Protein AF-A0A1S3IZ34-F1 (afdb_monomer_lite)

InterPro domains:
  IPR003378 Fringe-like, glycosyltransferase domain [PF02434] (139-385)
  IPR003378 Fringe-like, glycosyltransferase domain [PF02434] (389-557)

Radius of gyration: 29.95 Å; chains: 1; bounding box: 67×83×92 Å

Foldseek 3Di:
DDFPPPPCVVQVQQQPQQQPPPVPPVVCPVPPVVPDDDDDDDDDDDDDDDDDDDDDDDDDDDDDDDVVVQQVLLQVLVVVVFVVLLDDDPDDDDDDDDDDDDDDPDPVVVVVVCVLVVVVVVVVDDDDDDDDPVVQDDFDDLLLEAEEEEDEPVCVPPQVVLQCSFDCVNNLVRYAYEYQDDDPVVCVVSVNRDDNLVADGDDHQLRQLSSLLVLLQVVLVSPHFKYKAAYSQKDFPVVLVSVVCSVDRLLDWAKEAAFSHPAFDWDAQPVDGPDIDTWTFHDRNLMIMTGPNNSVVCCVQRHPCNSSVQCVNRSGHSRVSVRCSQCPVVVHHYDYDPLGEGLSHQQCPDDPVCLSNHGMFGWDDDPPDIREHPDPFEDCVVVVRCSVVSRVLNDFKRKAADPQKDFPSVLVVVVCVVDRLLDWAKEAAFLDPFFDWDDDPVDPPDIDTWTFHDRNLMIMTRPNNVVVCRVCCGPCNLVVQCVNRVDHSRVSVRCCVCPVVVHHYDYDPLREGLSDQQCPDDLVCLLNHGMFGWDDDPPDIREHPADADDCVVPVRCSVRSVCSNVVPDPVNVVRVVVVVPPD

pLDDT: mean 77.35, std 25.15, range [22.22, 98.88]

Organism: Lingula anatina (NCBI:txid7574)

Structure (mmCIF, N/CA/C/O backbone):
data_AF-A0A1S3IZ34-F1
#
_entry.id   AF-A0A1S3IZ34-F1
#
loop_
_atom_site.group_PDB
_atom_site.id
_atom_site.type_symbol
_atom_site.label_atom_id
_atom_site.label_alt_id
_atom_site.label_comp_id
_atom_site.label_asym_id
_atom_site.label_entity_id
_atom_site.label_seq_id
_atom_site.pdbx_PDB_ins_code
_atom_site.Cartn_x
_atom_site.Cartn_y
_atom_site.Cartn_z
_atom_site.occupancy
_atom_site.B_iso_or_equiv
_atom_site.auth_seq_id
_atom_site.auth_comp_id
_atom_site.auth_asym_id
_atom_site.auth_atom_id
_atom_site.pdbx_PDB_model_num
ATOM 1 N N . MET A 1 1 ? 32.529 -7.608 -17.065 1.00 35.50 1 MET A N 1
ATOM 2 C CA . MET A 1 1 ? 31.291 -6.832 -16.834 1.00 35.50 1 MET A CA 1
ATOM 3 C C . MET A 1 1 ? 30.884 -7.061 -15.388 1.00 35.50 1 MET A C 1
ATOM 5 O O . MET A 1 1 ? 30.839 -8.213 -14.976 1.00 35.50 1 MET A O 1
ATOM 9 N N . ARG A 1 2 ? 30.764 -6.007 -14.572 1.00 30.67 2 ARG A N 1
ATOM 10 C CA . ARG A 1 2 ? 30.410 -6.145 -13.147 1.00 30.67 2 ARG A CA 1
ATOM 11 C C . ARG A 1 2 ? 28.892 -6.275 -13.029 1.00 30.67 2 ARG A C 1
ATOM 13 O O . ARG A 1 2 ? 28.186 -5.503 -13.667 1.00 30.67 2 ARG A O 1
ATOM 20 N N . CYS A 1 3 ? 28.420 -7.212 -12.208 1.00 36.50 3 CYS A N 1
ATOM 21 C CA . CYS A 1 3 ? 27.015 -7.299 -11.816 1.00 36.50 3 CYS A CA 1
ATOM 22 C C . CYS A 1 3 ? 26.647 -5.976 -11.124 1.00 36.50 3 CYS A C 1
ATOM 24 O O . CYS A 1 3 ? 27.160 -5.682 -10.044 1.00 36.50 3 CYS A O 1
ATOM 26 N N . SER A 1 4 ? 25.848 -5.133 -11.778 1.00 38.84 4 SER A N 1
ATOM 27 C CA . SER A 1 4 ? 25.453 -3.819 -11.262 1.00 38.84 4 SER A CA 1
ATOM 28 C C . SER A 1 4 ? 23.990 -3.820 -10.825 1.00 38.84 4 SER A C 1
ATOM 30 O O . SER A 1 4 ? 23.254 -2.883 -11.118 1.00 38.84 4 SER A O 1
ATOM 32 N N . LEU A 1 5 ? 23.575 -4.800 -10.017 1.00 40.50 5 LEU A N 1
ATOM 33 C CA . LEU A 1 5 ? 22.505 -4.501 -9.069 1.00 40.50 5 LEU A CA 1
ATOM 34 C C . LEU A 1 5 ? 23.123 -3.630 -7.973 1.00 40.50 5 LEU A C 1
ATOM 36 O O . LEU A 1 5 ? 23.657 -4.124 -6.977 1.00 40.50 5 LEU A O 1
ATOM 40 N N . LYS A 1 6 ? 23.082 -2.302 -8.160 1.00 32.06 6 LYS A N 1
ATOM 41 C CA . LYS A 1 6 ? 23.292 -1.376 -7.041 1.00 32.06 6 LYS A CA 1
ATOM 42 C C . LYS A 1 6 ? 22.373 -1.849 -5.908 1.00 32.06 6 LYS A C 1
ATOM 44 O O . LYS A 1 6 ? 21.200 -2.131 -6.149 1.00 32.06 6 LYS A O 1
ATOM 49 N N . ARG A 1 7 ? 22.892 -1.911 -4.673 1.00 32.47 7 ARG A N 1
ATOM 50 C CA . ARG A 1 7 ? 22.152 -2.270 -3.437 1.00 32.47 7 ARG A CA 1
ATOM 51 C C . ARG A 1 7 ? 20.794 -1.551 -3.286 1.00 32.47 7 ARG A C 1
ATOM 53 O O . ARG A 1 7 ? 19.944 -1.995 -2.526 1.00 32.47 7 ARG A O 1
ATOM 60 N N . SER A 1 8 ? 20.566 -0.485 -4.050 1.00 31.17 8 SER A N 1
ATOM 61 C CA . SER A 1 8 ? 19.293 0.200 -4.273 1.00 31.17 8 SER A CA 1
ATOM 62 C C . SER A 1 8 ? 18.141 -0.709 -4.742 1.00 31.17 8 SER A C 1
ATOM 64 O O . SER A 1 8 ? 16.992 -0.435 -4.414 1.00 31.17 8 SER A O 1
ATOM 66 N N . ALA A 1 9 ? 18.407 -1.799 -5.467 1.00 32.88 9 ALA A N 1
ATOM 67 C CA . ALA A 1 9 ? 17.371 -2.642 -6.077 1.00 32.88 9 ALA A CA 1
ATOM 68 C C . ALA A 1 9 ? 16.562 -3.501 -5.081 1.00 32.88 9 ALA A C 1
ATOM 70 O O . ALA A 1 9 ? 15.481 -3.970 -5.424 1.00 32.88 9 ALA A O 1
ATOM 71 N N . GLN A 1 10 ? 17.033 -3.684 -3.841 1.00 34.00 10 GLN A N 1
ATOM 72 C CA . GLN A 1 10 ? 16.298 -4.467 -2.835 1.00 34.00 10 GLN A CA 1
ATOM 73 C C . GLN A 1 10 ? 15.185 -3.671 -2.133 1.00 34.00 10 GLN A C 1
ATOM 75 O O . GLN A 1 10 ? 14.278 -4.282 -1.574 1.00 34.00 10 GLN A O 1
ATOM 80 N N . LEU A 1 11 ? 15.215 -2.331 -2.182 1.00 32.53 11 LEU A N 1
ATOM 81 C CA . LEU A 1 11 ? 14.203 -1.477 -1.538 1.00 32.53 11 LEU A CA 1
ATOM 82 C C . LEU A 1 11 ? 13.630 -0.363 -2.436 1.00 32.53 11 LEU A C 1
ATOM 84 O O . LEU A 1 11 ? 12.580 0.174 -2.102 1.00 32.53 11 LEU A O 1
ATOM 88 N N . ALA A 1 12 ? 14.268 -0.011 -3.560 1.00 30.31 12 ALA A N 1
ATOM 89 C CA . ALA A 1 12 ? 13.849 1.115 -4.409 1.00 30.31 12 ALA A CA 1
ATOM 90 C C . ALA A 1 12 ? 13.020 0.719 -5.651 1.00 30.31 12 ALA A C 1
ATOM 92 O O . ALA A 1 12 ? 12.580 1.596 -6.389 1.00 30.31 12 ALA A O 1
ATOM 93 N N . MET A 1 13 ? 12.755 -0.573 -5.881 1.00 32.03 13 MET A N 1
ATOM 94 C CA . MET A 1 13 ? 12.005 -1.075 -7.052 1.00 32.03 13 MET A CA 1
ATOM 95 C C . MET A 1 13 ? 10.473 -0.917 -6.964 1.00 32.03 13 MET A C 1
ATOM 97 O O . MET A 1 13 ? 9.729 -1.646 -7.612 1.00 32.03 13 MET A O 1
ATOM 101 N N . LEU A 1 14 ? 9.973 0.040 -6.178 1.00 35.09 14 LEU A N 1
ATOM 102 C CA . LEU A 1 14 ? 8.529 0.221 -5.983 1.00 35.09 14 LEU A CA 1
ATOM 103 C C . LEU A 1 14 ? 8.032 1.665 -6.073 1.00 35.09 14 LEU A C 1
ATOM 105 O O . LEU A 1 14 ? 6.827 1.896 -6.110 1.00 35.09 14 LEU A O 1
ATOM 109 N N . THR A 1 15 ? 8.922 2.650 -6.166 1.00 30.58 15 THR A N 1
ATOM 110 C CA . THR A 1 15 ? 8.543 4.038 -5.881 1.00 30.58 15 THR A CA 1
ATOM 111 C C . THR A 1 15 ? 8.091 4.875 -7.082 1.00 30.58 15 THR A C 1
ATOM 113 O O . THR A 1 15 ? 7.677 6.007 -6.858 1.00 30.58 15 THR A O 1
ATOM 116 N N . LEU A 1 16 ? 8.114 4.387 -8.334 1.00 29.94 16 LEU A N 1
ATOM 117 C CA . LEU A 1 16 ? 7.929 5.286 -9.497 1.00 29.94 16 LEU A CA 1
ATOM 118 C C . LEU A 1 16 ? 6.865 4.932 -10.550 1.00 29.94 16 LEU A C 1
ATOM 120 O O . LEU A 1 16 ? 6.620 5.760 -11.419 1.00 29.94 16 LEU A O 1
ATOM 124 N N . VAL A 1 17 ? 6.145 3.806 -10.463 1.00 31.34 17 VAL A N 1
ATOM 125 C CA . VAL A 1 17 ? 5.086 3.481 -11.462 1.00 31.34 17 VAL A CA 1
ATOM 126 C C . VAL A 1 17 ? 3.666 3.455 -10.872 1.00 31.34 17 VAL A C 1
ATOM 128 O O . VAL A 1 17 ? 2.677 3.456 -11.597 1.00 31.34 17 VAL A O 1
ATOM 131 N N . VAL A 1 18 ? 3.523 3.525 -9.549 1.00 33.66 18 VAL A N 1
ATOM 132 C CA . VAL A 1 18 ? 2.218 3.386 -8.877 1.00 33.66 18 VAL A CA 1
ATOM 133 C C . VAL A 1 18 ? 1.437 4.709 -8.768 1.00 33.66 18 VAL A C 1
ATOM 135 O O . VAL A 1 18 ? 0.206 4.701 -8.755 1.00 33.66 18 VAL A O 1
ATOM 138 N N . PHE A 1 19 ? 2.118 5.858 -8.723 1.00 28.11 19 PHE A N 1
ATOM 139 C CA . PHE A 1 19 ? 1.515 7.117 -8.255 1.00 28.11 19 PHE A CA 1
ATOM 140 C C . PHE A 1 19 ? 0.486 7.762 -9.205 1.00 28.11 19 PHE A C 1
ATOM 142 O O . PHE A 1 19 ? -0.340 8.549 -8.753 1.00 28.11 19 PHE A O 1
ATOM 149 N N . SER A 1 20 ? 0.480 7.439 -10.502 1.00 28.11 20 SER A N 1
ATOM 150 C CA . SER A 1 20 ? -0.383 8.131 -11.483 1.00 28.11 20 SER A CA 1
ATOM 151 C C . SER A 1 20 ? -1.656 7.367 -11.872 1.00 28.11 20 SER A C 1
ATOM 153 O O . SER A 1 20 ? -2.487 7.889 -12.611 1.00 28.11 20 SER A O 1
ATOM 155 N N . LEU A 1 21 ? -1.831 6.132 -11.395 1.00 38.62 21 LEU A N 1
ATOM 156 C CA . LEU A 1 21 ? -2.784 5.181 -11.979 1.00 38.62 21 LEU A CA 1
ATOM 157 C C . LEU A 1 21 ? -4.131 5.044 -11.259 1.00 38.62 21 LEU A C 1
ATOM 159 O O . LEU A 1 21 ? -5.094 4.579 -11.867 1.00 38.62 21 LEU A O 1
ATOM 163 N N . HIS A 1 22 ? -4.246 5.436 -9.990 1.00 36.59 22 HIS A N 1
ATOM 164 C CA . HIS A 1 22 ? -5.488 5.201 -9.239 1.00 36.59 22 HIS A CA 1
ATOM 165 C C . HIS A 1 22 ? -6.530 6.320 -9.338 1.00 36.59 22 HIS A C 1
ATOM 167 O O . HIS A 1 22 ? -7.718 6.043 -9.192 1.00 36.59 22 HIS A O 1
ATOM 173 N N . LEU A 1 23 ? -6.135 7.545 -9.699 1.00 29.14 23 LEU A N 1
ATOM 174 C CA . LEU A 1 23 ? -7.075 8.661 -9.881 1.00 29.14 23 LEU A CA 1
ATOM 175 C C . LEU A 1 23 ? -7.884 8.586 -11.190 1.00 29.14 23 LEU A C 1
ATOM 177 O O . LEU A 1 23 ? -8.953 9.187 -11.274 1.00 29.14 23 LEU A O 1
ATOM 181 N N . ILE A 1 24 ? -7.406 7.852 -12.204 1.00 32.09 24 ILE A N 1
ATOM 182 C CA . ILE A 1 24 ? -8.060 7.790 -13.524 1.00 32.09 24 ILE A CA 1
ATOM 183 C C . ILE A 1 24 ? -8.959 6.553 -13.659 1.00 32.09 24 ILE A C 1
ATOM 185 O O . ILE A 1 24 ? -10.046 6.656 -14.222 1.00 32.09 24 ILE A O 1
ATOM 189 N N . TYR A 1 25 ? -8.556 5.394 -13.125 1.00 33.78 25 TYR A N 1
ATOM 190 C CA . TYR A 1 25 ? -9.254 4.138 -13.432 1.00 33.78 25 TYR A CA 1
ATOM 191 C C . TYR A 1 25 ? -10.512 3.890 -12.583 1.00 33.78 25 TYR A C 1
ATOM 193 O O . TYR A 1 25 ? -11.507 3.393 -13.101 1.00 33.78 25 TYR A O 1
ATOM 201 N N . TRP A 1 26 ? -10.554 4.353 -11.328 1.00 36.28 26 TRP A N 1
ATOM 202 C CA . TRP A 1 26 ? -11.753 4.199 -10.483 1.00 36.28 26 TRP A CA 1
ATOM 203 C C . TRP A 1 26 ? -12.944 5.064 -10.914 1.00 36.28 26 TRP A C 1
ATOM 205 O O . TRP A 1 26 ? -14.066 4.833 -10.472 1.00 36.28 26 TRP A O 1
ATOM 215 N N . ARG A 1 27 ? -12.734 6.044 -11.804 1.00 30.48 27 ARG A N 1
ATOM 216 C CA . ARG A 1 27 ? -13.823 6.853 -12.367 1.00 30.48 27 ARG A CA 1
ATOM 217 C C . ARG A 1 27 ? -14.563 6.153 -13.515 1.00 30.48 27 ARG A C 1
ATOM 219 O O . ARG A 1 27 ? -15.667 6.579 -13.834 1.00 30.48 27 ARG A O 1
ATOM 226 N N . ASN A 1 28 ? -13.985 5.102 -14.111 1.00 30.02 28 ASN A N 1
ATOM 227 C CA . ASN A 1 28 ? -14.479 4.495 -15.354 1.00 30.02 28 ASN A CA 1
ATOM 228 C C . ASN A 1 28 ? -15.057 3.074 -15.209 1.00 30.02 28 ASN A C 1
ATOM 230 O O . ASN A 1 28 ? -15.718 2.622 -16.142 1.00 30.02 28 ASN A O 1
ATOM 234 N N . ASP A 1 29 ? -14.893 2.392 -14.069 1.00 30.05 29 ASP A N 1
ATOM 235 C CA . ASP A 1 29 ? -15.463 1.041 -13.869 1.00 30.05 29 ASP A CA 1
ATOM 236 C C . ASP A 1 29 ? -17.002 1.021 -13.929 1.00 30.05 29 ASP A C 1
ATOM 238 O O . ASP A 1 29 ? -17.594 0.037 -14.363 1.00 30.05 29 ASP A O 1
ATOM 242 N N . ALA A 1 30 ? -17.669 2.140 -13.622 1.00 31.78 30 ALA A N 1
ATOM 243 C CA . ALA A 1 30 ? -19.121 2.258 -13.776 1.00 31.78 30 ALA A CA 1
ATOM 244 C C . ALA A 1 30 ? -19.598 2.220 -15.245 1.00 31.78 30 ALA A C 1
ATOM 246 O O . ALA A 1 30 ? -20.785 2.031 -15.487 1.00 31.78 30 ALA A O 1
ATOM 247 N N . PHE A 1 31 ? -18.706 2.400 -16.228 1.00 27.70 31 PHE A N 1
ATOM 248 C CA . PHE A 1 31 ? -19.066 2.473 -17.650 1.00 27.70 31 PHE A CA 1
ATOM 249 C C . PHE A 1 31 ? -18.827 1.156 -18.413 1.00 27.70 31 PHE A C 1
ATOM 251 O O . PHE A 1 31 ? -19.289 1.006 -19.543 1.00 27.70 31 PHE A O 1
ATOM 258 N N . LEU A 1 32 ? -18.092 0.199 -17.830 1.00 31.19 32 LEU A N 1
ATOM 259 C CA . LEU A 1 32 ? -17.691 -1.037 -18.520 1.00 31.19 32 LEU A CA 1
ATOM 260 C C . LEU A 1 32 ? -18.560 -2.255 -18.168 1.00 31.19 32 LEU A C 1
ATOM 262 O O . LEU A 1 32 ? -18.732 -3.119 -19.029 1.00 31.19 32 LEU A O 1
ATOM 266 N N . GLU A 1 33 ? -19.188 -2.299 -16.985 1.00 31.78 33 GLU A N 1
ATOM 267 C CA . GLU A 1 33 ? -20.140 -3.373 -16.634 1.00 31.78 33 GLU A CA 1
ATOM 268 C C . GLU A 1 33 ? -21.431 -3.336 -17.476 1.00 31.78 33 GLU A C 1
ATOM 270 O O . GLU A 1 33 ? -22.070 -4.368 -17.674 1.00 31.78 33 GLU A O 1
ATOM 275 N N . GLU A 1 34 ? -21.793 -2.191 -18.064 1.00 31.16 34 GLU A N 1
ATOM 276 C CA . GLU A 1 34 ? -22.995 -2.084 -18.905 1.00 31.16 34 GLU A CA 1
ATOM 277 C C . GLU A 1 34 ? -22.807 -2.677 -20.318 1.00 31.16 34 GLU A C 1
ATOM 279 O O . GLU A 1 34 ? -23.786 -2.982 -21.000 1.00 31.16 34 GLU A O 1
ATOM 284 N N . LYS A 1 35 ? -21.557 -2.901 -20.760 1.00 28.58 35 LYS A N 1
ATOM 285 C CA . LYS A 1 35 ? -21.241 -3.408 -22.110 1.00 28.58 35 LYS A CA 1
ATOM 286 C C . LYS A 1 35 ? -21.012 -4.916 -22.210 1.00 28.58 35 LYS A C 1
ATOM 288 O O . LYS A 1 35 ? -20.945 -5.426 -23.325 1.00 28.58 35 LYS A O 1
ATOM 293 N N . TYR A 1 36 ? -20.931 -5.631 -21.090 1.00 28.19 36 TYR A N 1
ATOM 294 C CA . TYR A 1 36 ? -20.713 -7.080 -21.072 1.00 28.19 36 TYR A CA 1
ATOM 295 C C . TYR A 1 36 ? -21.751 -7.792 -20.197 1.00 28.19 36 TYR A C 1
ATOM 297 O O . TYR A 1 36 ? -21.442 -8.353 -19.151 1.00 28.19 36 TYR A O 1
ATOM 305 N N . LYS A 1 37 ? -23.002 -7.821 -20.671 1.00 24.94 37 LYS A N 1
ATOM 306 C CA . LYS A 1 37 ? -23.940 -8.897 -20.320 1.00 24.94 37 LYS A CA 1
ATOM 307 C C . LYS A 1 37 ? -23.771 -10.037 -21.332 1.00 24.94 37 LYS A C 1
ATOM 309 O O . LYS A 1 37 ? -24.018 -9.807 -22.516 1.00 24.94 37 LYS A O 1
ATOM 314 N N . PRO A 1 38 ? -23.383 -11.254 -20.915 1.00 27.73 38 PRO A N 1
ATOM 315 C CA . PRO A 1 38 ? -23.451 -12.421 -21.784 1.00 27.73 38 PRO A CA 1
ATOM 316 C C . PRO A 1 38 ? -24.916 -12.713 -22.129 1.00 27.73 38 PRO A C 1
ATOM 318 O O . PRO A 1 38 ? -25.762 -12.811 -21.239 1.00 27.73 38 PRO A O 1
ATOM 321 N N . GLN A 1 39 ? -25.214 -12.838 -23.421 1.00 27.09 39 GLN A N 1
ATOM 322 C CA . GLN A 1 39 ? -26.500 -13.337 -23.902 1.00 27.09 39 GLN A CA 1
ATOM 323 C C . GLN A 1 39 ? -26.689 -14.791 -23.448 1.00 27.09 39 GLN A C 1
ATOM 325 O O . GLN A 1 39 ? -25.827 -15.643 -23.658 1.00 27.09 39 GLN A O 1
ATOM 330 N N . SER A 1 40 ? -27.830 -15.053 -22.818 1.00 26.95 40 SER A N 1
ATOM 331 C CA . SER A 1 40 ? -28.308 -16.373 -22.412 1.00 26.95 40 SER A CA 1
ATOM 332 C C . SER A 1 40 ? -28.505 -17.281 -23.632 1.00 26.95 40 SER A C 1
ATOM 334 O O . SER A 1 40 ? -29.379 -17.020 -24.460 1.00 26.95 40 SER A O 1
ATOM 336 N N . LEU A 1 41 ? -27.714 -18.351 -23.734 1.00 28.44 41 LEU A N 1
ATOM 337 C CA . LEU A 1 41 ? -27.973 -19.475 -24.636 1.00 28.44 41 LEU A CA 1
ATOM 338 C C . LEU A 1 41 ? -28.940 -20.456 -23.961 1.00 28.44 41 LEU A C 1
ATOM 340 O O . LEU A 1 41 ? -28.779 -20.786 -22.788 1.00 28.44 41 LEU A O 1
ATOM 344 N N . GLY A 1 42 ? -29.970 -20.840 -24.716 1.00 25.56 42 GLY A N 1
ATOM 345 C CA . GLY A 1 42 ? -31.175 -21.516 -24.249 1.00 25.56 42 GLY A CA 1
ATOM 346 C C . GLY A 1 42 ? -30.987 -22.923 -23.686 1.00 25.56 42 GLY A C 1
ATOM 347 O O . GLY A 1 42 ? -30.109 -23.686 -24.086 1.00 25.56 42 GLY A O 1
ATOM 348 N N . GLU A 1 43 ? -31.892 -23.248 -22.769 1.00 24.30 43 GLU A N 1
ATOM 349 C CA . GLU A 1 43 ? -32.111 -24.571 -22.201 1.00 24.30 43 GLU A CA 1
ATOM 350 C C . GLU A 1 43 ? -32.637 -25.538 -23.274 1.00 24.30 43 GLU A C 1
ATOM 352 O O . GLU A 1 43 ? -33.650 -25.274 -23.925 1.00 24.30 43 GLU A O 1
ATOM 357 N N . GLN A 1 44 ? -31.986 -26.693 -23.423 1.00 25.17 44 GLN A N 1
ATOM 358 C CA . GLN A 1 44 ? -32.602 -27.879 -24.014 1.00 25.17 44 GLN A CA 1
ATOM 359 C C . GLN A 1 44 ? -32.697 -28.983 -22.962 1.00 25.17 44 GLN A C 1
ATOM 361 O O . GLN A 1 44 ? -31.709 -29.391 -22.355 1.00 25.17 44 GLN A O 1
ATOM 366 N N . HIS A 1 45 ? -33.935 -29.433 -22.763 1.00 26.38 45 HIS A N 1
ATOM 367 C CA . HIS A 1 45 ? -34.336 -30.602 -21.992 1.00 26.38 45 HIS A CA 1
ATOM 368 C C . HIS A 1 45 ? -33.669 -31.887 -22.499 1.00 26.38 45 HIS A C 1
ATOM 370 O O . HIS A 1 45 ? -33.653 -32.160 -23.699 1.00 26.38 45 HIS A O 1
ATOM 376 N N . GLY A 1 46 ? -33.230 -32.726 -21.562 1.00 24.77 46 GLY A N 1
ATOM 377 C CA . GLY A 1 46 ? -32.791 -34.090 -21.828 1.00 24.77 46 GLY A CA 1
ATOM 378 C C . GLY A 1 46 ? -32.774 -34.928 -20.553 1.00 24.77 46 GLY A C 1
ATOM 379 O O . GLY A 1 46 ? -31.785 -34.944 -19.828 1.00 24.77 46 GLY A O 1
ATOM 380 N N . ASP A 1 47 ? -33.880 -35.624 -20.292 1.00 24.17 47 ASP A N 1
ATOM 381 C CA . ASP A 1 47 ? -34.012 -36.670 -19.276 1.00 24.17 47 ASP A CA 1
ATOM 382 C C . ASP A 1 47 ? -32.933 -37.759 -19.405 1.00 24.17 47 ASP A C 1
ATOM 384 O O . ASP A 1 47 ? -32.736 -38.300 -20.498 1.00 24.17 47 ASP A O 1
ATOM 388 N N . LYS A 1 48 ? -32.357 -38.197 -18.271 1.00 28.23 48 LYS A N 1
ATOM 389 C CA . LYS A 1 48 ? -32.459 -39.595 -17.786 1.00 28.23 48 LYS A CA 1
ATOM 390 C C . LYS A 1 48 ? -31.614 -39.895 -16.532 1.00 28.23 48 LYS A C 1
ATOM 392 O O . LYS A 1 48 ? -30.393 -39.843 -16.550 1.00 28.23 48 LYS A O 1
ATOM 397 N N . LYS A 1 49 ? -32.347 -40.436 -15.549 1.00 25.25 49 LYS A N 1
ATOM 398 C CA . LYS A 1 49 ? -32.039 -41.560 -14.637 1.00 25.25 49 LYS A CA 1
ATOM 399 C C . LYS A 1 49 ? -31.085 -41.356 -13.450 1.00 25.25 49 LYS A C 1
ATOM 401 O O . LYS A 1 49 ? -29.867 -41.408 -13.560 1.00 25.25 49 LYS A O 1
ATOM 406 N N . LEU A 1 50 ? -31.732 -41.332 -12.279 1.00 25.25 50 LEU A N 1
ATOM 407 C CA . LEU A 1 50 ? -31.212 -41.719 -10.968 1.00 25.25 50 LEU A CA 1
ATOM 408 C C . LEU A 1 50 ? -30.572 -43.118 -10.984 1.00 25.25 50 LEU A C 1
ATOM 410 O O . LEU A 1 50 ? -31.182 -44.080 -11.457 1.00 25.25 50 LEU A O 1
ATOM 414 N N . ALA A 1 51 ? -29.435 -43.241 -10.301 1.00 26.05 51 ALA A N 1
ATOM 415 C CA . ALA A 1 51 ? -29.017 -44.468 -9.635 1.00 26.05 51 ALA A CA 1
ATOM 416 C C . ALA A 1 51 ? -28.569 -44.128 -8.204 1.00 26.05 51 ALA A C 1
ATOM 418 O O . ALA A 1 51 ? -27.639 -43.354 -7.989 1.00 26.05 51 ALA A O 1
ATOM 419 N N . ASN A 1 52 ? -29.289 -44.696 -7.236 1.00 23.05 52 ASN A N 1
ATOM 420 C CA . ASN A 1 52 ? -29.023 -44.628 -5.804 1.00 23.05 52 ASN A CA 1
ATOM 421 C C . ASN A 1 52 ? -27.730 -45.374 -5.450 1.00 23.05 52 ASN A C 1
ATOM 423 O O . ASN A 1 52 ? -27.626 -46.567 -5.725 1.00 23.05 52 ASN A O 1
ATOM 427 N N . PHE A 1 53 ? -26.834 -44.726 -4.705 1.00 25.03 53 PHE A N 1
ATOM 428 C CA . PHE A 1 53 ? -25.909 -45.412 -3.804 1.00 25.03 53 PHE A CA 1
ATOM 429 C C . PHE A 1 53 ? -26.047 -44.819 -2.399 1.00 25.03 53 PHE A C 1
ATOM 431 O O . PHE A 1 53 ? -25.754 -43.650 -2.163 1.00 25.03 53 PHE A O 1
ATOM 438 N N . ARG A 1 54 ? -26.540 -45.651 -1.474 1.00 22.80 54 ARG A N 1
ATOM 439 C CA . ARG A 1 54 ? -26.509 -45.419 -0.025 1.00 22.80 54 ARG A CA 1
ATOM 440 C C . ARG A 1 54 ? -25.051 -45.393 0.441 1.00 22.80 54 ARG A C 1
ATOM 442 O O . ARG A 1 54 ? -24.315 -46.333 0.153 1.00 22.80 54 ARG A O 1
ATOM 449 N N . GLN A 1 55 ? -24.676 -44.382 1.218 1.00 26.48 55 GLN A N 1
ATOM 450 C CA . GLN A 1 55 ? -23.529 -44.443 2.125 1.00 26.48 55 GLN A CA 1
ATOM 451 C C . GLN A 1 55 ? -24.041 -44.302 3.561 1.00 26.48 55 GLN A C 1
ATOM 453 O O . GLN A 1 55 ? -24.764 -43.361 3.885 1.00 26.48 55 GLN A O 1
ATOM 458 N N . GLU A 1 56 ? -23.703 -45.286 4.392 1.00 24.02 56 GLU A N 1
ATOM 459 C CA . GLU A 1 56 ? -23.874 -45.259 5.845 1.00 24.02 56 GLU A CA 1
ATOM 460 C C . GLU A 1 56 ? -22.915 -44.246 6.507 1.00 24.02 56 GLU A C 1
ATOM 462 O O . GLU A 1 56 ? -21.881 -43.904 5.925 1.00 24.02 56 GLU A O 1
ATOM 467 N N . PRO A 1 57 ? -23.239 -43.735 7.712 1.00 23.52 57 PRO A N 1
ATOM 468 C CA . PRO A 1 57 ? -22.536 -42.606 8.309 1.00 23.52 57 PRO A CA 1
ATOM 469 C C . PRO A 1 57 ? -21.179 -43.014 8.896 1.00 23.52 57 PRO A C 1
ATOM 471 O O . PRO A 1 57 ? -21.094 -43.780 9.856 1.00 23.52 57 PRO A O 1
ATOM 474 N N . VAL A 1 58 ? -20.104 -42.429 8.366 1.00 25.34 58 VAL A N 1
ATOM 475 C CA . VAL A 1 58 ? -18.772 -42.488 8.977 1.00 25.34 58 VAL A CA 1
ATOM 476 C C . VAL A 1 58 ? -18.748 -41.559 10.193 1.00 25.34 58 VAL A C 1
ATOM 478 O O . VAL A 1 58 ? -18.968 -40.353 10.082 1.00 25.34 58 VAL A O 1
ATOM 481 N N . GLN A 1 59 ? -18.486 -42.135 11.366 1.00 25.36 59 GLN A N 1
ATOM 482 C CA . GLN A 1 59 ? -18.278 -41.415 12.619 1.00 25.36 59 GLN A CA 1
ATOM 483 C C . GLN A 1 59 ? -17.123 -40.410 12.490 1.00 25.36 59 GLN A C 1
ATOM 485 O O . GLN A 1 59 ? -15.994 -40.769 12.157 1.00 25.36 59 GLN A O 1
ATOM 490 N N . SER A 1 60 ? -17.401 -39.146 12.804 1.00 24.39 60 SER A N 1
ATOM 491 C CA . SER A 1 60 ? -16.404 -38.082 12.932 1.00 24.39 60 SER A CA 1
ATOM 492 C C . SER A 1 60 ? -15.414 -38.385 14.069 1.00 24.39 60 SER A C 1
ATOM 494 O O . SER A 1 60 ? -15.865 -38.648 15.192 1.00 24.39 60 SER A O 1
ATOM 496 N N . PRO A 1 61 ? -14.088 -38.273 13.865 1.00 24.91 61 PRO A N 1
ATOM 497 C CA . PRO A 1 61 ? -13.148 -38.270 14.975 1.00 24.91 61 PRO A CA 1
ATOM 498 C C . PRO A 1 61 ? -13.335 -36.987 15.791 1.00 24.91 61 PRO A C 1
ATOM 500 O O . PRO A 1 61 ? -13.384 -35.885 15.248 1.00 24.91 61 PRO A O 1
ATOM 503 N N . LYS A 1 62 ? -13.433 -37.140 17.113 1.00 27.47 62 LYS A N 1
ATOM 504 C CA . LYS A 1 62 ? -13.500 -36.049 18.091 1.00 27.47 62 LYS A CA 1
ATOM 505 C C . LYS A 1 62 ? -12.261 -35.146 17.977 1.00 27.47 62 LYS A C 1
ATOM 507 O O . LYS A 1 62 ? -11.191 -35.517 18.449 1.00 27.47 62 LYS A O 1
ATOM 512 N N . THR A 1 63 ? -12.409 -33.946 17.425 1.00 27.05 63 THR A N 1
ATOM 513 C CA . THR A 1 63 ? -11.446 -32.845 17.579 1.00 27.05 63 THR A CA 1
ATOM 514 C C . THR A 1 63 ? -11.760 -32.090 18.866 1.00 27.05 63 THR A C 1
ATOM 516 O O . THR A 1 63 ? -12.774 -31.407 18.972 1.00 27.05 63 THR A O 1
ATOM 519 N N . VAL A 1 64 ? -10.896 -32.224 19.873 1.00 31.64 64 VAL A N 1
ATOM 520 C CA . VAL A 1 64 ? -10.986 -31.494 21.143 1.00 31.64 64 VAL A CA 1
ATOM 521 C C . VAL A 1 64 ? -9.598 -30.930 21.495 1.00 31.64 64 VAL A C 1
ATOM 523 O O . VAL A 1 64 ? -8.637 -31.692 21.560 1.00 31.64 64 VAL A O 1
ATOM 526 N N . ARG A 1 65 ? -9.554 -29.615 21.796 1.00 32.97 65 ARG A N 1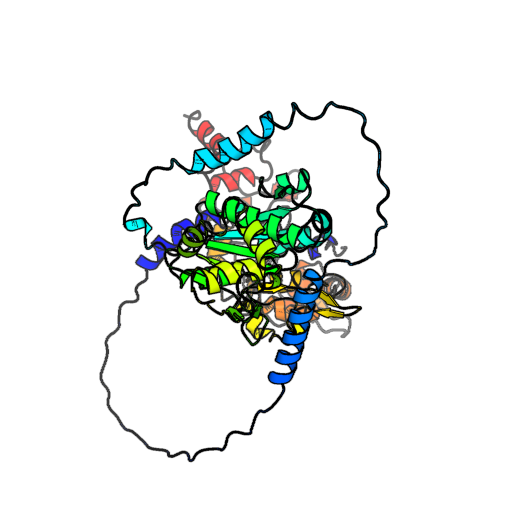
ATOM 527 C CA . ARG A 1 65 ? -8.537 -28.847 22.569 1.00 32.97 65 ARG A CA 1
ATOM 528 C C . ARG A 1 65 ? -7.208 -28.421 21.915 1.00 32.97 65 ARG A C 1
ATOM 530 O O . ARG A 1 65 ? -6.142 -28.684 22.462 1.00 32.97 65 ARG A O 1
ATOM 537 N N . THR A 1 66 ? -7.255 -27.609 20.863 1.00 36.03 66 THR A N 1
ATOM 538 C CA . THR A 1 66 ? -6.179 -26.615 20.605 1.00 36.03 66 THR A CA 1
ATOM 539 C C . THR A 1 66 ? -6.721 -25.185 20.622 1.00 36.03 66 THR A C 1
ATOM 541 O O . THR A 1 66 ? -6.177 -24.343 21.331 1.00 36.03 66 THR A O 1
ATOM 544 N N . SER A 1 67 ? -7.886 -24.947 20.008 1.00 48.12 67 SER A N 1
ATOM 545 C CA . SER A 1 67 ? -8.562 -23.637 19.987 1.00 48.12 67 SER A CA 1
ATOM 546 C C . SER A 1 67 ? -8.846 -23.045 21.372 1.00 48.12 67 SER A C 1
ATOM 548 O O . SER A 1 67 ? -8.674 -21.848 21.578 1.00 48.12 67 SER A O 1
ATOM 550 N N . ASP A 1 68 ? -9.248 -23.868 22.343 1.00 47.09 68 ASP A N 1
ATOM 551 C CA . ASP A 1 68 ? -9.675 -23.374 23.661 1.00 47.09 68 ASP A CA 1
ATOM 552 C C . ASP A 1 68 ? -8.503 -22.888 24.525 1.00 47.09 68 ASP A C 1
ATOM 554 O O . ASP A 1 68 ? -8.669 -22.010 25.372 1.00 47.09 68 ASP A O 1
ATOM 558 N N . ILE A 1 69 ? -7.312 -23.467 24.335 1.00 58.16 69 ILE A N 1
ATOM 559 C CA . ILE A 1 69 ? -6.101 -23.059 25.060 1.00 58.16 69 ILE A CA 1
ATOM 560 C C . ILE A 1 69 ? -5.601 -21.737 24.485 1.00 58.16 69 ILE A C 1
ATOM 562 O O . ILE A 1 69 ? -5.345 -20.805 25.247 1.00 58.16 69 ILE A O 1
ATOM 566 N N . ASP A 1 70 ? -5.539 -21.635 23.157 1.00 59.94 70 ASP A N 1
ATOM 567 C CA . ASP A 1 70 ? -5.115 -20.418 22.467 1.00 59.94 70 ASP A CA 1
ATOM 568 C C . ASP A 1 70 ? -6.058 -19.250 22.774 1.00 59.94 70 ASP A C 1
ATOM 570 O O . ASP A 1 70 ? -5.599 -18.148 23.081 1.00 59.94 70 ASP A O 1
ATOM 574 N N . GLN A 1 71 ? -7.369 -19.510 22.815 1.00 65.44 71 GLN A N 1
ATOM 575 C CA . GLN A 1 71 ? -8.359 -18.506 23.187 1.00 65.44 71 GLN A CA 1
ATOM 576 C C . GLN A 1 71 ? -8.183 -18.037 24.636 1.00 65.44 71 GLN A C 1
ATOM 578 O O . GLN A 1 71 ? -8.159 -16.837 24.887 1.00 65.44 71 GLN A O 1
ATOM 583 N N . ARG A 1 72 ? -7.973 -18.951 25.593 1.00 64.38 72 ARG A N 1
ATOM 584 C CA . ARG A 1 72 ? -7.730 -18.585 27.002 1.00 64.38 72 ARG A CA 1
ATOM 585 C C . ARG A 1 72 ? -6.439 -17.793 27.191 1.00 64.38 72 ARG A C 1
ATOM 587 O O . ARG A 1 72 ? -6.398 -16.874 28.007 1.00 64.38 72 ARG A O 1
ATOM 594 N N . VAL A 1 73 ? -5.378 -18.143 26.467 1.00 65.69 73 VAL A N 1
ATOM 595 C CA . VAL A 1 73 ? -4.104 -17.410 26.509 1.00 65.69 73 VAL A CA 1
ATOM 596 C C . VAL A 1 73 ? -4.277 -16.009 25.925 1.00 65.69 73 VAL A C 1
ATOM 598 O O . VAL A 1 73 ? -3.772 -15.046 26.508 1.00 65.69 73 VAL A O 1
ATOM 601 N N . ASN A 1 74 ? -5.023 -15.881 24.826 1.00 67.94 74 ASN A N 1
ATOM 602 C CA . ASN A 1 74 ? -5.343 -14.589 24.231 1.00 67.94 74 ASN A CA 1
ATOM 603 C C . ASN A 1 74 ? -6.206 -13.737 25.174 1.00 67.94 74 ASN A C 1
ATOM 605 O O . ASN A 1 74 ? -5.855 -12.593 25.453 1.00 67.94 74 ASN A O 1
ATOM 609 N N . ASP A 1 75 ? -7.250 -14.317 25.771 1.00 70.06 75 ASP A N 1
ATOM 610 C CA . ASP A 1 75 ? -8.114 -13.643 26.745 1.00 70.06 75 ASP A CA 1
ATOM 611 C C . ASP A 1 75 ? -7.305 -13.123 27.946 1.00 70.06 75 ASP A C 1
ATOM 613 O O . ASP A 1 75 ? -7.438 -11.963 28.338 1.00 70.06 75 ASP A O 1
ATOM 617 N N . LEU A 1 76 ? -6.399 -13.939 28.502 1.00 70.31 76 LEU A N 1
ATOM 618 C CA . LEU A 1 76 ? -5.503 -13.528 29.590 1.00 70.31 76 LEU A CA 1
ATOM 619 C C . LEU A 1 76 ? -4.542 -12.410 29.168 1.00 70.31 76 LEU A C 1
ATOM 621 O O . LEU A 1 76 ? -4.210 -11.539 29.975 1.00 70.31 76 LEU A O 1
ATOM 625 N N . ARG A 1 77 ? -4.070 -12.431 27.920 1.00 69.69 77 ARG A N 1
ATOM 626 C CA . ARG A 1 77 ? -3.155 -11.424 27.378 1.00 69.69 77 ARG A CA 1
ATOM 627 C C . ARG A 1 77 ? -3.856 -10.089 27.169 1.00 69.69 77 ARG A C 1
ATOM 629 O O . ARG A 1 77 ? -3.351 -9.077 27.645 1.00 69.69 77 ARG A O 1
ATOM 636 N N . VAL A 1 78 ? -5.020 -10.093 26.525 1.00 67.31 78 VAL A N 1
ATOM 637 C CA . VAL A 1 78 ? -5.848 -8.896 26.333 1.00 67.31 78 VAL A CA 1
ATOM 638 C C . VAL A 1 78 ? -6.234 -8.318 27.689 1.00 67.31 78 VAL A C 1
ATOM 640 O O . VAL A 1 78 ? -6.048 -7.127 27.918 1.00 67.31 78 VAL A O 1
ATOM 643 N N . LYS A 1 79 ? -6.669 -9.168 28.629 1.00 68.31 79 LYS A N 1
ATOM 644 C CA . LYS A 1 79 ? -6.997 -8.748 29.994 1.00 68.31 79 LYS A CA 1
ATOM 645 C C . LYS A 1 79 ? -5.815 -8.062 30.682 1.00 68.31 79 LYS A C 1
ATOM 647 O O . LYS A 1 79 ? -5.991 -6.985 31.238 1.00 68.31 79 LYS A O 1
ATOM 652 N N . ARG A 1 80 ? -4.599 -8.613 30.573 1.00 70.69 80 ARG A N 1
ATOM 653 C CA . ARG A 1 80 ? -3.382 -7.966 31.098 1.00 70.69 80 ARG A CA 1
ATOM 654 C C . ARG A 1 80 ? -3.092 -6.619 30.439 1.00 70.69 80 ARG A C 1
ATOM 656 O O . ARG A 1 80 ? -2.661 -5.712 31.138 1.00 70.69 80 ARG A O 1
ATOM 663 N N . GLU A 1 81 ? -3.278 -6.475 29.129 1.00 68.69 81 GLU A N 1
ATOM 664 C CA . GLU A 1 81 ? -3.052 -5.194 28.440 1.00 68.69 81 GLU A CA 1
ATOM 665 C C . GLU A 1 81 ? -4.088 -4.136 28.850 1.00 68.69 81 GLU A C 1
ATOM 667 O O . GLU A 1 81 ? -3.717 -3.010 29.188 1.00 68.69 81 GLU A O 1
ATOM 672 N N . VAL A 1 82 ? -5.365 -4.517 28.951 1.00 65.75 82 VAL A N 1
ATOM 673 C CA . VAL A 1 82 ? -6.429 -3.647 29.478 1.00 65.75 82 VAL A CA 1
ATOM 674 C C . VAL A 1 82 ? -6.129 -3.236 30.929 1.00 65.75 82 VAL A C 1
ATOM 676 O O . VAL A 1 82 ? -6.232 -2.058 31.269 1.00 65.75 82 VAL A O 1
ATOM 679 N N . GLU A 1 83 ? -5.686 -4.169 31.779 1.00 63.72 83 GLU A N 1
ATOM 680 C CA . GLU A 1 83 ? -5.337 -3.910 33.185 1.00 63.72 83 GLU A CA 1
ATOM 681 C C . GLU A 1 83 ? -4.074 -3.044 33.349 1.00 63.72 83 GLU A C 1
ATOM 683 O O . GLU A 1 83 ? -4.053 -2.145 34.193 1.00 63.72 83 GLU A O 1
ATOM 688 N N . LYS A 1 84 ? -3.033 -3.253 32.528 1.00 60.50 84 LYS A N 1
ATOM 689 C CA . LYS A 1 84 ? -1.801 -2.438 32.539 1.00 60.50 84 LYS A CA 1
ATOM 690 C C . LYS A 1 84 ? -2.086 -0.966 32.258 1.00 60.50 84 LYS A C 1
ATOM 692 O O . LYS A 1 84 ? -1.490 -0.100 32.893 1.00 60.50 84 LYS A O 1
ATOM 697 N N . ILE A 1 85 ? -2.991 -0.686 31.322 1.00 54.00 85 ILE A N 1
ATOM 698 C CA . ILE A 1 85 ? -3.381 0.677 30.938 1.00 54.00 85 ILE A CA 1
ATOM 699 C C . ILE A 1 85 ? -4.343 1.296 31.978 1.00 54.00 85 ILE A C 1
ATOM 701 O O . ILE A 1 85 ? -4.436 2.521 32.092 1.00 54.00 85 ILE A O 1
ATOM 705 N N . ALA A 1 86 ? -5.027 0.470 32.779 1.00 44.00 86 ALA A N 1
ATOM 706 C CA . ALA A 1 86 ? -6.005 0.902 33.779 1.00 44.00 86 ALA A CA 1
ATOM 707 C C . ALA A 1 86 ? -5.423 1.236 35.175 1.00 44.00 86 ALA A C 1
ATOM 709 O O . ALA A 1 86 ? -6.107 1.897 35.963 1.00 44.00 86 ALA A O 1
ATOM 710 N N . LEU A 1 87 ? -4.190 0.825 35.505 1.00 37.06 87 LEU A N 1
ATOM 711 C CA . LEU A 1 87 ? -3.587 1.027 36.835 1.00 37.06 87 LEU A CA 1
ATOM 712 C C . LEU A 1 87 ? -3.069 2.468 37.061 1.00 37.06 87 LEU A C 1
ATOM 714 O O . LEU A 1 87 ? -2.156 2.911 36.362 1.00 37.06 87 LEU A O 1
ATOM 718 N N . PRO A 1 88 ? -3.539 3.196 38.096 1.00 40.19 88 PRO A N 1
ATOM 719 C CA . PRO A 1 88 ? -2.867 4.400 38.567 1.00 40.19 88 PRO A CA 1
ATOM 720 C C . PRO A 1 88 ? -1.653 4.021 39.427 1.00 40.19 88 PRO A C 1
ATOM 722 O O . PRO A 1 88 ? -1.762 3.219 40.356 1.00 40.19 88 PRO A O 1
ATOM 725 N N . HIS A 1 89 ? -0.495 4.630 39.162 1.00 35.41 89 HIS A N 1
ATOM 726 C CA . HIS A 1 89 ? 0.651 4.593 40.071 1.00 35.41 89 HIS A CA 1
ATOM 727 C C . HIS A 1 89 ? 0.257 5.185 41.438 1.00 35.41 89 HIS A C 1
ATOM 729 O O . HIS A 1 89 ? 0.286 6.396 41.637 1.00 35.41 89 HIS A O 1
ATOM 735 N N . ARG A 1 90 ? -0.080 4.332 42.413 1.00 32.88 90 ARG A N 1
ATOM 736 C CA . ARG A 1 90 ? 0.012 4.680 43.836 1.00 32.88 90 ARG A CA 1
ATOM 737 C C . ARG A 1 90 ? 1.485 4.607 44.237 1.00 32.88 90 ARG A C 1
ATOM 739 O O . ARG A 1 90 ? 1.981 3.544 44.598 1.00 32.88 90 ARG A O 1
ATOM 746 N N . LYS A 1 91 ? 2.185 5.738 44.193 1.00 30.91 91 LYS A N 1
ATOM 747 C CA . LYS A 1 91 ? 3.350 5.963 45.056 1.00 30.91 91 LYS A CA 1
ATOM 748 C C . LYS A 1 91 ? 3.118 7.245 45.840 1.00 30.91 91 LYS A C 1
ATOM 750 O O . LYS A 1 91 ? 2.831 8.288 45.263 1.00 30.91 91 LYS A O 1
ATOM 755 N N . ASN A 1 92 ? 3.180 7.098 47.160 1.00 30.42 92 ASN A N 1
ATOM 756 C CA . ASN A 1 92 ? 3.075 8.158 48.150 1.00 30.42 92 ASN A CA 1
ATOM 757 C C . ASN A 1 92 ? 4.026 9.307 47.795 1.00 30.42 92 ASN A C 1
ATOM 759 O O . ASN A 1 92 ? 5.239 9.112 47.776 1.00 30.42 92 ASN A O 1
ATOM 763 N N . LEU A 1 93 ? 3.475 10.491 47.549 1.00 29.52 93 LEU A N 1
ATOM 764 C CA . LEU A 1 93 ? 4.216 11.745 47.576 1.00 29.52 93 LEU A CA 1
ATOM 765 C C . LEU A 1 93 ? 3.677 12.555 48.749 1.00 29.52 93 LEU A C 1
ATOM 767 O O . LEU A 1 93 ? 2.509 12.941 48.780 1.00 29.52 93 LEU A O 1
ATOM 771 N N . GLN A 1 94 ? 4.545 12.720 49.744 1.00 25.06 94 GLN A N 1
ATOM 772 C CA . GLN A 1 94 ? 4.384 13.642 50.857 1.00 25.06 94 GLN A CA 1
ATOM 773 C C . GLN A 1 94 ? 4.123 15.052 50.320 1.00 25.06 94 GLN A C 1
ATOM 775 O O . GLN A 1 94 ? 4.811 15.532 49.421 1.00 25.06 94 GLN A O 1
ATOM 780 N N . TYR A 1 95 ? 3.109 15.693 50.887 1.00 22.22 95 TYR A N 1
ATOM 781 C CA . TYR A 1 95 ? 2.723 17.065 50.603 1.00 22.22 95 TYR A CA 1
ATOM 782 C C . TYR A 1 95 ? 3.791 18.018 51.164 1.00 22.22 95 TYR A C 1
ATOM 784 O O . TYR A 1 95 ? 3.995 18.064 52.375 1.00 22.22 95 TYR A O 1
ATOM 792 N N . ILE A 1 96 ? 4.466 18.770 50.293 1.00 24.31 96 ILE A N 1
ATOM 793 C CA . ILE A 1 96 ? 5.281 19.937 50.664 1.00 24.31 96 ILE A CA 1
ATOM 794 C C . ILE A 1 96 ? 4.547 21.159 50.094 1.00 24.31 96 ILE A C 1
ATOM 796 O O . ILE A 1 96 ? 4.335 21.203 48.880 1.00 24.31 96 ILE A O 1
ATOM 800 N N . PRO A 1 97 ? 4.114 22.131 50.915 1.00 23.95 97 PRO A N 1
ATOM 801 C CA . PRO A 1 97 ? 3.446 23.321 50.409 1.00 23.95 97 PRO A CA 1
ATOM 802 C C . PRO A 1 97 ? 4.492 24.266 49.804 1.00 23.95 97 PRO A C 1
ATOM 804 O O . PRO A 1 97 ? 5.476 24.601 50.461 1.00 23.95 97 PRO A O 1
ATOM 807 N N . VAL A 1 98 ? 4.281 24.696 48.558 1.00 27.84 98 VAL A N 1
ATOM 808 C CA . VAL A 1 98 ? 5.075 25.762 47.937 1.00 27.84 98 VAL A CA 1
ATOM 809 C C . VAL A 1 98 ? 4.233 27.029 47.857 1.00 27.84 98 VAL A C 1
ATOM 811 O O . VAL A 1 98 ? 3.065 27.012 47.475 1.00 27.84 98 VAL A O 1
ATOM 814 N N . ASP A 1 99 ? 4.891 28.088 48.299 1.00 25.05 99 ASP A N 1
ATOM 815 C CA . ASP A 1 99 ? 4.442 29.431 48.612 1.00 25.05 99 ASP A CA 1
ATOM 816 C C . ASP A 1 99 ? 3.895 30.214 47.402 1.00 25.05 99 ASP A C 1
ATOM 818 O O . ASP A 1 99 ? 4.315 30.045 46.255 1.00 25.05 99 ASP A O 1
ATOM 822 N N . ASN A 1 100 ? 2.952 31.106 47.694 1.00 28.22 100 ASN A N 1
ATOM 823 C CA . ASN A 1 100 ? 2.275 31.990 46.753 1.00 28.22 100 ASN A CA 1
ATOM 824 C C . ASN A 1 100 ? 3.141 33.229 46.491 1.00 28.22 100 ASN A C 1
ATOM 826 O O . ASN A 1 100 ? 3.250 34.087 47.368 1.00 28.22 100 ASN A O 1
ATOM 830 N N . ARG A 1 101 ? 3.672 33.396 45.270 1.00 25.30 101 ARG A N 1
ATOM 831 C CA . ARG A 1 101 ? 3.984 34.729 44.712 1.00 25.30 101 ARG A CA 1
ATOM 832 C C . ARG A 1 101 ? 4.349 34.688 43.224 1.00 25.30 101 ARG A C 1
ATOM 834 O O . ARG A 1 101 ? 5.462 34.309 42.882 1.00 25.30 101 ARG A O 1
ATOM 841 N N . SER A 1 102 ? 3.430 35.127 42.355 1.00 24.88 102 SER A N 1
ATOM 842 C CA . SER A 1 102 ? 3.597 36.199 41.337 1.00 24.88 102 SER A CA 1
ATOM 843 C C . SER A 1 102 ? 2.495 36.135 40.245 1.00 24.88 102 SER A C 1
ATOM 845 O O . SER A 1 102 ? 2.209 35.053 39.733 1.00 24.88 102 SER A O 1
ATOM 847 N N . PRO A 1 103 ? 1.829 37.259 39.892 1.00 28.88 103 PRO A N 1
ATOM 848 C CA . PRO A 1 103 ? 0.717 37.278 38.939 1.00 28.88 103 PRO A CA 1
ATOM 849 C C . PRO A 1 103 ? 1.161 37.780 37.556 1.00 28.88 103 PRO A C 1
ATOM 851 O O . PRO A 1 103 ? 1.498 38.951 37.425 1.00 28.88 103 PRO A O 1
ATOM 854 N N . GLN A 1 104 ? 1.135 36.934 36.517 1.00 28.84 104 GLN A N 1
ATOM 855 C CA . GLN A 1 104 ? 1.279 37.395 35.118 1.00 28.84 104 GLN A CA 1
ATOM 856 C C . GLN A 1 104 ? 0.801 36.389 34.046 1.00 28.84 104 GLN A C 1
ATOM 858 O O . GLN A 1 104 ? 1.304 36.362 32.930 1.00 28.84 104 GLN A O 1
ATOM 863 N N . LEU A 1 105 ? -0.207 35.562 34.351 1.00 30.42 105 LEU A N 1
ATOM 864 C CA . LEU A 1 105 ? -0.713 34.530 33.426 1.00 30.42 105 LEU A CA 1
ATOM 865 C C . LEU A 1 105 ? -2.250 34.474 33.375 1.00 30.42 105 LEU A C 1
ATOM 867 O O . LEU A 1 105 ? -2.849 33.404 33.434 1.00 30.42 105 LEU A O 1
ATOM 871 N N . GLN A 1 106 ? -2.910 35.635 33.289 1.00 27.17 106 GLN A N 1
ATOM 87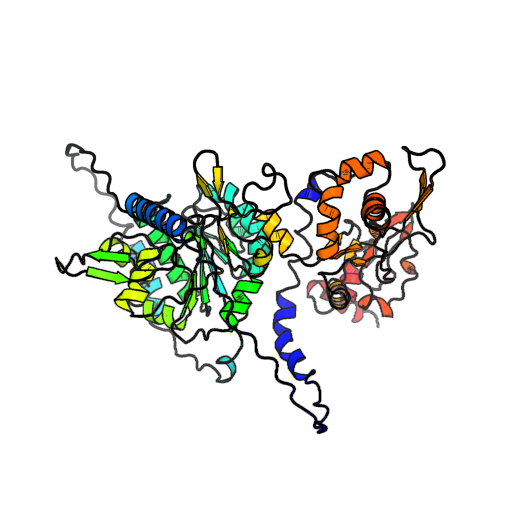2 C CA . GLN A 1 106 ? -4.378 35.704 33.163 1.00 27.17 106 GLN A CA 1
ATOM 873 C C . GLN A 1 106 ? -4.899 36.339 31.862 1.00 27.17 106 GLN A C 1
ATOM 875 O O . GLN A 1 106 ? -6.071 36.139 31.541 1.00 27.17 106 GLN A O 1
ATOM 880 N N . GLU A 1 107 ? -4.066 36.983 31.037 1.00 25.36 107 GLU A N 1
ATOM 881 C CA . GLU A 1 107 ? -4.548 37.593 29.781 1.00 25.36 107 GLU A CA 1
ATOM 882 C C . GLU A 1 107 ? -4.484 36.671 28.547 1.00 25.36 107 GLU A C 1
ATOM 884 O O . GLU A 1 107 ? -5.347 36.760 27.673 1.00 25.36 107 GLU A O 1
ATOM 889 N N . GLU A 1 108 ? -3.592 35.675 28.491 1.00 28.75 108 GLU A N 1
ATOM 890 C CA . GLU A 1 108 ? -3.502 34.774 27.321 1.00 28.75 108 GLU A CA 1
ATOM 891 C C . GLU A 1 108 ? -4.572 33.662 27.292 1.00 28.75 108 GLU A C 1
ATOM 893 O O . GLU A 1 108 ? -4.876 33.081 26.245 1.00 28.75 108 GLU A O 1
ATOM 898 N N . THR A 1 109 ? -5.233 33.389 28.420 1.00 31.39 109 THR A N 1
ATOM 899 C CA . THR A 1 109 ? -6.302 32.380 28.504 1.00 31.39 109 THR A CA 1
ATOM 900 C C . THR A 1 109 ? -7.635 32.835 27.902 1.00 31.39 109 THR A C 1
ATOM 902 O O . THR A 1 109 ? -8.467 31.991 27.545 1.00 31.39 109 THR A O 1
ATOM 905 N N . HIS A 1 110 ? -7.852 34.143 27.725 1.00 28.38 110 HIS A N 1
ATOM 906 C CA . HIS A 1 110 ? -9.128 34.664 27.225 1.00 28.38 110 HIS A CA 1
ATOM 907 C C . HIS A 1 110 ? -9.228 34.684 25.689 1.00 28.38 110 HIS A C 1
ATOM 909 O O . HIS A 1 110 ? -10.320 34.493 25.146 1.00 28.38 110 HIS A O 1
ATOM 915 N N . HIS A 1 111 ? -8.101 34.798 24.977 1.00 28.23 111 HIS A N 1
ATOM 916 C CA . HIS A 1 111 ? -8.042 34.713 23.509 1.00 28.23 111 HIS A CA 1
ATOM 917 C C . HIS A 1 111 ? -8.018 33.276 22.956 1.00 28.23 111 HIS A C 1
ATOM 919 O O . HIS A 1 111 ? -8.295 33.063 21.777 1.00 28.23 111 HIS A O 1
ATOM 925 N N . ARG A 1 112 ? -7.756 32.257 23.788 1.00 42.91 112 ARG A N 1
ATOM 926 C CA . ARG A 1 112 ? -7.680 30.851 23.338 1.00 42.91 112 ARG A CA 1
ATOM 927 C C . ARG A 1 112 ? -9.012 30.093 23.443 1.00 42.91 112 ARG A C 1
ATOM 929 O O . ARG A 1 112 ? -9.295 29.231 22.611 1.00 42.91 112 ARG A O 1
ATOM 936 N N . LYS A 1 113 ? -9.893 30.476 24.381 1.00 32.38 113 LYS A N 1
ATOM 937 C CA . LYS A 1 113 ? -11.284 29.970 24.461 1.00 32.38 113 LYS A CA 1
ATOM 938 C C . LYS A 1 113 ? -12.150 30.423 23.280 1.00 32.38 113 LYS A C 1
ATOM 940 O O . LYS A 1 113 ? -13.112 29.741 22.926 1.00 32.38 113 LYS A O 1
ATOM 945 N N . THR A 1 114 ? -11.821 31.542 22.636 1.00 30.50 114 THR A N 1
ATOM 946 C CA . THR A 1 114 ? -12.585 32.074 21.499 1.00 30.50 114 THR A CA 1
ATOM 947 C C . THR A 1 114 ? -12.314 31.326 20.193 1.00 30.50 114 THR A C 1
ATOM 949 O O . THR A 1 114 ? -13.226 31.250 19.378 1.00 30.50 114 THR A O 1
ATOM 952 N N . ASN A 1 115 ? -11.148 30.691 20.004 1.00 34.41 115 ASN A N 1
ATOM 953 C CA . ASN A 1 115 ? -10.847 29.948 18.771 1.00 34.41 115 ASN A CA 1
ATOM 954 C C . ASN A 1 115 ? -11.439 28.530 18.753 1.00 34.41 115 ASN A C 1
ATOM 956 O O . ASN A 1 115 ? -12.076 28.177 17.766 1.00 34.41 115 ASN A O 1
ATOM 960 N N . LEU A 1 116 ? -11.375 27.764 19.852 1.00 38.50 116 LEU A N 1
ATOM 961 C CA . LEU A 1 116 ? -12.086 26.473 19.956 1.00 38.50 116 LEU A CA 1
ATOM 962 C C . LEU A 1 116 ? -13.616 26.643 20.004 1.00 38.50 116 LEU A C 1
ATOM 964 O O . LEU A 1 116 ? -14.346 25.835 19.433 1.00 38.50 116 LEU A O 1
ATOM 968 N N . SER A 1 117 ? -14.125 27.721 20.615 1.00 35.75 117 SER A N 1
ATOM 969 C CA . SER A 1 117 ? -15.567 28.015 20.583 1.00 35.75 117 SER A CA 1
ATOM 970 C C . SER A 1 117 ? -16.043 28.589 19.242 1.00 35.75 117 SER A C 1
ATOM 972 O O . SER A 1 117 ? -17.175 28.308 18.850 1.00 35.75 117 SER A O 1
ATOM 974 N N . LYS A 1 118 ? -15.203 29.322 18.489 1.00 36.41 118 LYS A N 1
ATOM 975 C CA . LYS A 1 118 ? -15.483 29.698 17.087 1.00 36.41 118 LYS A CA 1
ATOM 976 C C . LYS A 1 118 ? -15.442 28.487 16.152 1.00 36.41 118 LYS A C 1
ATOM 978 O O . LYS A 1 118 ? -16.282 28.415 15.259 1.00 36.41 118 LYS A O 1
ATOM 983 N N . PHE A 1 119 ? -14.539 27.533 16.387 1.00 38.38 119 PHE A N 1
ATOM 984 C CA . PHE A 1 119 ? -14.465 26.270 15.645 1.00 38.38 119 PHE A CA 1
ATOM 985 C C . PHE A 1 119 ? -15.711 25.406 15.903 1.00 38.38 119 PHE A C 1
ATOM 987 O O . PHE A 1 119 ? -16.400 25.013 14.967 1.00 38.38 119 PHE A O 1
ATOM 994 N N . SER A 1 120 ? -16.115 25.263 17.172 1.00 36.56 120 SER A N 1
ATOM 995 C CA . SER A 1 120 ? -17.340 24.550 17.560 1.00 36.56 120 SER A CA 1
ATOM 996 C C . SER A 1 120 ? -18.628 25.229 17.062 1.00 36.56 120 SER A C 1
ATOM 998 O O . SER A 1 120 ? -19.552 24.543 16.637 1.00 36.56 120 SER A O 1
ATOM 1000 N N . LYS A 1 121 ? -18.705 26.571 17.038 1.00 32.59 121 LYS A N 1
ATOM 1001 C CA . LYS A 1 121 ? -19.902 27.304 16.570 1.00 32.59 121 LYS A CA 1
ATOM 1002 C C . LYS A 1 121 ? -20.107 27.270 15.052 1.00 32.59 121 LYS A C 1
ATOM 1004 O O . LYS A 1 121 ? -21.249 27.389 14.612 1.00 32.59 121 LYS A O 1
ATOM 1009 N N . ARG A 1 122 ? -19.052 27.087 14.249 1.00 34.31 122 ARG A N 1
ATOM 1010 C CA . ARG A 1 122 ? -19.169 26.997 12.779 1.00 34.31 122 ARG A CA 1
ATOM 1011 C C . ARG A 1 122 ? -19.848 25.698 12.321 1.00 34.31 122 ARG A C 1
ATOM 1013 O O . ARG A 1 122 ? -20.484 25.692 11.274 1.00 34.31 122 ARG A O 1
ATOM 1020 N N . VAL A 1 123 ? -19.792 24.649 13.146 1.00 42.06 123 VAL A N 1
ATOM 1021 C CA . VAL A 1 123 ? -20.422 23.338 12.905 1.00 42.06 123 VAL A CA 1
ATOM 1022 C C . VAL A 1 123 ? -21.947 23.371 13.108 1.00 42.06 123 VAL A C 1
ATOM 1024 O O . VAL A 1 123 ? -22.669 22.624 12.455 1.00 42.06 123 VAL A O 1
ATOM 1027 N N . TYR A 1 124 ? -22.480 24.291 13.923 1.00 34.94 124 TYR A N 1
ATOM 1028 C CA . TYR A 1 124 ? -23.928 24.377 14.202 1.00 34.94 124 TYR A CA 1
ATOM 1029 C C . TYR A 1 124 ? -24.757 25.089 13.116 1.00 34.94 124 TYR A C 1
ATOM 1031 O O . TYR A 1 124 ? -25.963 25.267 13.275 1.00 34.94 124 TYR A O 1
ATOM 1039 N N . LYS A 1 125 ? -24.145 25.488 11.995 1.00 34.00 125 LYS A N 1
ATOM 1040 C CA . LYS A 1 125 ? -24.845 26.056 10.831 1.00 34.00 125 LYS A CA 1
ATOM 1041 C C . LYS A 1 125 ? -24.316 25.438 9.537 1.00 34.00 125 LYS A C 1
ATOM 1043 O O . LYS A 1 125 ? -23.586 26.078 8.790 1.00 34.00 125 LYS A O 1
ATOM 1048 N N . SER A 1 126 ? -24.725 24.209 9.242 1.00 35.06 126 SER A N 1
ATOM 1049 C CA . SER A 1 126 ? -24.569 23.636 7.904 1.00 35.06 126 SER A CA 1
ATOM 1050 C C . SER A 1 126 ? -25.930 23.212 7.371 1.00 35.06 126 SER A C 1
ATOM 1052 O O . SER A 1 126 ? -26.575 22.319 7.913 1.00 35.06 126 SER A O 1
ATOM 1054 N N . ARG A 1 127 ? -26.360 23.921 6.324 1.00 37.59 127 ARG A N 1
ATOM 1055 C CA . ARG A 1 127 ? -27.577 23.696 5.542 1.00 37.59 127 ARG A CA 1
ATOM 1056 C C . ARG A 1 127 ? -27.663 22.239 5.082 1.00 37.59 127 ARG A C 1
ATOM 1058 O O . ARG A 1 127 ? -26.667 21.673 4.641 1.00 37.59 127 ARG A O 1
ATOM 1065 N N . ALA A 1 128 ? -28.869 21.681 5.143 1.00 34.75 128 ALA A N 1
ATOM 1066 C CA . ALA A 1 128 ? -29.224 20.457 4.443 1.00 34.75 128 ALA A CA 1
ATOM 1067 C C . ALA A 1 128 ? -29.051 20.693 2.936 1.00 34.75 128 ALA A C 1
ATOM 1069 O O . ALA A 1 128 ? -29.855 21.378 2.306 1.00 34.75 128 ALA A O 1
ATOM 1070 N N . THR A 1 129 ? -27.958 20.190 2.372 1.00 39.41 129 THR A N 1
ATOM 1071 C CA . THR A 1 129 ? -27.769 20.132 0.924 1.00 39.41 129 THR A CA 1
ATOM 1072 C C . THR A 1 129 ? -28.568 18.939 0.419 1.00 39.41 129 THR A C 1
ATOM 1074 O O . THR A 1 129 ? -28.327 17.810 0.844 1.00 39.41 129 THR A O 1
ATOM 1077 N N . THR A 1 130 ? -29.541 19.188 -0.453 1.00 37.16 130 THR A N 1
ATOM 1078 C CA . THR A 1 130 ? -30.376 18.168 -1.091 1.00 37.16 130 THR A CA 1
ATOM 1079 C C . THR A 1 130 ? -29.481 17.185 -1.852 1.00 37.16 130 THR A C 1
ATOM 1081 O O . THR A 1 130 ? -28.944 17.514 -2.910 1.00 37.16 130 THR A O 1
ATOM 1084 N N . LEU A 1 131 ? -29.264 15.993 -1.292 1.00 41.62 131 LEU A N 1
ATOM 1085 C CA . LEU A 1 131 ? -28.565 14.904 -1.973 1.00 41.62 131 LEU A CA 1
ATOM 1086 C C . LEU A 1 131 ? -29.443 14.425 -3.134 1.00 41.62 131 LEU A C 1
ATOM 1088 O O . LEU A 1 131 ? -30.594 14.043 -2.936 1.00 41.62 131 LEU A O 1
ATOM 1092 N N . SER A 1 132 ? -28.897 14.464 -4.349 1.00 39.94 132 SER A N 1
ATOM 1093 C CA . SER A 1 132 ? -29.498 13.827 -5.523 1.00 39.94 132 SER A CA 1
ATOM 1094 C C . SER A 1 132 ? -29.750 12.346 -5.223 1.00 39.94 132 SER A C 1
ATOM 1096 O O . SER A 1 132 ? -28.854 11.658 -4.735 1.00 39.94 132 SER A O 1
ATOM 1098 N N . MET A 1 133 ? -30.941 11.827 -5.534 1.00 43.28 133 MET A N 1
ATOM 1099 C CA . MET A 1 133 ? -31.298 10.417 -5.292 1.00 43.28 133 MET A CA 1
ATOM 1100 C C . MET A 1 133 ? -30.331 9.428 -5.978 1.00 43.28 133 MET A C 1
ATOM 1102 O O . MET A 1 133 ? -30.167 8.307 -5.501 1.00 43.28 133 MET A O 1
ATOM 1106 N N . ASN A 1 134 ? -29.589 9.862 -7.006 1.00 42.03 134 ASN A N 1
ATOM 1107 C CA . ASN A 1 134 ? -28.548 9.059 -7.659 1.00 42.03 134 ASN A CA 1
ATOM 1108 C C . ASN A 1 134 ? -27.274 8.872 -6.807 1.00 42.03 134 ASN A C 1
ATOM 1110 O O . ASN A 1 134 ? -26.470 7.990 -7.100 1.00 42.03 134 ASN A O 1
ATOM 1114 N N . SER A 1 135 ? -27.059 9.658 -5.741 1.00 50.84 135 SER A N 1
ATOM 1115 C CA . SER A 1 135 ? -25.886 9.514 -4.859 1.00 50.84 135 SER A CA 1
ATOM 1116 C C . SER A 1 135 ? -26.049 8.453 -3.767 1.00 50.84 135 SER A C 1
ATOM 1118 O O . SER A 1 135 ? -25.064 8.112 -3.105 1.00 50.84 135 SER A O 1
ATOM 1120 N N . VAL A 1 136 ? -27.274 7.951 -3.564 1.00 54.66 136 VAL A N 1
ATOM 1121 C CA . VAL A 1 136 ? -27.628 7.035 -2.465 1.00 54.66 136 VAL A CA 1
ATOM 1122 C C . VAL A 1 136 ? -27.119 5.608 -2.720 1.00 54.66 136 VAL A C 1
ATOM 1124 O O . VAL A 1 136 ? -26.800 4.907 -1.769 1.00 54.66 136 VAL A O 1
ATOM 1127 N N . PHE A 1 137 ? -26.926 5.210 -3.985 1.00 60.62 137 PHE A N 1
ATOM 1128 C CA . PHE A 1 137 ? -26.590 3.825 -4.359 1.00 60.62 137 PHE A CA 1
ATOM 1129 C C . PHE A 1 137 ? -25.244 3.646 -5.073 1.00 60.62 137 PHE A C 1
ATOM 1131 O O . PHE A 1 137 ? -24.977 2.582 -5.629 1.00 60.62 137 PHE A O 1
ATOM 1138 N N . ARG A 1 138 ? -24.357 4.653 -5.067 1.00 85.00 138 ARG A N 1
ATOM 1139 C CA . ARG A 1 138 ? -23.012 4.447 -5.629 1.00 85.00 138 ARG A CA 1
ATOM 1140 C C . ARG A 1 138 ? -22.197 3.547 -4.693 1.00 85.00 138 ARG A C 1
ATOM 1142 O O . ARG A 1 138 ? -22.071 3.857 -3.502 1.00 85.00 138 ARG A O 1
ATOM 1149 N N . LYS A 1 139 ? -21.639 2.470 -5.253 1.00 89.25 139 LYS A N 1
ATOM 1150 C CA . LYS A 1 139 ? -20.740 1.530 -4.569 1.00 89.25 139 LYS A CA 1
ATOM 1151 C C . LYS A 1 139 ? -19.608 2.299 -3.874 1.00 89.25 139 LYS A C 1
ATOM 1153 O O . LYS A 1 139 ? -19.126 3.293 -4.415 1.00 89.25 139 LYS A O 1
ATOM 1158 N N . THR A 1 140 ? -19.211 1.870 -2.673 1.00 94.00 140 THR A N 1
ATOM 1159 C CA . THR A 1 140 ? -18.088 2.490 -1.949 1.00 94.00 140 THR A CA 1
ATOM 1160 C C . THR A 1 140 ? -16.808 2.404 -2.783 1.00 94.0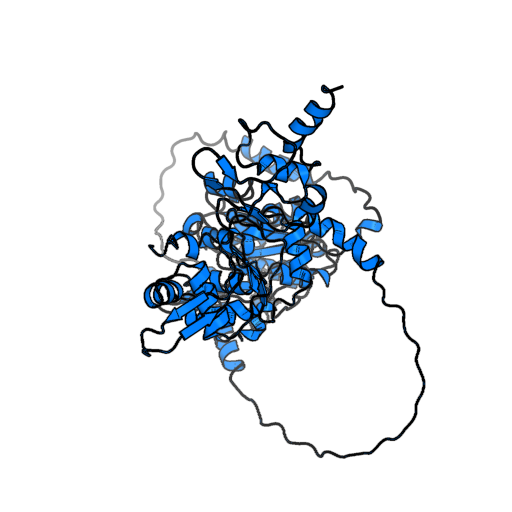0 140 THR A C 1
ATOM 1162 O O . THR A 1 140 ? -16.443 1.325 -3.251 1.00 94.00 140 THR A O 1
ATOM 1165 N N . ASP A 1 141 ? -16.124 3.533 -2.949 1.00 94.19 141 ASP A N 1
ATOM 1166 C CA . ASP A 1 141 ? -14.796 3.621 -3.565 1.00 94.19 141 ASP A CA 1
ATOM 1167 C C . ASP A 1 141 ? -13.744 4.107 -2.548 1.00 94.19 141 ASP A C 1
ATOM 1169 O O . ASP A 1 141 ? -14.060 4.382 -1.391 1.00 94.19 141 ASP A O 1
ATOM 1173 N N . LEU A 1 142 ? -12.474 4.217 -2.950 1.00 93.56 142 LEU A N 1
ATOM 1174 C CA . LEU A 1 142 ? -11.415 4.680 -2.041 1.00 93.56 142 LEU A CA 1
ATOM 1175 C C . LEU A 1 142 ? -11.650 6.102 -1.515 1.00 93.56 142 LEU A C 1
ATOM 1177 O O . LEU A 1 142 ? -11.311 6.393 -0.372 1.00 93.56 142 LEU A O 1
ATOM 1181 N N . THR A 1 143 ? -12.250 6.996 -2.304 1.00 95.69 143 THR A N 1
ATOM 1182 C CA . THR A 1 143 ? -12.474 8.391 -1.887 1.00 95.69 143 THR A CA 1
ATOM 1183 C C . THR A 1 143 ? -13.454 8.503 -0.719 1.00 95.69 143 THR A C 1
ATOM 1185 O O . THR A 1 143 ? -13.381 9.469 0.048 1.00 95.69 143 THR A O 1
ATOM 1188 N N . ASP A 1 144 ? -14.299 7.485 -0.546 1.00 96.88 144 ASP A N 1
ATOM 1189 C CA . ASP A 1 144 ? -15.266 7.349 0.538 1.00 96.88 144 ASP A CA 1
ATOM 1190 C C . ASP A 1 144 ? -14.648 6.902 1.879 1.00 96.88 144 ASP A C 1
ATOM 1192 O O . ASP A 1 144 ? -15.327 6.998 2.905 1.00 96.88 144 ASP A O 1
ATOM 1196 N N . VAL A 1 145 ? -13.395 6.429 1.900 1.00 98.44 145 VAL A N 1
ATOM 1197 C CA . VAL A 1 145 ? -12.743 5.856 3.093 1.00 98.44 145 VAL A CA 1
ATOM 1198 C C . VAL A 1 145 ? -11.760 6.846 3.721 1.00 98.44 145 VAL A C 1
ATOM 1200 O O . VAL A 1 145 ? -10.913 7.422 3.042 1.00 98.44 145 VAL A O 1
ATOM 1203 N N . PHE A 1 146 ? -11.884 7.055 5.031 1.00 98.69 146 PHE A N 1
ATOM 1204 C CA . PHE A 1 146 ? -10.952 7.800 5.871 1.00 98.69 146 PHE A CA 1
ATOM 1205 C C . PHE A 1 146 ? -10.080 6.807 6.635 1.00 98.69 146 PHE A C 1
ATOM 1207 O O . PHE A 1 146 ? -10.572 6.138 7.545 1.00 98.69 146 PHE A O 1
ATOM 1214 N N . PHE A 1 147 ? -8.801 6.709 6.285 1.00 98.69 147 PHE A N 1
ATOM 1215 C CA . PHE A 1 147 ? -7.846 5.927 7.061 1.00 98.69 147 PHE A CA 1
ATOM 1216 C C . PHE A 1 147 ? -7.242 6.803 8.150 1.00 98.69 147 PHE A C 1
ATOM 1218 O O . PHE A 1 147 ? -6.631 7.830 7.861 1.00 98.69 147 PHE A O 1
ATOM 1225 N N . SER A 1 148 ? -7.401 6.379 9.397 1.00 98.50 148 SER A N 1
ATOM 1226 C CA . SER A 1 148 ? -6.797 7.013 10.560 1.00 98.50 148 SER A CA 1
ATOM 1227 C C . SER A 1 148 ? -5.683 6.129 11.098 1.00 98.50 148 SER A C 1
ATOM 1229 O O . SER A 1 148 ? -5.945 4.988 11.474 1.00 98.50 148 SER A O 1
ATOM 1231 N N . VAL A 1 149 ? -4.452 6.644 11.121 1.00 98.31 149 VAL A N 1
ATOM 1232 C CA . VAL A 1 149 ? -3.283 5.947 11.668 1.00 98.31 149 VAL A CA 1
ATOM 1233 C C . VAL A 1 149 ? -2.809 6.670 12.920 1.00 98.31 149 VAL A C 1
ATOM 1235 O O . VAL A 1 149 ? -2.339 7.809 12.854 1.00 98.31 149 VAL A O 1
ATOM 1238 N N . LYS A 1 150 ? -2.899 6.007 14.070 1.00 97.12 150 LYS A N 1
ATOM 1239 C CA . LYS A 1 150 ? -2.443 6.573 15.343 1.00 97.12 150 LYS A CA 1
ATOM 1240 C C . LYS A 1 150 ? -0.962 6.295 15.564 1.00 97.12 150 LYS A C 1
ATOM 1242 O O . LYS A 1 150 ? -0.507 5.165 15.412 1.00 97.12 150 LYS A O 1
ATOM 1247 N N . THR A 1 151 ? -0.209 7.325 15.948 1.00 95.69 151 THR A N 1
ATOM 1248 C CA . THR A 1 151 ? 1.231 7.219 16.213 1.00 95.69 151 THR A CA 1
ATOM 1249 C C . THR A 1 151 ? 1.708 8.200 17.300 1.00 95.69 151 THR A C 1
ATOM 1251 O O . THR A 1 151 ? 0.928 8.832 18.024 1.00 95.69 151 THR A O 1
ATOM 1254 N N . THR A 1 152 ? 3.024 8.302 17.456 1.00 94.88 152 THR A N 1
ATOM 1255 C CA . THR A 1 152 ? 3.733 9.236 18.330 1.00 94.88 152 THR A CA 1
ATOM 1256 C C . THR A 1 152 ? 5.021 9.705 17.657 1.00 94.88 152 THR A C 1
ATOM 1258 O O . THR A 1 152 ? 5.587 8.999 16.817 1.00 94.88 152 THR A O 1
ATOM 1261 N N . GLY A 1 153 ? 5.541 10.863 18.076 1.00 93.19 153 GLY A N 1
ATOM 1262 C CA . GLY A 1 153 ? 6.802 11.412 17.574 1.00 93.19 153 GLY A CA 1
ATOM 1263 C C . GLY A 1 153 ? 7.983 10.436 17.631 1.00 93.19 153 GLY A C 1
ATOM 1264 O O . GLY A 1 153 ? 8.883 10.508 16.797 1.00 93.19 153 GLY A O 1
ATOM 1265 N N . ALA A 1 154 ? 7.977 9.492 18.579 1.00 92.38 154 ALA A N 1
ATOM 1266 C CA . ALA A 1 154 ? 9.019 8.473 18.713 1.00 92.38 154 ALA A CA 1
ATOM 1267 C C . ALA A 1 154 ? 9.046 7.445 17.560 1.00 92.38 154 ALA A C 1
ATOM 1269 O O . ALA A 1 154 ? 10.074 6.804 17.337 1.00 92.38 154 ALA A O 1
ATOM 1270 N N . PHE A 1 155 ? 7.945 7.288 16.818 1.00 93.56 155 PHE A N 1
ATOM 1271 C CA . PHE A 1 155 ? 7.794 6.270 15.773 1.00 93.56 155 PHE A CA 1
ATOM 1272 C C . PHE A 1 155 ? 7.723 6.820 14.344 1.00 93.56 155 PHE A C 1
ATOM 1274 O O . PHE A 1 155 ? 7.649 6.034 13.395 1.00 93.56 155 PHE A O 1
ATOM 1281 N N . HIS A 1 156 ? 7.857 8.139 14.165 1.00 93.94 156 HIS A N 1
ATOM 1282 C CA . HIS A 1 156 ? 7.908 8.775 12.843 1.00 93.94 156 HIS A CA 1
ATOM 1283 C C . HIS A 1 156 ? 8.974 8.143 11.932 1.00 93.94 156 HIS A C 1
ATOM 1285 O O . HIS A 1 156 ? 8.703 7.803 10.782 1.00 93.94 156 HIS A O 1
ATOM 1291 N N . SER A 1 157 ? 10.183 7.919 12.453 1.00 89.38 157 SER A N 1
ATOM 1292 C CA . SER A 1 157 ? 11.270 7.341 11.655 1.00 89.38 157 SER A CA 1
ATOM 1293 C C . SER A 1 157 ? 11.172 5.820 11.532 1.00 89.38 157 SER A C 1
ATOM 1295 O O . SER A 1 157 ? 11.414 5.281 10.452 1.00 89.38 157 SER A O 1
ATOM 1297 N N . SER A 1 158 ? 10.839 5.120 12.620 1.00 88.12 158 SER A N 1
ATOM 1298 C CA . SER A 1 158 ? 10.966 3.659 12.713 1.00 88.12 158 SER A CA 1
ATOM 1299 C C . SER A 1 158 ? 9.765 2.888 12.167 1.00 88.12 158 SER A C 1
ATOM 1301 O O . SER A 1 158 ? 9.970 1.868 11.511 1.00 88.12 158 SER A O 1
ATOM 1303 N N . ARG A 1 159 ? 8.532 3.357 12.407 1.00 92.69 159 ARG A N 1
ATOM 1304 C CA . ARG A 1 159 ? 7.301 2.665 11.985 1.00 92.69 159 ARG A CA 1
ATOM 1305 C C . ARG A 1 159 ? 6.674 3.305 10.753 1.00 92.69 159 ARG A C 1
ATOM 1307 O O . ARG A 1 159 ? 6.399 2.617 9.774 1.00 92.69 159 ARG A O 1
ATOM 1314 N N . LEU A 1 160 ? 6.528 4.630 10.735 1.00 92.88 160 LEU A N 1
ATOM 1315 C CA . LEU A 1 160 ? 5.822 5.309 9.640 1.00 92.88 160 LEU A CA 1
ATOM 1316 C C . LEU A 1 160 ? 6.539 5.154 8.299 1.00 92.88 160 LEU A C 1
ATOM 1318 O O . LEU A 1 160 ? 5.884 4.914 7.289 1.00 92.88 160 LEU A O 1
ATOM 1322 N N . SER A 1 161 ? 7.874 5.191 8.284 1.00 87.75 161 SER A N 1
ATOM 1323 C CA . SER A 1 161 ? 8.659 4.917 7.072 1.00 87.75 161 SER A CA 1
ATOM 1324 C C . SER A 1 161 ? 8.301 3.572 6.428 1.00 87.75 161 SER A C 1
ATOM 1326 O O . SER A 1 161 ? 8.286 3.461 5.205 1.00 87.75 161 SER A O 1
ATOM 1328 N N . LEU A 1 162 ? 7.997 2.543 7.227 1.00 89.50 162 LEU A N 1
ATOM 1329 C CA . LEU A 1 162 ? 7.582 1.236 6.718 1.00 89.50 162 LEU A CA 1
ATOM 1330 C C . LEU A 1 162 ? 6.183 1.298 6.092 1.00 89.50 162 LEU A C 1
ATOM 1332 O O . LEU A 1 162 ? 5.988 0.775 4.996 1.00 89.50 162 LEU A O 1
ATOM 1336 N N . LEU A 1 163 ? 5.229 1.968 6.741 1.00 93.12 163 LEU A N 1
ATOM 1337 C CA . LEU A 1 163 ? 3.864 2.108 6.222 1.00 93.12 163 LEU A CA 1
ATOM 1338 C C . LEU A 1 163 ? 3.832 2.916 4.916 1.00 93.12 163 LEU A C 1
ATOM 1340 O O . LEU A 1 163 ? 3.196 2.504 3.945 1.00 93.12 163 LEU A O 1
ATOM 1344 N N . LEU A 1 164 ? 4.585 4.021 4.866 1.00 90.94 164 LEU A N 1
ATOM 1345 C CA . LEU A 1 164 ? 4.721 4.892 3.691 1.00 90.94 164 LEU A CA 1
ATOM 1346 C C . LEU A 1 164 ? 5.338 4.189 2.482 1.00 90.94 164 LEU A C 1
ATOM 1348 O O . LEU A 1 164 ? 5.011 4.536 1.353 1.00 90.94 164 LEU A O 1
ATOM 1352 N N . ASN A 1 165 ? 6.205 3.204 2.718 1.00 85.38 165 ASN A N 1
ATOM 1353 C CA . ASN A 1 165 ? 6.831 2.399 1.669 1.00 85.38 165 ASN A CA 1
ATOM 1354 C C . ASN A 1 165 ? 6.045 1.115 1.346 1.00 85.38 165 ASN A C 1
ATOM 1356 O O . ASN A 1 165 ? 6.525 0.285 0.574 1.00 85.38 165 ASN A O 1
ATOM 1360 N N . THR A 1 166 ? 4.878 0.914 1.963 1.00 87.56 166 THR A N 1
ATOM 1361 C CA . THR A 1 166 ? 4.030 -0.266 1.757 1.00 87.56 166 THR A CA 1
ATOM 1362 C C . THR A 1 166 ? 2.590 0.151 1.464 1.00 87.56 166 THR A C 1
ATOM 1364 O O . THR A 1 166 ? 2.341 0.748 0.427 1.00 87.56 166 THR A O 1
ATOM 1367 N N . TRP A 1 167 ? 1.608 -0.145 2.317 1.00 91.06 167 TRP A N 1
ATOM 1368 C CA . TRP A 1 167 ? 0.196 0.038 1.958 1.00 91.06 167 TRP A CA 1
ATOM 1369 C C . TRP A 1 167 ? -0.225 1.508 1.819 1.00 91.06 167 TRP A C 1
ATOM 1371 O O . TRP A 1 167 ? -1.067 1.821 0.977 1.00 91.06 167 TRP A O 1
ATOM 1381 N N . VAL A 1 168 ? 0.382 2.428 2.579 1.00 93.31 168 VAL A N 1
ATOM 1382 C CA . VAL A 1 168 ? -0.009 3.851 2.564 1.00 93.31 168 VAL A CA 1
ATOM 1383 C C . VAL A 1 168 ? 0.359 4.516 1.242 1.00 93.31 168 VAL A C 1
ATOM 1385 O O . VAL A 1 168 ? -0.303 5.469 0.834 1.00 93.31 168 VAL A O 1
ATOM 1388 N N . MET A 1 169 ? 1.351 3.993 0.515 1.00 87.62 169 MET A N 1
ATOM 1389 C CA . MET A 1 169 ? 1.755 4.564 -0.771 1.00 87.62 169 MET A CA 1
ATOM 1390 C C . MET A 1 169 ? 0.608 4.599 -1.799 1.00 87.62 169 MET A C 1
ATOM 1392 O O . MET A 1 169 ? 0.632 5.443 -2.689 1.00 87.62 169 MET A O 1
ATOM 1396 N N . PHE A 1 170 ? -0.397 3.721 -1.670 1.00 82.75 170 PHE A N 1
ATOM 1397 C CA . PHE A 1 170 ? -1.550 3.640 -2.582 1.00 82.75 170 PHE A CA 1
ATOM 1398 C C . PHE A 1 170 ? -2.753 4.473 -2.138 1.00 82.75 170 PHE A C 1
ATOM 1400 O O . PHE A 1 170 ? -3.650 4.712 -2.941 1.00 82.75 170 PHE A O 1
ATOM 1407 N N . VAL A 1 171 ? -2.797 4.881 -0.867 1.00 93.06 171 VAL A N 1
ATOM 1408 C CA . VAL A 1 171 ? -3.962 5.539 -0.244 1.00 93.06 171 VAL A CA 1
ATOM 1409 C C . VAL A 1 171 ? -3.577 6.782 0.548 1.00 93.06 171 VAL A C 1
ATOM 1411 O O . VAL A 1 171 ? -4.242 7.177 1.506 1.00 93.06 171 VAL A O 1
ATOM 1414 N N . LYS A 1 172 ? -2.475 7.416 0.155 1.00 92.75 172 LYS A N 1
ATOM 1415 C CA . LYS A 1 172 ? -1.922 8.592 0.824 1.00 92.75 172 LYS A CA 1
ATOM 1416 C C . LYS A 1 172 ? -2.945 9.729 0.947 1.00 92.75 172 LYS A C 1
ATOM 1418 O O . LYS A 1 172 ? -3.055 10.343 2.005 1.00 92.75 172 LYS A O 1
ATOM 1423 N N . ASP A 1 173 ? -3.739 9.955 -0.098 1.00 93.50 173 ASP A N 1
ATOM 1424 C CA . ASP A 1 173 ? -4.768 11.004 -0.127 1.00 93.50 173 ASP A CA 1
ATOM 1425 C C . ASP A 1 173 ? -5.977 10.693 0.777 1.00 93.50 173 ASP A C 1
ATOM 1427 O O . ASP A 1 173 ? -6.793 11.568 1.059 1.00 93.50 173 ASP A O 1
ATOM 1431 N N . GLN A 1 174 ? -6.115 9.447 1.233 1.00 96.56 174 GLN A N 1
ATOM 1432 C CA . GLN A 1 174 ? -7.169 9.001 2.144 1.00 96.56 174 GLN A CA 1
ATOM 1433 C C . GLN A 1 174 ? -6.662 8.790 3.578 1.00 96.56 174 GLN A C 1
ATOM 1435 O O . GLN A 1 174 ? -7.479 8.559 4.470 1.00 96.56 174 GLN A O 1
ATOM 1440 N N . THR A 1 175 ? -5.344 8.839 3.799 1.00 98.25 175 THR A N 1
ATOM 1441 C CA . THR A 1 175 ? -4.704 8.454 5.063 1.00 98.25 175 THR A CA 1
ATOM 1442 C C . THR A 1 175 ? -4.232 9.663 5.847 1.00 98.25 175 THR A C 1
ATOM 1444 O O . THR A 1 175 ? -3.447 10.463 5.344 1.00 98.25 175 THR A O 1
ATOM 1447 N N . TYR A 1 176 ? -4.672 9.738 7.100 1.00 98.50 176 TYR A N 1
ATOM 1448 C CA . TYR A 1 176 ? -4.339 10.775 8.065 1.00 98.50 176 TYR A CA 1
ATOM 1449 C C . TYR A 1 176 ? -3.617 10.159 9.258 1.00 98.50 176 TYR A C 1
ATOM 1451 O O . TYR A 1 176 ? -4.061 9.160 9.822 1.00 98.50 176 TYR A O 1
ATOM 1459 N N . PHE A 1 177 ? -2.494 10.761 9.638 1.00 98.31 177 PHE A N 1
ATOM 1460 C CA . PHE A 1 177 ? -1.670 10.321 10.755 1.00 98.31 177 PHE A CA 1
ATOM 1461 C C . PHE A 1 177 ? -1.885 11.239 11.947 1.00 98.31 177 PHE A C 1
ATOM 1463 O O . PHE A 1 177 ? -1.699 12.448 11.837 1.00 98.31 177 PHE A O 1
ATOM 1470 N N . PHE A 1 178 ? -2.224 10.668 13.095 1.00 98.00 178 PHE A N 1
ATOM 1471 C CA . PHE A 1 178 ? -2.497 11.410 14.318 1.00 98.00 178 PHE A CA 1
ATOM 1472 C C . PHE A 1 178 ? -1.362 11.187 15.308 1.00 98.00 178 PHE A C 1
ATOM 1474 O O . PHE A 1 178 ? -1.137 10.073 15.784 1.00 98.00 178 PHE A O 1
ATOM 1481 N N . THR A 1 179 ? -0.623 12.255 15.593 1.00 97.19 179 THR A N 1
ATOM 1482 C CA . THR A 1 179 ? 0.606 12.220 16.393 1.00 97.19 179 THR A CA 1
ATOM 1483 C C . THR A 1 179 ? 0.572 13.245 17.527 1.00 97.19 179 THR A C 1
ATOM 1485 O O . THR A 1 179 ? -0.361 14.037 17.655 1.00 97.19 179 THR A O 1
ATOM 1488 N N . ASP A 1 180 ? 1.582 13.208 18.388 1.00 95.44 180 ASP A N 1
ATOM 1489 C CA . ASP A 1 180 ? 1.807 14.146 19.497 1.00 95.44 180 ASP A CA 1
ATOM 1490 C C . ASP A 1 180 ? 2.976 15.115 19.240 1.00 95.44 180 ASP A C 1
ATOM 1492 O O . ASP A 1 180 ? 3.333 15.905 20.115 1.00 95.44 180 ASP A O 1
ATOM 1496 N N . LYS A 1 181 ? 3.584 15.065 18.047 1.00 95.50 181 LYS A N 1
ATOM 1497 C CA . LYS A 1 181 ? 4.762 15.865 17.705 1.00 95.50 181 LYS A CA 1
ATOM 1498 C C . LYS A 1 181 ? 4.698 16.399 16.277 1.00 95.50 181 LYS A C 1
ATOM 1500 O O . LYS A 1 181 ? 4.402 15.656 15.348 1.00 95.50 181 LYS A O 1
ATOM 1505 N N . GLU A 1 182 ? 5.050 17.672 16.104 1.00 95.88 182 GLU A N 1
ATOM 1506 C CA . GLU A 1 182 ? 5.253 18.263 14.778 1.00 95.88 182 GLU A CA 1
ATOM 1507 C C . GLU A 1 182 ? 6.422 17.608 14.038 1.00 95.88 182 GLU A C 1
ATOM 1509 O O . GLU A 1 182 ? 7.485 17.357 14.613 1.00 95.88 182 GLU A O 1
ATOM 1514 N N . ASP A 1 183 ? 6.243 17.399 12.738 1.00 96.12 183 ASP A N 1
ATOM 1515 C CA . ASP A 1 183 ? 7.291 16.932 11.833 1.00 96.12 183 ASP A CA 1
ATOM 1516 C C . ASP A 1 183 ? 7.052 17.528 10.436 1.00 96.12 183 ASP A C 1
ATOM 1518 O O . ASP A 1 183 ? 6.282 16.977 9.642 1.00 96.12 183 ASP A O 1
ATOM 1522 N N . PRO A 1 184 ? 7.649 18.697 10.133 1.00 96.06 184 PRO A N 1
ATOM 1523 C CA . PRO A 1 184 ? 7.386 19.417 8.889 1.00 96.06 184 PRO A CA 1
ATOM 1524 C C . PRO A 1 184 ? 7.755 18.629 7.629 1.00 96.06 184 PRO A C 1
ATOM 1526 O O . PRO A 1 184 ? 7.084 18.756 6.602 1.00 96.06 184 PRO A O 1
ATOM 1529 N N . ASP A 1 185 ? 8.806 17.811 7.689 1.00 93.94 185 ASP A N 1
ATOM 1530 C CA . ASP A 1 185 ? 9.254 17.027 6.541 1.00 93.94 185 ASP A CA 1
ATOM 1531 C C . ASP A 1 185 ? 8.325 15.847 6.281 1.00 93.94 185 ASP A C 1
ATOM 1533 O O . ASP A 1 185 ? 7.939 15.607 5.133 1.00 93.94 185 ASP A O 1
ATOM 1537 N N . LEU A 1 186 ? 7.912 15.141 7.335 1.00 93.50 186 LEU A N 1
ATOM 1538 C CA . LEU A 1 186 ? 6.907 14.091 7.230 1.00 93.50 186 LEU A CA 1
ATOM 1539 C C . LEU A 1 186 ? 5.550 14.659 6.793 1.00 93.50 186 LEU A C 1
ATOM 1541 O O . LEU A 1 186 ? 4.902 14.076 5.927 1.00 93.50 186 LEU A O 1
ATOM 1545 N N . ASN A 1 187 ? 5.147 15.824 7.304 1.00 95.31 187 ASN A N 1
ATOM 1546 C CA . ASN A 1 187 ? 3.885 16.452 6.922 1.00 95.31 187 ASN A CA 1
ATOM 1547 C C . ASN A 1 187 ? 3.876 16.888 5.446 1.00 95.31 187 ASN A C 1
ATOM 1549 O O . ASN A 1 187 ? 2.905 16.647 4.726 1.00 95.31 187 ASN A O 1
ATOM 1553 N N . ARG A 1 188 ? 4.993 17.443 4.946 1.00 93.19 188 ARG A N 1
ATOM 1554 C CA . ARG A 1 188 ? 5.181 17.732 3.512 1.00 93.19 188 ARG A CA 1
ATOM 1555 C C . ARG A 1 188 ? 5.100 16.450 2.688 1.00 93.19 188 ARG A C 1
ATOM 1557 O O . ARG A 1 188 ? 4.389 16.403 1.686 1.00 93.19 188 ARG A O 1
ATOM 1564 N N . LYS A 1 189 ? 5.772 15.384 3.141 1.00 89.69 189 LYS A N 1
ATOM 1565 C CA . LYS A 1 189 ? 5.686 14.053 2.526 1.00 89.69 189 LYS A CA 1
ATOM 1566 C C . LYS A 1 189 ? 4.287 13.465 2.578 1.00 89.69 189 LYS A C 1
ATOM 1568 O O . LYS A 1 189 ? 4.044 12.589 1.767 1.00 89.69 189 LYS A O 1
ATOM 1573 N N . LEU A 1 190 ? 3.400 13.917 3.461 1.00 91.94 190 LEU A N 1
ATOM 1574 C CA . LEU A 1 190 ? 2.025 13.447 3.645 1.00 91.94 190 LEU A CA 1
ATOM 1575 C C . LEU A 1 190 ? 0.963 14.398 3.077 1.00 91.94 190 LEU A C 1
ATOM 1577 O O . LEU A 1 190 ? -0.215 14.195 3.330 1.00 91.94 190 LEU A O 1
ATOM 1581 N N . ASN A 1 191 ? 1.345 15.412 2.296 1.00 92.56 191 ASN A N 1
ATOM 1582 C CA . ASN A 1 191 ? 0.410 16.397 1.734 1.00 92.56 191 ASN A CA 1
ATOM 1583 C C . ASN A 1 191 ? -0.442 17.113 2.809 1.00 92.56 191 ASN A C 1
ATOM 1585 O O . ASN A 1 191 ? -1.599 17.441 2.566 1.00 92.56 191 ASN A O 1
ATOM 1589 N N . GLY A 1 192 ? 0.113 17.355 4.001 1.00 94.62 192 GLY A N 1
ATOM 1590 C CA . GLY A 1 192 ? -0.624 17.994 5.097 1.00 94.62 192 GLY A CA 1
ATOM 1591 C C . GLY A 1 192 ? -1.437 17.030 5.970 1.00 94.62 192 GLY A C 1
ATOM 1592 O O . GLY A 1 192 ? -2.159 17.485 6.852 1.00 94.62 192 GLY A O 1
ATOM 1593 N N . HIS A 1 193 ? -1.348 15.716 5.741 1.00 97.19 193 HIS A N 1
ATOM 1594 C CA . HIS A 1 193 ? -2.113 14.710 6.486 1.00 97.19 193 HIS A CA 1
ATOM 1595 C C . HIS A 1 193 ? -1.424 14.209 7.770 1.00 97.19 193 HIS A C 1
ATOM 1597 O O . HIS A 1 193 ? -1.854 13.206 8.337 1.00 97.19 193 HIS A O 1
ATOM 1603 N N . LEU A 1 194 ? -0.371 14.881 8.255 1.00 97.75 194 LEU A N 1
ATOM 1604 C CA . LEU A 1 194 ? 0.155 14.660 9.605 1.00 97.75 194 LEU A CA 1
ATOM 1605 C C . LEU A 1 194 ? -0.484 15.662 10.571 1.00 97.75 194 LEU A C 1
ATOM 1607 O O . LEU A 1 194 ? -0.195 16.857 10.530 1.00 97.75 194 LEU A O 1
ATOM 1611 N N . ILE A 1 195 ? -1.339 15.164 11.456 1.00 97.81 195 ILE A N 1
ATOM 1612 C CA . ILE A 1 195 ? -2.112 15.956 12.408 1.00 97.81 195 ILE A CA 1
ATOM 1613 C C . ILE A 1 195 ? -1.472 15.829 13.785 1.00 97.81 195 ILE A C 1
ATOM 1615 O O . ILE A 1 195 ? -1.551 14.788 14.443 1.00 97.81 195 ILE A O 1
ATOM 1619 N N . ASN A 1 196 ? -0.859 16.915 14.248 1.00 97.19 196 ASN A N 1
ATOM 1620 C CA . ASN A 1 196 ? -0.461 17.027 15.640 1.00 97.19 196 ASN A CA 1
ATOM 1621 C C . ASN A 1 196 ? -1.694 17.291 16.510 1.00 97.19 196 ASN A C 1
ATOM 1623 O O . ASN A 1 196 ? -2.301 18.361 16.479 1.00 97.19 196 ASN A O 1
ATOM 1627 N N . THR A 1 197 ? -2.047 16.292 17.308 1.00 96.12 197 THR A N 1
ATOM 1628 C CA . THR A 1 197 ? -3.223 16.302 18.181 1.00 96.12 197 THR A CA 1
ATOM 1629 C C . THR A 1 197 ? -3.067 17.205 19.403 1.00 96.12 197 THR A C 1
ATOM 1631 O O . THR A 1 197 ? -4.059 17.500 20.063 1.00 96.12 197 THR A O 1
ATOM 1634 N N . GLN A 1 198 ? -1.838 17.624 19.735 1.00 94.69 198 GLN A N 1
ATOM 1635 C CA . GLN A 1 198 ? -1.496 18.316 20.988 1.00 94.69 198 GLN A CA 1
ATOM 1636 C C . GLN A 1 198 ? -1.852 17.515 22.255 1.00 94.69 198 GLN A C 1
ATOM 1638 O O . GLN A 1 198 ? -1.852 18.052 23.365 1.00 94.69 198 GLN A O 1
ATOM 1643 N N . CYS A 1 199 ? -2.147 16.222 22.106 1.00 94.00 199 CYS A N 1
ATOM 1644 C CA . CYS A 1 199 ? -2.324 15.304 23.216 1.00 94.00 199 CYS A CA 1
ATOM 1645 C C . CYS A 1 199 ? -0.972 14.990 23.870 1.00 94.00 199 CYS A C 1
ATOM 1647 O O . CYS A 1 199 ? 0.093 15.186 23.282 1.00 94.00 199 CYS A O 1
ATOM 1649 N N . GLN A 1 200 ? -1.012 14.471 25.098 1.00 90.50 200 GLN A N 1
ATOM 1650 C CA . GLN A 1 200 ? 0.197 14.014 25.781 1.00 90.50 200 GLN A CA 1
ATOM 1651 C C . GLN A 1 200 ? 0.930 12.950 24.951 1.00 90.50 200 GLN A C 1
ATOM 1653 O O . GLN A 1 200 ? 0.302 12.110 24.302 1.00 90.50 200 GLN A O 1
ATOM 1658 N N . SER A 1 201 ? 2.262 12.980 25.000 1.00 84.62 201 SER A N 1
ATOM 1659 C CA . SER A 1 201 ? 3.090 11.952 24.373 1.00 84.62 201 SER A CA 1
ATOM 1660 C C . SER A 1 201 ? 3.043 10.645 25.172 1.00 84.62 201 SER A C 1
ATOM 1662 O O . SER A 1 201 ? 2.913 10.654 26.398 1.00 84.62 201 SER A O 1
ATOM 1664 N N . GLY A 1 202 ? 3.164 9.517 24.472 1.00 75.31 202 GLY A N 1
ATOM 1665 C CA . GLY A 1 202 ? 3.192 8.176 25.057 1.00 75.31 202 GLY A CA 1
ATOM 1666 C C . GLY A 1 202 ? 1.899 7.371 24.885 1.00 75.31 202 GLY A C 1
ATOM 1667 O O . GLY A 1 202 ? 0.990 7.747 24.145 1.00 75.31 202 GLY A O 1
ATOM 1668 N N . HIS A 1 203 ? 1.852 6.227 25.574 1.00 81.12 203 HIS A N 1
ATOM 1669 C CA . HIS A 1 203 ? 0.801 5.202 25.478 1.00 81.12 203 HIS A CA 1
ATOM 1670 C C . HIS A 1 203 ? -0.077 5.136 26.740 1.00 81.12 203 HIS A C 1
ATOM 1672 O O . HIS A 1 203 ? -0.540 4.069 27.139 1.00 81.12 203 HIS A O 1
ATOM 1678 N N . THR A 1 204 ? -0.277 6.262 27.429 1.00 87.12 204 THR A N 1
ATOM 1679 C CA . THR A 1 204 ? -1.211 6.296 28.563 1.00 87.12 204 THR A CA 1
ATOM 1680 C C . THR A 1 204 ? -2.650 6.257 28.055 1.00 87.12 204 THR A C 1
ATOM 1682 O O . THR A 1 204 ? -2.941 6.737 26.958 1.00 87.12 204 THR A O 1
ATOM 1685 N N . ARG A 1 205 ? -3.576 5.744 28.877 1.00 90.06 205 ARG A N 1
ATOM 1686 C CA . ARG A 1 205 ? -5.013 5.730 28.559 1.00 90.06 205 ARG A CA 1
ATOM 1687 C C . ARG A 1 205 ? -5.503 7.098 28.075 1.00 90.06 205 ARG A C 1
ATOM 1689 O O . ARG A 1 205 ? -6.089 7.206 27.005 1.00 90.06 205 ARG A O 1
ATOM 1696 N N . SER A 1 206 ? -5.229 8.144 28.853 1.00 89.25 206 SER A N 1
ATOM 1697 C CA . SER A 1 206 ? -5.696 9.502 28.563 1.00 89.25 206 SER A CA 1
ATOM 1698 C C . SER A 1 206 ? -5.078 10.064 27.277 1.00 89.25 206 SER A C 1
ATOM 1700 O O . SER A 1 206 ? -5.767 10.754 26.529 1.00 89.25 206 SER A O 1
ATOM 1702 N N . ALA A 1 207 ? -3.813 9.742 26.972 1.00 91.50 207 ALA A N 1
ATOM 1703 C CA . ALA A 1 207 ? -3.172 10.145 25.719 1.00 91.50 207 ALA A CA 1
ATOM 1704 C C . ALA A 1 207 ? -3.822 9.474 24.498 1.00 91.50 207 ALA A C 1
ATOM 1706 O O . ALA A 1 207 ? -4.153 10.158 23.529 1.00 91.50 207 ALA A O 1
ATOM 1707 N N . LEU A 1 208 ? -4.057 8.158 24.559 1.00 93.38 208 LEU A N 1
ATOM 1708 C CA . LEU A 1 208 ? -4.682 7.397 23.471 1.00 93.38 208 LEU A CA 1
ATOM 1709 C C . LEU A 1 208 ? -6.139 7.824 23.246 1.00 93.38 208 LEU A C 1
ATOM 1711 O O . LEU A 1 208 ? -6.530 8.100 22.115 1.00 93.38 208 LEU A O 1
ATOM 1715 N N . CYS A 1 209 ? -6.913 7.996 24.320 1.00 95.19 209 CYS A N 1
ATOM 1716 C CA . CYS A 1 209 ? -8.286 8.497 24.239 1.00 95.19 209 CYS A CA 1
ATOM 1717 C C . CYS A 1 209 ? -8.369 9.930 23.701 1.00 95.19 209 CYS A C 1
ATOM 1719 O O . CYS A 1 209 ? -9.290 10.256 22.952 1.00 95.19 209 CYS A O 1
ATOM 1721 N N . CYS A 1 210 ? -7.410 10.790 24.053 1.00 96.25 210 CYS A N 1
ATOM 1722 C CA . CYS A 1 210 ? -7.306 12.129 23.484 1.00 96.25 210 CYS A CA 1
ATOM 1723 C C . CYS A 1 210 ? -7.066 12.068 21.968 1.00 96.25 210 CYS A C 1
ATOM 1725 O O . CYS A 1 210 ? -7.800 12.710 21.220 1.00 96.25 210 CYS A O 1
ATOM 1727 N N . LYS A 1 211 ? -6.110 11.248 21.507 1.00 96.88 211 LYS A N 1
ATOM 1728 C CA . LYS A 1 211 ? -5.829 11.071 20.072 1.00 96.88 211 LYS A CA 1
ATOM 1729 C C . LYS A 1 211 ? -7.048 10.530 19.329 1.00 96.88 211 LYS A C 1
ATOM 1731 O O . LYS A 1 211 ? -7.483 11.167 18.379 1.00 96.88 211 LYS A O 1
ATOM 1736 N N . MET A 1 212 ? -7.674 9.465 19.832 1.00 97.81 212 MET A N 1
ATOM 1737 C CA . MET A 1 212 ? -8.888 8.881 19.245 1.00 97.81 212 MET A CA 1
ATOM 1738 C C . MET A 1 212 ? -10.050 9.887 19.157 1.00 97.81 212 MET A C 1
ATOM 1740 O O . MET A 1 212 ? -10.815 9.878 18.194 1.00 97.81 212 MET A O 1
ATOM 1744 N N . ALA A 1 213 ? -10.186 10.791 20.133 1.00 97.56 213 ALA A N 1
ATOM 1745 C CA . ALA A 1 213 ? -11.184 11.858 20.060 1.00 97.56 213 ALA A CA 1
ATOM 1746 C C . ALA A 1 213 ? -10.915 12.816 18.884 1.00 97.56 213 ALA A C 1
ATOM 1748 O O . ALA A 1 213 ? -11.850 13.187 18.177 1.00 97.56 213 ALA A O 1
ATOM 1749 N N . VAL A 1 214 ? -9.648 13.175 18.649 1.00 98.19 214 VAL A N 1
ATOM 1750 C CA . VAL A 1 214 ? -9.245 14.016 17.510 1.00 98.19 214 VAL A CA 1
ATOM 1751 C C . VAL A 1 214 ? -9.408 13.268 16.184 1.00 98.19 214 VAL A C 1
ATOM 1753 O O . VAL A 1 214 ? -9.908 13.852 15.227 1.00 98.19 214 VAL A O 1
ATOM 1756 N N . GLU A 1 215 ? -9.060 11.979 16.128 1.00 98.50 215 GLU A N 1
ATOM 1757 C CA . GLU A 1 215 ? -9.290 11.117 14.958 1.00 98.50 215 GLU A CA 1
ATOM 1758 C C . GLU A 1 215 ? -10.752 11.146 14.516 1.00 98.50 215 GLU A C 1
ATOM 1760 O O . GLU A 1 215 ? -11.066 11.387 13.348 1.00 98.50 215 GLU A O 1
ATOM 1765 N N . TYR A 1 216 ? -11.646 10.951 15.483 1.00 98.56 216 TYR A N 1
ATOM 1766 C CA . TYR A 1 216 ? -13.078 10.970 15.264 1.00 98.56 216 TYR A CA 1
ATOM 1767 C C . TYR A 1 216 ? -13.570 12.342 14.782 1.00 98.56 216 TYR A C 1
ATOM 1769 O O . TYR A 1 216 ? -14.304 12.417 13.796 1.00 98.56 216 TYR A O 1
ATOM 1777 N N . ASP A 1 217 ? -13.162 13.431 15.440 1.00 98.19 217 ASP A N 1
ATOM 1778 C CA . ASP A 1 217 ? -13.597 14.785 15.075 1.00 98.19 217 ASP A CA 1
ATOM 1779 C C . ASP A 1 217 ? -13.143 15.156 13.645 1.00 98.19 217 ASP A C 1
ATOM 1781 O O . ASP A 1 217 ? -13.954 15.625 12.842 1.00 98.19 217 ASP A O 1
ATOM 1785 N N . VAL A 1 218 ? -11.898 14.842 13.270 1.00 98.38 218 VAL A N 1
ATOM 1786 C CA . VAL A 1 218 ? -11.380 15.086 11.911 1.00 98.38 218 VAL A CA 1
ATOM 1787 C C . VAL A 1 218 ? -12.086 14.215 10.868 1.00 98.38 218 VAL A C 1
ATOM 1789 O O . VAL A 1 218 ? -12.409 14.687 9.774 1.00 98.38 218 VAL A O 1
ATOM 1792 N N . PHE A 1 219 ? -12.395 12.956 11.190 1.00 98.44 219 PHE A N 1
ATOM 1793 C CA . PHE A 1 219 ? -13.212 12.123 10.310 1.00 98.44 219 PHE A CA 1
ATOM 1794 C C . PHE A 1 219 ? -14.587 12.752 10.051 1.00 98.44 219 PHE A C 1
ATOM 1796 O O . PHE A 1 219 ? -15.028 12.818 8.898 1.00 98.44 219 PHE A O 1
ATOM 1803 N N . MET A 1 220 ? -15.261 13.247 11.094 1.00 98.19 220 MET A N 1
ATOM 1804 C CA . MET A 1 220 ? -16.573 13.879 10.947 1.00 98.19 220 MET A CA 1
ATOM 1805 C C . MET A 1 220 ? -16.515 15.091 10.007 1.00 98.19 220 MET A C 1
ATOM 1807 O O . MET A 1 220 ? -17.406 15.248 9.162 1.00 98.19 220 MET A O 1
ATOM 1811 N N . GLU A 1 221 ? -15.444 15.884 10.097 1.00 97.25 221 GLU A N 1
ATOM 1812 C CA . GLU A 1 221 ? -15.164 17.034 9.226 1.00 97.25 221 GLU A CA 1
ATOM 1813 C C . GLU A 1 221 ? -14.869 16.639 7.775 1.00 97.25 221 GLU A C 1
ATOM 1815 O O . GLU A 1 221 ? -15.293 17.338 6.854 1.00 97.25 221 GLU A O 1
ATOM 1820 N N . SER A 1 222 ? -14.214 15.496 7.551 1.00 96.62 222 SER A N 1
ATOM 1821 C CA . SER A 1 222 ? -13.844 15.012 6.211 1.00 96.62 222 SER A CA 1
ATOM 1822 C C . SER A 1 222 ? -15.037 14.670 5.305 1.00 96.62 222 SER A C 1
ATOM 1824 O O . SER A 1 222 ? -14.877 14.513 4.096 1.00 96.62 222 SER A O 1
ATOM 1826 N N . GLN A 1 223 ? -16.229 14.504 5.889 1.00 95.69 223 GLN A N 1
ATOM 1827 C CA . GLN A 1 223 ? -17.460 14.056 5.223 1.00 95.69 223 GLN A CA 1
ATOM 1828 C C . GLN A 1 223 ? -17.390 12.674 4.548 1.00 95.69 223 GLN A C 1
ATOM 1830 O O . GLN A 1 223 ? -18.334 12.275 3.862 1.00 95.69 223 GLN A O 1
ATOM 1835 N N . LYS A 1 224 ? -16.319 11.909 4.783 1.00 97.56 224 LYS A N 1
ATOM 1836 C CA . LYS A 1 224 ? -16.160 10.559 4.243 1.00 97.56 224 LYS A CA 1
ATOM 1837 C C . LYS A 1 224 ? -17.195 9.592 4.826 1.00 97.56 224 LYS A C 1
ATOM 1839 O O . LYS A 1 224 ? -17.782 9.830 5.889 1.00 97.56 224 LYS A O 1
ATOM 1844 N N . ARG A 1 225 ? -17.460 8.514 4.085 1.00 98.19 225 ARG A N 1
ATOM 1845 C CA . ARG A 1 225 ? -18.518 7.535 4.379 1.00 98.19 225 ARG A CA 1
ATOM 1846 C C . ARG A 1 225 ? -18.077 6.457 5.362 1.00 98.19 225 ARG A C 1
ATOM 1848 O O . ARG A 1 225 ? -18.929 5.890 6.039 1.00 98.19 225 ARG A O 1
ATOM 1855 N N . TRP A 1 226 ? -16.777 6.198 5.448 1.00 98.69 226 TRP A N 1
ATOM 1856 C CA . TRP A 1 226 ? -16.202 5.173 6.311 1.00 98.69 226 TRP A CA 1
ATOM 1857 C C . TRP A 1 226 ? -15.022 5.728 7.098 1.00 98.69 226 TRP A C 1
ATOM 1859 O O . TRP A 1 226 ? -14.114 6.307 6.510 1.00 98.69 226 TRP A O 1
ATOM 1869 N N . PHE A 1 227 ? -15.032 5.534 8.414 1.00 98.81 227 PHE A N 1
ATOM 1870 C CA . PHE A 1 227 ? -13.895 5.769 9.300 1.00 98.81 227 PHE A CA 1
ATOM 1871 C C . PHE A 1 227 ? -13.211 4.441 9.571 1.00 98.81 227 PHE A C 1
ATOM 1873 O O . PHE A 1 227 ? -13.833 3.591 10.194 1.00 98.81 227 PHE A O 1
ATOM 1880 N N . CYS A 1 228 ? -11.972 4.250 9.131 1.00 98.75 228 CYS A N 1
ATOM 1881 C CA . CYS A 1 228 ? -11.198 3.045 9.410 1.00 98.75 228 CYS A CA 1
ATOM 1882 C C . CYS A 1 228 ? -9.956 3.404 10.227 1.00 98.75 228 CYS A C 1
ATOM 1884 O O . CYS A 1 228 ? -9.049 4.072 9.733 1.00 98.75 228 CYS A O 1
ATOM 1886 N N . HIS A 1 229 ? -9.936 2.963 11.479 1.00 98.69 229 HIS A N 1
ATOM 1887 C CA . HIS A 1 229 ? -8.841 3.170 12.416 1.00 98.69 229 HIS A CA 1
ATOM 1888 C C . HIS A 1 229 ? -7.847 2.008 12.358 1.00 98.69 229 HIS A C 1
ATOM 1890 O O . HIS A 1 229 ? -8.270 0.850 12.322 1.00 98.69 229 HIS A O 1
ATOM 1896 N N . VAL A 1 230 ? -6.550 2.319 12.400 1.00 97.88 230 VAL A N 1
ATOM 1897 C CA . VAL A 1 230 ? -5.445 1.372 12.602 1.00 97.88 230 VAL A CA 1
ATOM 1898 C C . VAL A 1 230 ? -4.314 2.005 13.427 1.00 97.88 230 VAL A C 1
ATOM 1900 O O . VAL A 1 230 ? -4.151 3.227 13.453 1.00 97.88 230 VAL A O 1
ATOM 1903 N N . ASP A 1 231 ? -3.496 1.171 14.068 1.00 96.31 231 ASP A N 1
ATOM 1904 C CA . ASP A 1 231 ? -2.267 1.608 14.741 1.00 96.31 231 ASP A CA 1
ATOM 1905 C C . ASP A 1 231 ? -1.062 1.616 13.776 1.00 96.31 231 ASP A C 1
ATOM 1907 O O . ASP A 1 231 ? -1.079 1.004 12.704 1.00 96.31 231 ASP A O 1
ATOM 1911 N N . ASP A 1 232 ? 0.018 2.302 14.155 1.00 95.19 232 ASP A N 1
ATOM 1912 C CA . ASP A 1 232 ? 1.228 2.461 13.332 1.00 95.19 232 ASP A CA 1
ATOM 1913 C C . ASP A 1 232 ? 2.083 1.190 13.137 1.00 95.19 232 ASP A C 1
ATOM 1915 O O . ASP A 1 232 ? 3.060 1.213 12.385 1.00 95.19 232 ASP A O 1
ATOM 1919 N N . ASP A 1 233 ? 1.712 0.077 13.768 1.00 94.75 233 ASP A N 1
ATOM 1920 C CA . ASP A 1 233 ? 2.271 -1.259 13.530 1.00 94.75 233 ASP A CA 1
ATOM 1921 C C . ASP A 1 233 ? 1.348 -2.167 12.701 1.00 94.75 233 ASP A C 1
ATOM 1923 O O . ASP A 1 233 ? 1.591 -3.369 12.594 1.00 94.75 233 ASP A O 1
ATOM 1927 N N . THR A 1 234 ? 0.308 -1.605 12.078 1.00 95.38 234 THR A N 1
ATOM 1928 C CA . THR A 1 234 ? -0.678 -2.356 11.295 1.00 95.38 234 THR A CA 1
ATOM 1929 C C . THR A 1 234 ? -0.507 -2.144 9.787 1.00 95.38 234 THR A C 1
ATOM 1931 O O . THR A 1 234 ? -0.444 -1.025 9.271 1.00 95.38 234 THR A O 1
ATOM 1934 N N . TYR A 1 235 ? -0.474 -3.249 9.047 1.00 94.50 235 TYR A N 1
ATOM 1935 C CA . TYR A 1 235 ? -0.605 -3.290 7.597 1.00 94.50 235 TYR A CA 1
ATOM 1936 C C . TYR A 1 235 ? -2.070 -3.447 7.1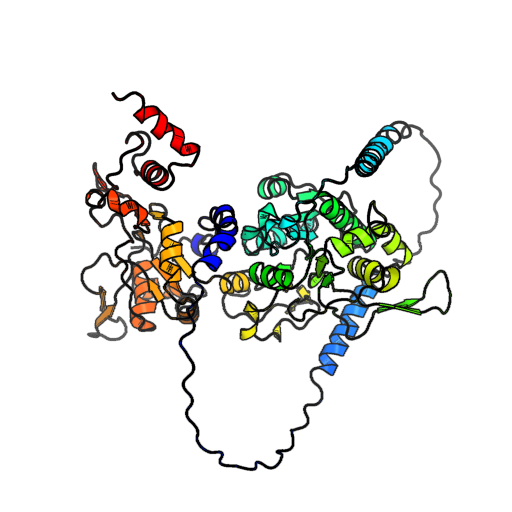91 1.00 94.50 235 TYR A C 1
ATOM 1938 O O . TYR A 1 235 ? -2.777 -4.278 7.762 1.00 94.50 235 TYR A O 1
ATOM 1946 N N . VAL A 1 236 ? -2.497 -2.720 6.155 1.00 95.19 236 VAL A N 1
ATOM 1947 C CA . VAL A 1 236 ? -3.849 -2.816 5.591 1.00 95.19 236 VAL A CA 1
ATOM 1948 C C . VAL A 1 236 ? -3.802 -3.316 4.151 1.00 95.19 236 VAL A C 1
ATOM 1950 O O . VAL A 1 236 ? -3.217 -2.687 3.270 1.00 95.19 236 VAL A O 1
ATOM 1953 N N . ASN A 1 237 ? -4.486 -4.425 3.880 1.00 93.56 237 ASN A N 1
ATOM 1954 C CA . ASN A 1 237 ? -4.784 -4.879 2.528 1.00 93.56 237 ASN A CA 1
ATOM 1955 C C . ASN A 1 237 ? -5.958 -4.060 1.974 1.00 93.56 237 ASN A C 1
ATOM 1957 O O . ASN A 1 237 ? -7.119 -4.469 2.036 1.00 93.56 237 ASN A O 1
ATOM 1961 N N . VAL A 1 238 ? -5.642 -2.867 1.464 1.00 93.25 238 VAL A N 1
ATOM 1962 C CA . VAL A 1 238 ? -6.622 -1.875 0.995 1.00 93.25 238 VAL A CA 1
ATOM 1963 C C . VAL A 1 238 ? -7.642 -2.457 0.003 1.00 93.25 238 VAL A C 1
ATOM 1965 O O . VAL A 1 238 ? -8.835 -2.233 0.218 1.00 93.25 238 VAL A O 1
ATOM 1968 N N . PRO A 1 239 ? -7.255 -3.225 -1.040 1.00 90.12 239 PRO A N 1
ATOM 1969 C CA . PRO A 1 239 ? -8.232 -3.834 -1.941 1.00 90.12 239 PRO A CA 1
ATOM 1970 C C . PRO A 1 239 ? -9.242 -4.720 -1.214 1.00 90.12 239 PRO A C 1
ATOM 1972 O O . PRO A 1 239 ? -10.438 -4.636 -1.486 1.00 90.12 239 PRO A O 1
ATOM 1975 N N . LYS A 1 240 ? -8.776 -5.538 -0.261 1.00 92.62 240 LYS A N 1
ATOM 1976 C CA . LYS A 1 240 ? -9.656 -6.461 0.457 1.00 92.62 240 LYS A CA 1
ATOM 1977 C C . LYS A 1 240 ? -10.549 -5.750 1.467 1.00 92.62 240 LYS A C 1
ATOM 1979 O O . LYS A 1 240 ? -11.710 -6.123 1.614 1.00 92.62 240 LYS A O 1
ATOM 1984 N N . LEU A 1 241 ? -10.040 -4.694 2.103 1.00 96.50 241 LEU A N 1
ATOM 1985 C CA . LEU A 1 241 ? -10.856 -3.809 2.927 1.00 96.50 241 LEU A CA 1
ATOM 1986 C C . LEU A 1 241 ? -11.969 -3.159 2.098 1.00 96.50 241 LEU A C 1
ATOM 1988 O O . LEU A 1 241 ? -13.123 -3.169 2.512 1.00 96.50 241 LEU A O 1
ATOM 1992 N N . LEU A 1 242 ? -11.634 -2.606 0.930 1.00 95.88 242 LEU A N 1
ATOM 1993 C CA . LEU A 1 242 ? -12.610 -1.931 0.083 1.00 95.88 242 LEU A CA 1
ATOM 1994 C C . LEU A 1 242 ? -13.678 -2.906 -0.422 1.00 95.88 242 LEU A C 1
ATOM 1996 O O . LEU A 1 242 ? -14.861 -2.616 -0.287 1.00 95.88 242 LEU A O 1
ATOM 2000 N N . GLU A 1 243 ? -13.277 -4.076 -0.926 1.00 94.38 243 GLU A N 1
ATOM 2001 C CA . GLU A 1 243 ? -14.197 -5.148 -1.332 1.00 94.38 243 GLU A CA 1
ATOM 2002 C C . GLU A 1 243 ? -15.158 -5.526 -0.195 1.00 94.38 243 GLU A C 1
ATOM 2004 O O . GLU A 1 243 ? -16.356 -5.678 -0.417 1.00 94.38 243 GLU A O 1
ATOM 2009 N N . MET A 1 244 ? -14.651 -5.626 1.037 1.00 97.06 244 MET A N 1
ATOM 2010 C CA . MET A 1 244 ? -15.475 -5.884 2.215 1.00 97.06 244 MET A CA 1
ATOM 2011 C C . MET A 1 244 ? -16.467 -4.739 2.469 1.00 97.06 244 MET A C 1
ATOM 2013 O O . MET A 1 244 ? -17.658 -5.010 2.602 1.00 97.06 244 MET A O 1
ATOM 2017 N N . LEU A 1 245 ? -16.011 -3.480 2.513 1.00 97.50 245 LEU A N 1
ATOM 2018 C CA . LEU A 1 245 ? -16.863 -2.310 2.784 1.00 97.50 245 LEU A CA 1
ATOM 2019 C C . LEU A 1 245 ? -17.971 -2.123 1.743 1.00 97.50 245 LEU A C 1
ATOM 2021 O O . LEU A 1 245 ? -19.052 -1.654 2.081 1.00 97.50 245 LEU A O 1
ATOM 2025 N N . GLN A 1 246 ? -17.735 -2.532 0.496 1.00 96.31 246 GLN A N 1
ATOM 2026 C CA . GLN A 1 246 ? -18.735 -2.479 -0.571 1.00 96.31 246 GLN A CA 1
ATOM 2027 C C . GLN A 1 246 ? -19.968 -3.360 -0.317 1.00 96.31 246 GLN A C 1
ATOM 2029 O O . GLN A 1 246 ? -20.999 -3.128 -0.944 1.00 96.31 246 GLN A O 1
ATOM 2034 N N . ASN A 1 247 ? -19.885 -4.331 0.598 1.00 96.44 247 ASN A N 1
ATOM 2035 C CA . ASN A 1 247 ? -21.017 -5.176 0.989 1.00 96.44 247 ASN A CA 1
ATOM 2036 C C . ASN A 1 247 ? -21.900 -4.544 2.076 1.00 96.44 247 ASN A C 1
ATOM 2038 O O . ASN A 1 247 ? -22.904 -5.135 2.466 1.00 96.44 247 ASN A O 1
ATOM 2042 N N . TYR A 1 248 ? -21.536 -3.361 2.578 1.00 96.31 248 TYR A N 1
ATOM 2043 C CA . TYR A 1 248 ? -22.234 -2.690 3.667 1.00 96.31 248 TYR A CA 1
ATOM 2044 C C . TYR A 1 248 ? -22.685 -1.297 3.237 1.00 96.31 248 TYR A C 1
ATOM 2046 O O . TYR A 1 248 ? -21.939 -0.532 2.624 1.00 96.31 248 TYR A O 1
ATOM 2054 N N . ASN A 1 249 ? -23.917 -0.930 3.583 1.00 95.81 249 ASN A N 1
ATOM 2055 C CA . ASN A 1 249 ? -24.409 0.411 3.308 1.00 95.81 249 ASN A CA 1
ATOM 2056 C C . ASN A 1 249 ? -23.961 1.390 4.406 1.00 95.81 249 ASN A C 1
ATOM 2058 O O . ASN A 1 249 ? -24.382 1.301 5.554 1.00 95.81 249 ASN A O 1
ATOM 2062 N N . HIS A 1 250 ? -23.133 2.363 4.033 1.00 96.44 250 HIS A N 1
ATOM 2063 C CA . HIS A 1 250 ? -22.580 3.389 4.922 1.00 96.44 250 HIS A CA 1
ATOM 2064 C C . HIS A 1 250 ? -23.603 4.288 5.648 1.00 96.44 250 HIS A C 1
ATOM 2066 O O . HIS A 1 250 ? -23.209 5.023 6.560 1.00 96.44 250 HIS A O 1
ATOM 2072 N N . THR A 1 251 ? -24.875 4.299 5.231 1.00 96.25 251 THR A N 1
ATOM 2073 C CA . THR A 1 251 ? -25.945 5.032 5.930 1.00 96.25 251 THR A CA 1
ATOM 2074 C C . THR A 1 251 ? -26.523 4.263 7.113 1.00 96.25 251 THR A C 1
ATOM 2076 O O . THR A 1 251 ? -27.154 4.879 7.969 1.00 96.25 251 THR A O 1
ATOM 2079 N N . ASP A 1 252 ? -26.307 2.949 7.159 1.00 97.00 252 ASP A N 1
ATOM 2080 C CA . ASP A 1 252 ? -26.742 2.092 8.258 1.00 97.00 252 ASP A CA 1
ATOM 2081 C C . ASP A 1 252 ? -25.715 2.110 9.402 1.00 97.00 252 ASP A C 1
ATOM 2083 O O . ASP A 1 252 ? -24.709 2.825 9.357 1.00 97.00 252 ASP A O 1
ATOM 2087 N N . ASP A 1 253 ? -25.975 1.322 10.447 1.00 98.25 253 ASP A N 1
ATOM 2088 C CA . ASP A 1 253 ? -25.179 1.312 11.670 1.00 98.25 253 ASP A CA 1
ATOM 2089 C C . ASP A 1 253 ? -24.151 0.174 11.680 1.00 98.25 253 ASP A C 1
ATOM 2091 O O . ASP A 1 253 ? -24.357 -0.862 12.315 1.00 98.25 253 ASP A O 1
ATOM 2095 N N . TRP A 1 254 ? -23.021 0.366 11.001 1.00 98.62 254 TRP A N 1
ATOM 2096 C CA . TRP A 1 254 ? -21.952 -0.630 10.942 1.00 98.62 254 TRP A CA 1
ATOM 2097 C C . TRP A 1 254 ? -20.765 -0.266 11.828 1.00 98.62 254 TRP A C 1
ATOM 2099 O O . TRP A 1 254 ? -20.089 0.743 11.613 1.00 98.62 254 TRP A O 1
ATOM 2109 N N . TYR A 1 255 ? -20.475 -1.151 12.781 1.00 98.75 255 TYR A N 1
ATOM 2110 C CA . TYR A 1 255 ? -19.203 -1.234 13.494 1.00 98.75 255 TYR A CA 1
ATOM 2111 C C . TYR A 1 255 ? -18.547 -2.560 13.128 1.00 98.75 255 TYR A C 1
ATOM 2113 O O . TYR A 1 255 ? -19.071 -3.613 13.480 1.00 98.75 255 TYR A O 1
ATOM 2121 N N . ILE A 1 256 ? -17.453 -2.517 12.374 1.00 98.81 256 ILE A N 1
ATOM 2122 C CA . ILE A 1 256 ? -16.829 -3.681 11.739 1.00 98.81 256 ILE A CA 1
ATOM 2123 C C . ILE A 1 256 ? -15.415 -3.849 12.283 1.00 98.81 256 ILE A C 1
ATOM 2125 O O . ILE A 1 256 ? -14.635 -2.902 12.288 1.00 98.81 256 ILE A O 1
ATOM 2129 N N . GLY A 1 257 ? -15.058 -5.056 12.704 1.00 98.00 257 GLY A N 1
ATOM 2130 C CA . GLY A 1 257 ? -13.708 -5.366 13.165 1.00 98.00 257 GLY A CA 1
ATOM 2131 C C . GLY A 1 257 ? -13.656 -6.737 13.818 1.00 98.00 257 GLY A C 1
ATOM 2132 O O . GLY A 1 257 ? -14.534 -7.569 13.587 1.00 98.00 257 GLY A O 1
ATOM 2133 N N . LYS A 1 258 ? -12.652 -6.976 14.659 1.00 96.75 258 LYS A N 1
ATOM 2134 C CA . LYS A 1 258 ? -12.513 -8.242 15.384 1.00 96.75 258 LYS A CA 1
ATOM 2135 C C . LYS A 1 258 ? -12.273 -8.001 16.875 1.00 96.75 258 LYS A C 1
ATOM 2137 O O . LYS A 1 258 ? -11.409 -7.191 17.220 1.00 96.75 258 LYS A O 1
ATOM 2142 N N . PRO A 1 259 ? -13.026 -8.667 17.766 1.00 93.56 259 PRO A N 1
ATOM 2143 C CA . PRO A 1 259 ? -12.711 -8.670 19.184 1.00 93.56 259 PRO A CA 1
ATOM 2144 C C . PRO A 1 259 ? -11.523 -9.606 19.440 1.00 93.56 259 PRO A C 1
ATOM 2146 O O . PRO A 1 259 ? -11.462 -10.696 18.877 1.00 93.56 259 PRO A O 1
ATOM 2149 N N . SER A 1 260 ? -10.598 -9.217 20.319 1.00 79.75 260 SER A N 1
ATOM 2150 C CA . SER A 1 260 ? -9.515 -10.121 20.753 1.00 79.75 260 SER A CA 1
ATOM 2151 C C . SER A 1 260 ? -9.907 -11.009 21.936 1.00 79.75 260 SER A C 1
ATOM 2153 O O . SER A 1 260 ? -9.137 -11.882 22.314 1.00 79.75 260 SER A O 1
ATOM 2155 N N . MET A 1 261 ? -11.086 -10.805 22.530 1.00 83.06 261 MET A N 1
ATOM 2156 C CA . MET A 1 261 ? -11.592 -11.645 23.617 1.00 83.06 261 MET A CA 1
ATOM 2157 C C . MET A 1 261 ? -12.660 -12.611 23.107 1.00 83.06 261 MET A C 1
ATOM 2159 O O . MET A 1 261 ? -13.409 -12.274 22.195 1.00 83.06 261 MET A O 1
ATOM 2163 N N . GLY A 1 262 ? -12.779 -13.781 23.734 1.00 84.88 262 GLY A N 1
ATOM 2164 C CA . GLY A 1 262 ? -13.819 -14.777 23.438 1.00 84.88 262 GLY A CA 1
ATOM 2165 C C . GLY A 1 262 ? -15.176 -14.481 24.088 1.00 84.88 262 GLY A C 1
ATOM 2166 O O . GLY A 1 262 ? -16.116 -15.259 23.957 1.00 84.88 262 GLY A O 1
ATOM 2167 N N . HIS A 1 263 ? -15.282 -13.362 24.802 1.00 88.25 263 HIS A N 1
ATOM 2168 C CA . HIS A 1 263 ? -16.427 -12.948 25.615 1.00 88.25 263 HIS A CA 1
ATOM 2169 C C . HIS A 1 263 ? -16.513 -11.410 25.643 1.00 88.25 263 HIS A C 1
ATOM 2171 O O . HIS A 1 263 ? -15.489 -10.750 25.425 1.00 88.25 263 HIS A O 1
ATOM 2177 N N . PRO A 1 264 ? -17.703 -10.818 25.875 1.00 90.50 264 PRO A N 1
ATOM 2178 C CA . PRO A 1 264 ? -17.835 -9.371 26.008 1.00 90.50 264 PRO A CA 1
ATOM 2179 C C . PRO A 1 264 ? -17.078 -8.862 27.241 1.00 90.50 264 PRO A C 1
ATOM 2181 O O . PRO A 1 264 ? -16.940 -9.566 28.240 1.00 90.50 264 PRO A O 1
ATOM 2184 N N . LEU A 1 265 ? -16.613 -7.615 27.182 1.00 90.94 265 LEU A N 1
ATOM 2185 C CA . LEU A 1 265 ? -16.011 -6.949 28.328 1.00 90.94 265 LEU A CA 1
ATOM 2186 C C . LEU A 1 265 ? -17.095 -6.642 29.360 1.00 90.94 265 LEU A C 1
ATOM 2188 O O . LEU A 1 265 ? -18.051 -5.935 29.043 1.00 90.94 265 LEU A O 1
ATOM 2192 N N . GLU A 1 266 ? -16.916 -7.133 30.583 1.00 90.12 266 GLU A N 1
ATOM 2193 C CA . GLU A 1 266 ? -17.774 -6.811 31.722 1.00 90.12 266 GLU A CA 1
ATOM 2194 C C . GLU A 1 266 ? -17.110 -5.765 32.620 1.00 90.12 266 GLU A C 1
ATOM 2196 O O . GLU A 1 266 ? -15.993 -5.966 33.101 1.00 90.12 266 GLU A O 1
ATOM 2201 N N . ILE A 1 267 ? -17.811 -4.661 32.879 1.00 88.19 267 ILE A N 1
ATOM 2202 C CA . ILE A 1 267 ? -17.409 -3.637 33.849 1.00 88.19 267 ILE A CA 1
ATOM 2203 C C . ILE A 1 267 ? -18.540 -3.340 34.825 1.00 88.19 267 ILE A C 1
ATOM 2205 O O . ILE A 1 267 ? -19.714 -3.505 34.504 1.00 88.19 267 ILE A O 1
ATOM 2209 N N . GLU A 1 268 ? -18.185 -2.865 36.012 1.00 83.50 268 GLU A N 1
ATOM 2210 C CA . GLU A 1 268 ? -19.153 -2.355 36.977 1.00 83.50 268 GLU A CA 1
ATOM 2211 C C . GLU A 1 268 ? -19.411 -0.867 36.729 1.00 83.50 268 GLU A C 1
ATOM 2213 O O . GLU A 1 268 ? -18.482 -0.071 36.537 1.00 83.50 268 GLU A O 1
ATOM 2218 N N . GLU A 1 269 ? -20.683 -0.484 36.701 1.00 73.69 269 GLU A N 1
ATOM 2219 C CA . GLU A 1 269 ? -21.067 0.906 36.528 1.00 73.69 269 GLU A CA 1
ATOM 2220 C C . GLU A 1 269 ? -20.783 1.694 37.811 1.00 73.69 269 GLU A C 1
ATOM 2222 O O . GLU A 1 269 ? -21.350 1.426 38.865 1.00 73.69 269 GLU A O 1
ATOM 2227 N N . LYS A 1 270 ? -19.917 2.711 37.733 1.00 69.38 270 LYS A N 1
ATOM 2228 C CA . LYS A 1 270 ? -19.543 3.512 38.914 1.00 69.38 270 LYS A CA 1
ATOM 2229 C C . LYS A 1 270 ? -20.724 4.187 39.605 1.00 69.38 270 LYS A C 1
ATOM 2231 O O . LYS A 1 270 ? -20.682 4.378 40.815 1.00 69.38 270 LYS A O 1
ATOM 2236 N N . ASP A 1 271 ? -21.724 4.580 38.824 1.00 69.12 271 ASP A N 1
ATOM 2237 C CA . ASP A 1 271 ? -22.879 5.326 39.319 1.00 69.12 271 ASP A CA 1
ATOM 2238 C C . ASP A 1 271 ? -23.943 4.381 39.924 1.00 69.12 271 ASP A C 1
ATOM 2240 O O . ASP A 1 271 ? -24.831 4.842 40.635 1.00 69.12 271 ASP A O 1
ATOM 2244 N N . HIS A 1 272 ? -23.828 3.063 39.694 1.00 71.38 272 HIS A N 1
ATOM 2245 C CA . HIS A 1 272 ? -24.773 2.042 40.152 1.00 71.38 272 HIS A CA 1
ATOM 2246 C C . HIS A 1 272 ? -24.024 0.783 40.622 1.00 71.38 272 HIS A C 1
ATOM 2248 O O . HIS A 1 272 ? -23.815 -0.160 39.857 1.00 71.38 272 HIS A O 1
ATOM 2254 N N . ILE A 1 273 ? -23.629 0.768 41.900 1.00 68.94 273 ILE A N 1
ATOM 2255 C CA . ILE A 1 273 ? -22.939 -0.369 42.536 1.00 68.94 273 ILE A CA 1
ATOM 2256 C C . ILE A 1 273 ? -23.767 -1.651 42.343 1.00 68.94 273 ILE A C 1
ATOM 2258 O O . ILE A 1 273 ? -24.962 -1.673 42.638 1.00 68.94 273 ILE A O 1
ATOM 2262 N N . GLY A 1 274 ? -23.135 -2.715 41.842 1.00 68.12 274 GLY A N 1
ATOM 2263 C CA . GLY A 1 274 ? -23.784 -3.989 41.520 1.00 68.12 274 GLY A CA 1
ATOM 2264 C C . GLY A 1 274 ? -24.371 -4.094 40.106 1.00 68.12 274 GLY A C 1
ATOM 2265 O O . GLY A 1 274 ? -24.715 -5.199 39.683 1.00 68.12 274 GLY A O 1
ATOM 2266 N N . HIS A 1 275 ? -24.449 -3.000 39.340 1.00 78.25 275 HIS A N 1
ATOM 2267 C CA . HIS A 1 275 ? -24.895 -3.044 37.949 1.00 78.25 275 HIS A CA 1
ATOM 2268 C C . HIS A 1 275 ? -23.712 -3.338 37.017 1.00 78.25 275 HIS A C 1
ATOM 2270 O O . HIS A 1 275 ? -22.791 -2.532 36.855 1.00 78.25 275 HIS A O 1
ATOM 2276 N N . LYS A 1 276 ? -23.727 -4.527 36.406 1.00 84.25 276 LYS A N 1
ATOM 2277 C CA . LYS A 1 276 ? -22.710 -4.950 35.440 1.00 84.25 276 LYS A CA 1
ATOM 2278 C C . LYS A 1 276 ? -23.129 -4.595 34.023 1.00 84.25 276 LYS A C 1
ATOM 2280 O O . LYS A 1 276 ? -24.224 -4.920 33.574 1.00 84.25 276 LYS A O 1
ATOM 2285 N N . ILE A 1 277 ? -22.205 -3.986 33.299 1.00 88.81 277 ILE A N 1
ATOM 2286 C CA . ILE A 1 277 ? -22.340 -3.635 31.895 1.00 88.81 277 ILE A CA 1
ATOM 2287 C C . ILE A 1 277 ? -21.458 -4.578 31.082 1.00 88.81 277 ILE A C 1
ATOM 2289 O O . ILE A 1 277 ? -20.258 -4.653 31.328 1.00 88.81 277 ILE A O 1
ATOM 2293 N N . ALA A 1 278 ? -22.047 -5.255 30.095 1.00 92.25 278 ALA A N 1
ATOM 2294 C CA . ALA A 1 278 ? -21.341 -6.121 29.156 1.00 92.25 278 ALA A CA 1
ATOM 2295 C C . ALA A 1 278 ? -21.425 -5.564 27.727 1.00 92.25 278 ALA A C 1
ATOM 2297 O O . ALA A 1 278 ? -22.515 -5.225 27.257 1.00 92.25 278 ALA A O 1
ATOM 2298 N N . PHE A 1 279 ? -20.295 -5.473 27.021 1.00 94.50 279 PHE A N 1
ATOM 2299 C CA . PHE A 1 279 ? -20.263 -5.060 25.612 1.00 94.50 279 PHE A CA 1
ATOM 2300 C C . PHE A 1 279 ? -19.065 -5.635 24.853 1.00 94.50 279 PHE A C 1
ATOM 2302 O O . PHE A 1 279 ? -18.014 -5.929 25.416 1.00 94.50 279 PHE A O 1
ATOM 2309 N N . TRP A 1 280 ? -19.225 -5.769 23.539 1.00 96.00 280 TRP A N 1
ATOM 2310 C CA . TRP A 1 280 ? -18.141 -6.122 22.627 1.00 96.00 280 TRP A CA 1
ATOM 2311 C C . TRP A 1 280 ? -17.417 -4.869 22.135 1.00 96.00 280 TRP A C 1
ATOM 2313 O O . TRP A 1 280 ? -18.040 -3.827 21.933 1.00 96.00 280 TRP A O 1
ATOM 2323 N N . PHE A 1 281 ? -16.117 -4.990 21.881 1.00 96.38 281 PHE A N 1
ATOM 2324 C CA . PHE A 1 281 ? -15.323 -3.957 21.224 1.00 96.38 281 PHE A CA 1
ATOM 2325 C C . PHE A 1 281 ? -14.405 -4.592 20.177 1.00 96.38 281 PHE A C 1
ATOM 2327 O O . PHE A 1 281 ? -13.944 -5.722 20.349 1.00 96.38 281 PHE A O 1
ATOM 2334 N N . ALA A 1 282 ? -14.170 -3.880 19.078 1.00 97.19 282 ALA A N 1
ATOM 2335 C CA . ALA A 1 282 ? -13.139 -4.244 18.118 1.00 97.19 282 ALA A CA 1
ATOM 2336 C C . ALA A 1 282 ? -11.780 -3.793 18.657 1.00 97.19 282 ALA A C 1
ATOM 2338 O O . ALA A 1 282 ? -11.644 -2.656 19.103 1.00 97.19 282 ALA A O 1
ATOM 2339 N N . THR A 1 283 ? -10.782 -4.670 18.619 1.00 94.25 283 THR A N 1
ATOM 2340 C CA . THR A 1 283 ? -9.446 -4.358 19.135 1.00 94.25 283 THR A CA 1
ATOM 2341 C C . THR A 1 283 ? -8.738 -3.342 18.247 1.00 94.25 283 THR A C 1
ATOM 2343 O O . THR A 1 283 ? -8.576 -3.584 17.051 1.00 94.25 283 THR A O 1
ATOM 2346 N N . GLY A 1 284 ? -8.263 -2.243 18.841 1.00 90.69 284 GLY A N 1
ATOM 2347 C CA . GLY A 1 284 ? -7.615 -1.143 18.114 1.00 90.69 284 GLY A CA 1
ATOM 2348 C C . GLY A 1 284 ? -6.437 -1.606 17.253 1.00 90.69 284 GLY A C 1
ATOM 2349 O O . GLY A 1 284 ? -6.407 -1.328 16.058 1.00 90.69 284 GLY A O 1
ATOM 2350 N N . GLY A 1 285 ? -5.562 -2.446 17.815 1.00 90.00 285 GLY A N 1
ATOM 2351 C CA . GLY A 1 285 ? -4.398 -2.994 17.109 1.00 90.00 285 GLY A CA 1
ATOM 2352 C C . GLY A 1 285 ? -4.704 -4.036 16.022 1.00 90.00 285 GLY A C 1
ATOM 2353 O O . GLY A 1 285 ? -3.787 -4.471 15.336 1.00 90.00 285 GLY A O 1
ATOM 2354 N N . ALA A 1 286 ? -5.959 -4.481 15.862 1.00 94.75 286 ALA A N 1
ATOM 2355 C CA . ALA A 1 286 ? -6.391 -5.199 14.655 1.00 94.75 286 ALA A CA 1
ATOM 2356 C C . ALA A 1 286 ? -6.876 -4.225 13.571 1.00 94.75 286 ALA A C 1
ATOM 2358 O O . ALA A 1 286 ? -6.895 -4.566 12.391 1.00 94.75 286 ALA A O 1
ATOM 2359 N N . GLY A 1 287 ? -7.297 -3.030 13.972 1.00 97.75 287 GLY A N 1
ATOM 2360 C CA . GLY A 1 287 ? -8.058 -2.089 13.172 1.00 97.75 287 GLY A CA 1
ATOM 2361 C C . GLY A 1 287 ? -9.565 -2.353 13.195 1.00 97.75 287 GLY A C 1
ATOM 2362 O O . GLY A 1 287 ? -10.034 -3.468 13.438 1.00 97.75 287 GLY A O 1
ATOM 2363 N N . PHE A 1 288 ? -10.338 -1.303 12.930 1.00 98.69 288 PHE A N 1
ATOM 2364 C CA . PHE A 1 288 ? -11.796 -1.372 12.822 1.00 98.69 288 PHE A CA 1
ATOM 2365 C C . PHE A 1 288 ? -12.334 -0.287 11.893 1.00 98.69 288 PHE A C 1
ATOM 2367 O O . PHE A 1 288 ? -11.687 0.739 11.695 1.00 98.69 288 PHE A O 1
ATOM 2374 N N . CYS A 1 289 ? -13.542 -0.486 11.365 1.00 98.88 289 CYS A N 1
ATOM 2375 C CA . CYS A 1 289 ? -14.247 0.503 10.560 1.00 98.88 289 CYS A CA 1
ATOM 2376 C C . CYS A 1 289 ? -15.629 0.845 11.129 1.00 98.88 289 CYS A C 1
ATOM 2378 O O . CYS A 1 289 ? -16.340 -0.015 11.649 1.00 98.88 289 CYS A O 1
ATOM 2380 N N . ILE A 1 290 ? -16.018 2.111 11.001 1.00 98.88 290 ILE A N 1
ATOM 2381 C CA . ILE A 1 290 ? -17.305 2.665 11.419 1.00 98.88 290 ILE A CA 1
ATOM 2382 C C . ILE A 1 290 ? -17.934 3.369 10.216 1.00 98.88 290 ILE A C 1
ATOM 2384 O O . ILE A 1 290 ? -17.317 4.228 9.582 1.00 98.88 290 ILE A O 1
ATOM 2388 N N . SER A 1 291 ? -19.173 3.011 9.893 1.00 98.69 291 SER A N 1
ATOM 2389 C CA . SER A 1 291 ? -19.970 3.702 8.873 1.00 98.69 291 SER A CA 1
ATOM 2390 C C . SER A 1 291 ? -20.330 5.119 9.310 1.00 98.69 291 SER A C 1
ATOM 2392 O O . SER A 1 291 ? -20.584 5.366 10.491 1.00 98.69 291 SER A O 1
ATOM 2394 N N . ARG A 1 292 ? -20.475 6.040 8.357 1.00 98.31 292 ARG A N 1
ATOM 2395 C CA . ARG A 1 292 ? -20.902 7.418 8.626 1.00 98.31 292 ARG A CA 1
ATOM 2396 C C . ARG A 1 292 ? -22.253 7.499 9.341 1.00 98.31 292 ARG A C 1
ATOM 2398 O O . ARG A 1 292 ? -22.390 8.357 10.209 1.00 98.31 292 ARG A O 1
ATOM 2405 N N . GLY A 1 293 ? -23.213 6.630 9.014 1.00 98.12 293 GLY A N 1
ATOM 2406 C CA . GLY A 1 293 ? -24.505 6.543 9.707 1.00 98.12 293 GLY A CA 1
ATOM 2407 C C . GLY A 1 293 ? -24.331 6.347 11.214 1.00 98.12 293 GLY A C 1
ATOM 2408 O O . GLY A 1 293 ? -24.758 7.190 12.008 1.00 98.12 293 GLY A O 1
ATOM 2409 N N . LEU A 1 294 ? -23.588 5.305 11.597 1.00 98.81 294 LEU A N 1
ATOM 2410 C CA . LEU A 1 294 ? -23.237 5.053 12.996 1.00 98.81 294 LEU A CA 1
ATOM 2411 C C . LEU A 1 294 ? -22.445 6.201 13.634 1.00 98.81 294 LEU A C 1
ATOM 2413 O O . LEU A 1 294 ? -22.761 6.626 14.743 1.00 98.81 294 LEU A O 1
ATOM 2417 N N . ALA A 1 295 ? -21.437 6.737 12.944 1.00 98.56 295 ALA A N 1
ATOM 2418 C CA . ALA A 1 295 ? -20.642 7.834 13.484 1.00 98.56 295 ALA A CA 1
ATOM 2419 C C . ALA A 1 295 ? -21.510 9.073 13.767 1.00 98.56 295 ALA A C 1
ATOM 2421 O O . ALA A 1 295 ? -21.433 9.660 14.837 1.00 98.56 295 ALA A O 1
ATOM 2422 N N . LEU A 1 296 ? -22.450 9.441 12.896 1.00 98.56 296 LEU A N 1
ATOM 2423 C CA . LEU A 1 296 ? -23.373 10.546 13.190 1.00 98.56 296 LEU A CA 1
ATOM 2424 C C . LEU A 1 296 ? -24.168 10.320 14.491 1.00 98.56 296 LEU A C 1
ATOM 2426 O O . LEU A 1 296 ? -24.361 11.268 15.253 1.00 98.56 296 LEU A O 1
ATOM 2430 N N . LYS A 1 297 ? -24.554 9.074 14.796 1.00 98.56 297 LYS A N 1
ATOM 2431 C CA . LYS A 1 297 ? -25.213 8.706 16.064 1.00 98.56 297 LYS A CA 1
ATOM 2432 C C . LYS A 1 297 ? -24.266 8.716 17.263 1.00 98.56 297 LYS A C 1
ATOM 2434 O O . LYS A 1 297 ? -24.697 9.002 18.375 1.00 98.56 297 LYS A O 1
ATOM 2439 N N . MET A 1 298 ? -22.976 8.461 17.055 1.00 98.38 298 MET A N 1
ATOM 2440 C CA . MET A 1 298 ? -21.948 8.600 18.091 1.00 98.38 298 MET A CA 1
ATOM 2441 C C . MET A 1 298 ? -21.660 10.063 18.445 1.00 98.38 298 MET A C 1
ATOM 2443 O O . MET A 1 298 ? -21.166 10.326 19.539 1.00 98.38 298 MET A O 1
ATOM 2447 N N . LEU A 1 299 ? -21.980 11.032 17.579 1.00 97.62 299 LEU A N 1
ATOM 2448 C CA . LEU A 1 299 ? -21.621 12.448 17.746 1.00 97.62 299 LEU A CA 1
ATOM 2449 C C . LEU A 1 299 ? -21.988 13.051 19.124 1.00 97.62 299 LEU A C 1
ATOM 2451 O O . LEU A 1 299 ? -21.129 13.727 19.702 1.00 97.62 299 LEU A O 1
ATOM 2455 N N . PRO A 1 300 ? -23.175 12.793 19.717 1.00 97.88 300 PRO A N 1
ATOM 2456 C CA . PRO A 1 300 ? -23.525 13.286 21.053 1.00 97.88 300 PRO A CA 1
ATOM 2457 C C . PRO A 1 300 ? -22.689 12.687 22.193 1.00 97.88 300 PRO A C 1
ATOM 2459 O O . PRO A 1 300 ? -22.681 13.247 23.287 1.00 97.88 300 PRO A O 1
ATOM 2462 N N . HIS A 1 301 ? -21.975 11.584 21.952 1.00 97.19 301 HIS A N 1
ATOM 2463 C CA . HIS A 1 301 ? -21.196 10.840 22.949 1.00 97.19 301 HIS A CA 1
ATOM 2464 C C . HIS A 1 301 ? -19.685 10.852 22.683 1.00 97.19 301 HIS A C 1
ATOM 2466 O O . HIS A 1 301 ? -18.904 10.707 23.618 1.00 97.19 301 HIS A O 1
ATOM 2472 N N . ALA A 1 302 ? -19.267 11.054 21.433 1.00 96.88 302 ALA A N 1
ATOM 2473 C CA . ALA A 1 302 ? -17.871 11.003 21.010 1.00 96.88 302 ALA A CA 1
ATOM 2474 C C . ALA A 1 302 ? -17.328 12.376 20.583 1.00 96.88 302 ALA A C 1
ATOM 2476 O O . ALA A 1 302 ? -16.217 12.741 20.969 1.00 96.88 302 ALA A O 1
ATOM 2477 N N . GLY A 1 303 ? -18.127 13.170 19.864 1.00 95.19 303 GLY A N 1
ATOM 2478 C CA . GLY A 1 303 ? -17.642 14.389 19.216 1.00 95.19 303 GLY A CA 1
ATOM 2479 C C . GLY A 1 303 ? -17.325 15.531 20.180 1.00 95.19 303 GLY A C 1
ATOM 2480 O O . GLY A 1 303 ? -17.921 15.632 21.260 1.00 95.19 303 GLY A O 1
ATOM 2481 N N . GLY A 1 304 ? -16.421 16.426 19.784 1.00 92.50 304 GLY A N 1
ATOM 2482 C CA . GLY A 1 304 ? -16.054 17.621 20.551 1.00 92.50 304 GLY A CA 1
ATOM 2483 C C . GLY A 1 304 ? -15.439 17.280 21.910 1.00 92.50 304 GLY A C 1
ATOM 2484 O O . GLY A 1 304 ? -15.854 17.816 22.944 1.00 92.50 304 GLY A O 1
ATOM 2485 N N . GLY A 1 305 ? -14.521 16.311 21.924 1.00 89.25 305 GLY A N 1
ATOM 2486 C CA . GLY A 1 305 ? -13.839 15.827 23.129 1.00 89.25 305 GLY A CA 1
ATOM 2487 C C . GLY A 1 305 ? -14.701 14.994 24.090 1.00 89.25 305 GLY A C 1
ATOM 2488 O O . GLY A 1 305 ? -14.270 14.698 25.207 1.00 89.25 305 GLY A O 1
ATOM 2489 N N . ARG A 1 306 ? -15.927 14.604 23.710 1.00 95.75 306 ARG A N 1
ATOM 2490 C CA . ARG A 1 306 ? -16.791 13.750 24.550 1.00 95.75 306 ARG A CA 1
ATOM 2491 C C . ARG A 1 306 ? -16.275 12.318 24.668 1.00 95.75 306 ARG A C 1
ATOM 2493 O O . ARG A 1 306 ? -16.415 11.743 25.743 1.00 95.75 306 ARG A O 1
ATOM 2500 N N . LEU A 1 307 ? -15.588 11.801 23.648 1.00 95.25 307 LEU A N 1
ATOM 2501 C CA . LEU A 1 307 ? -14.931 10.493 23.707 1.00 95.25 307 LEU A CA 1
ATOM 2502 C C . LEU A 1 307 ? -13.915 10.438 24.853 1.00 95.25 307 LEU A C 1
ATOM 2504 O O . LEU A 1 307 ? -13.922 9.500 25.645 1.00 95.25 307 LEU A O 1
ATOM 2508 N N . ASN A 1 308 ? -13.111 11.493 25.019 1.00 91.94 308 ASN A N 1
ATOM 2509 C CA . ASN A 1 308 ? -12.152 11.583 26.119 1.00 91.94 308 ASN A CA 1
ATOM 2510 C C . ASN A 1 308 ? -12.859 11.577 27.493 1.00 91.94 308 ASN A C 1
ATOM 2512 O O . ASN A 1 308 ? -12.453 10.875 28.415 1.00 91.94 308 ASN A O 1
ATOM 2516 N N . ARG A 1 309 ? -13.997 12.276 27.620 1.00 91.94 309 ARG A N 1
ATOM 2517 C CA . ARG A 1 309 ? -14.820 12.233 28.844 1.00 91.94 309 ARG A CA 1
ATOM 2518 C C . ARG A 1 309 ? -15.393 10.844 29.122 1.00 91.94 309 ARG A C 1
ATOM 2520 O O . ARG A 1 309 ? -15.395 10.416 30.274 1.00 91.94 309 ARG A O 1
ATOM 2527 N N . ALA A 1 310 ? -15.867 10.144 28.092 1.00 93.25 310 ALA A N 1
ATOM 2528 C CA . ALA A 1 310 ? -16.348 8.771 28.223 1.00 93.25 310 ALA A CA 1
ATOM 2529 C C . ALA A 1 310 ? -15.223 7.841 28.701 1.00 93.25 310 ALA A C 1
ATOM 2531 O O . ALA A 1 310 ? -15.426 7.078 29.644 1.00 93.25 310 ALA A O 1
ATOM 2532 N N . CYS A 1 311 ? -14.026 7.989 28.131 1.00 92.19 311 CYS A N 1
ATOM 2533 C CA . CYS A 1 311 ? -12.834 7.246 28.524 1.00 92.19 311 CYS A CA 1
ATOM 2534 C C . CYS A 1 311 ? -12.458 7.475 29.996 1.00 92.19 311 CYS A C 1
ATOM 2536 O O . CYS A 1 311 ? -12.222 6.516 30.730 1.00 92.19 311 CYS A O 1
ATOM 2538 N N . GLU A 1 312 ? -12.494 8.716 30.490 1.00 90.31 312 GLU A N 1
ATOM 2539 C CA . GLU A 1 312 ? -12.247 8.991 31.914 1.00 90.31 312 GLU A CA 1
ATOM 2540 C C . GLU A 1 312 ? -13.360 8.463 32.835 1.00 90.31 312 GLU A C 1
ATOM 2542 O O . GLU A 1 312 ? -13.082 7.997 33.951 1.00 90.31 312 GLU A O 1
ATOM 2547 N N . LYS A 1 313 ? -14.618 8.469 32.368 1.00 90.00 313 LYS A N 1
ATOM 2548 C CA . LYS A 1 313 ? -15.751 7.902 33.113 1.00 90.00 313 LYS A CA 1
ATOM 2549 C C . LYS A 1 313 ? -15.540 6.407 33.352 1.00 90.00 313 LYS A C 1
ATOM 2551 O O . LYS A 1 313 ? -15.528 5.978 34.511 1.00 90.00 313 LYS A O 1
ATOM 2556 N N . ILE A 1 314 ? -15.322 5.635 32.288 1.00 90.31 314 ILE A N 1
ATOM 2557 C CA . ILE A 1 314 ? -15.241 4.166 32.358 1.00 90.31 314 ILE A CA 1
ATOM 2558 C C . ILE A 1 314 ? -13.832 3.648 32.682 1.00 90.31 314 ILE A C 1
ATOM 2560 O O . ILE A 1 314 ? -13.687 2.504 33.094 1.00 90.31 314 ILE A O 1
ATOM 2564 N N . ARG A 1 315 ? -12.800 4.496 32.565 1.00 89.94 315 ARG A N 1
ATOM 2565 C CA . ARG A 1 315 ? -11.381 4.181 32.825 1.00 89.94 315 ARG A CA 1
ATOM 2566 C C . ARG A 1 315 ? -10.807 3.048 31.971 1.00 89.94 315 ARG A C 1
ATOM 2568 O O . ARG A 1 315 ? -9.820 2.432 32.372 1.00 89.94 315 ARG A O 1
ATOM 2575 N N . LEU A 1 316 ? -11.365 2.837 30.786 1.00 90.75 316 LEU A N 1
ATOM 2576 C CA . LEU A 1 316 ? -10.906 1.842 29.821 1.00 90.75 316 LEU A CA 1
ATOM 2577 C C . LEU A 1 316 ? -10.103 2.489 28.682 1.00 90.75 316 LEU A C 1
ATOM 2579 O O . LEU A 1 316 ? -10.218 3.697 28.480 1.00 90.75 316 LEU A O 1
ATOM 2583 N N . PRO A 1 317 ? -9.303 1.706 27.939 1.00 92.38 317 PRO A N 1
ATOM 2584 C CA . PRO A 1 317 ? -8.636 2.163 26.721 1.00 92.38 317 PRO A CA 1
ATOM 2585 C C . PRO A 1 317 ? -9.586 2.783 25.681 1.00 92.38 317 PRO A C 1
ATOM 2587 O O . PRO A 1 317 ? -10.815 2.702 25.778 1.00 92.38 317 PRO A O 1
ATOM 2590 N N . ASP A 1 318 ? -9.004 3.427 24.677 1.00 94.75 318 ASP A N 1
ATOM 2591 C CA . ASP A 1 318 ? -9.706 4.133 23.606 1.00 94.75 318 ASP A CA 1
ATOM 2592 C C . ASP A 1 318 ? -10.601 3.210 22.769 1.00 94.75 318 ASP A C 1
ATOM 2594 O O . ASP A 1 318 ? -11.771 3.530 22.555 1.00 94.75 318 ASP A O 1
ATOM 2598 N N . ASP A 1 319 ? -10.105 2.039 22.371 1.00 95.19 319 ASP A N 1
ATOM 2599 C CA . ASP A 1 319 ? -10.875 1.040 21.619 1.00 95.19 319 ASP A CA 1
ATOM 2600 C C . ASP A 1 319 ? -12.068 0.482 22.418 1.00 95.19 319 ASP A C 1
ATOM 2602 O O . ASP A 1 319 ? -13.197 0.409 21.924 1.00 95.19 319 ASP A O 1
ATOM 2606 N N . CYS A 1 320 ? -11.856 0.200 23.702 1.00 95.56 320 CYS A N 1
ATOM 2607 C CA . CYS A 1 320 ? -12.893 -0.193 24.645 1.00 95.56 320 CYS A CA 1
ATOM 2608 C C . CYS A 1 320 ? -13.924 0.927 24.841 1.00 95.56 320 CYS A C 1
ATOM 2610 O O . CYS A 1 320 ? -15.114 0.652 24.964 1.00 95.56 320 CYS A O 1
ATOM 2612 N N . THR A 1 321 ? -13.496 2.193 24.845 1.00 96.56 321 THR A N 1
ATOM 2613 C CA . THR A 1 321 ? -14.392 3.356 24.947 1.00 96.56 321 THR A CA 1
ATOM 2614 C C . THR A 1 321 ? -15.264 3.505 23.705 1.00 96.56 321 THR A C 1
ATOM 2616 O O . THR A 1 321 ? -16.464 3.754 23.828 1.00 96.56 321 THR A O 1
ATOM 2619 N N . VAL A 1 322 ? -14.700 3.297 22.512 1.00 98.00 322 VAL A N 1
ATOM 2620 C CA . VAL A 1 322 ? -15.469 3.237 21.261 1.00 98.00 322 VAL A CA 1
ATOM 2621 C C . VAL A 1 322 ? -16.502 2.108 21.331 1.00 98.00 322 VAL A C 1
ATOM 2623 O O . VAL A 1 322 ? -17.686 2.348 21.089 1.00 98.00 322 VAL A O 1
ATOM 2626 N N . GLY A 1 323 ? -16.093 0.908 21.754 1.00 97.44 323 GLY A N 1
ATOM 2627 C CA . GLY A 1 323 ? -16.997 -0.228 21.949 1.00 97.44 323 GLY A CA 1
ATOM 2628 C C . GLY A 1 323 ? -18.074 0.012 23.010 1.00 97.44 323 GLY A C 1
ATOM 2629 O O . GLY A 1 323 ? -19.219 -0.383 22.817 1.00 97.44 323 GLY A O 1
ATOM 2630 N N . TYR A 1 324 ? -17.761 0.721 24.094 1.00 96.69 324 TYR A N 1
ATOM 2631 C CA . TYR A 1 324 ? -18.732 1.116 25.115 1.00 96.69 324 TYR A CA 1
ATOM 2632 C C . TYR A 1 324 ? -19.789 2.069 24.542 1.00 96.69 324 TYR A C 1
ATOM 2634 O O . TYR A 1 324 ? -20.988 1.848 24.712 1.00 96.69 324 TYR A O 1
ATOM 2642 N N . ILE A 1 325 ? -19.370 3.107 23.812 1.00 98.06 325 ILE A N 1
ATOM 2643 C CA . ILE A 1 325 ? -20.303 4.046 23.177 1.00 98.06 325 ILE A CA 1
ATOM 2644 C C . ILE A 1 325 ? -21.204 3.301 22.183 1.00 98.06 325 ILE A C 1
ATOM 2646 O O . ILE A 1 325 ? -22.423 3.433 22.232 1.00 98.06 325 ILE A O 1
ATOM 2650 N N . ILE A 1 326 ? -20.631 2.482 21.308 1.00 98.38 326 ILE A N 1
ATOM 2651 C CA . ILE A 1 326 ? -21.388 1.809 20.249 1.00 98.38 326 ILE A CA 1
ATOM 2652 C C . ILE A 1 326 ? -22.249 0.665 20.807 1.00 98.38 326 ILE A C 1
ATOM 2654 O O . ILE A 1 326 ? -23.461 0.624 20.601 1.00 98.38 326 ILE A O 1
ATOM 2658 N N . GLY A 1 327 ? -21.629 -0.266 21.527 1.00 96.44 327 GLY A N 1
ATOM 2659 C CA . GLY A 1 327 ? -22.253 -1.501 21.991 1.00 96.44 327 GLY A CA 1
ATOM 2660 C C . GLY A 1 327 ? -23.159 -1.315 23.200 1.00 96.44 327 GLY A C 1
ATOM 2661 O O . GLY A 1 327 ? -24.225 -1.929 23.267 1.00 96.44 327 GLY A O 1
ATOM 2662 N N . HIS A 1 328 ? -22.775 -0.455 24.147 1.00 95.00 328 HIS A N 1
ATOM 2663 C CA . HIS A 1 328 ? -23.565 -0.239 25.356 1.00 95.00 328 HIS A CA 1
ATOM 2664 C C . HIS A 1 328 ? -24.507 0.963 25.257 1.00 95.00 328 HIS A C 1
ATOM 2666 O O . HIS A 1 328 ? -25.682 0.803 25.590 1.00 95.00 328 HIS A O 1
ATOM 2672 N N . ILE A 1 329 ? -24.044 2.139 24.817 1.00 96.06 329 ILE A N 1
ATOM 2673 C CA . ILE A 1 329 ? -24.907 3.336 24.759 1.00 96.06 329 ILE A CA 1
ATOM 2674 C C . ILE A 1 329 ? -25.856 3.262 23.558 1.00 96.06 329 ILE A C 1
ATOM 2676 O O . ILE A 1 329 ? -27.065 3.384 23.731 1.00 96.06 329 ILE A O 1
ATOM 2680 N N . LEU A 1 330 ? -25.326 3.029 22.353 1.00 97.75 330 LEU A N 1
ATOM 2681 C CA . LEU A 1 330 ? -26.117 3.026 21.113 1.00 97.75 330 LEU A CA 1
ATOM 2682 C C . LEU A 1 330 ? -26.783 1.678 20.797 1.00 97.75 330 LEU A C 1
ATOM 2684 O O . LEU A 1 330 ? -27.619 1.610 19.901 1.00 97.75 330 LEU A O 1
ATOM 2688 N N . LYS A 1 331 ? -26.445 0.616 21.541 1.00 97.56 331 LYS A N 1
ATOM 2689 C CA . LYS A 1 331 ? -26.974 -0.750 21.362 1.00 97.56 331 LYS A CA 1
ATOM 2690 C C . LYS A 1 331 ? -26.716 -1.343 19.967 1.00 97.56 331 LYS A C 1
ATOM 2692 O O . LYS A 1 331 ? -27.434 -2.244 19.532 1.00 97.56 331 LYS A O 1
ATOM 2697 N N . THR A 1 332 ? -25.667 -0.894 19.282 1.00 97.69 332 THR A N 1
ATOM 2698 C CA . THR A 1 332 ? -25.253 -1.433 17.980 1.00 97.69 332 THR A CA 1
ATOM 2699 C C . THR A 1 332 ? -24.292 -2.606 18.173 1.00 97.69 332 THR A C 1
ATOM 2701 O O . THR A 1 332 ? -23.327 -2.525 18.932 1.00 97.69 332 THR A O 1
ATOM 2704 N N . LYS A 1 333 ? -24.530 -3.719 17.473 1.00 96.94 333 LYS A N 1
ATOM 2705 C CA . LYS A 1 333 ? -23.674 -4.912 17.562 1.00 96.94 333 LYS A CA 1
ATOM 2706 C C . LYS A 1 333 ? -22.380 -4.733 16.763 1.00 96.94 333 LYS A C 1
ATOM 2708 O O . LYS A 1 333 ? -22.394 -4.186 15.663 1.00 96.94 333 LYS A O 1
ATOM 2713 N N . LEU A 1 334 ? -21.279 -5.274 17.287 1.00 98.19 334 LEU A N 1
ATOM 2714 C CA . LEU A 1 334 ? -20.043 -5.445 16.526 1.00 98.19 334 LEU A CA 1
ATOM 2715 C C . LEU A 1 334 ? -20.259 -6.496 15.427 1.00 98.19 334 LEU A C 1
ATOM 2717 O O . LEU A 1 334 ? -20.618 -7.639 15.707 1.00 98.19 334 LEU A O 1
ATOM 2721 N N . THR A 1 335 ? -20.005 -6.112 14.182 1.00 98.31 335 THR A N 1
ATOM 2722 C CA . THR A 1 335 ? -19.943 -7.008 13.028 1.00 98.31 335 THR A CA 1
ATOM 2723 C C . THR A 1 335 ? -18.549 -7.614 12.963 1.00 98.31 335 THR A C 1
ATOM 2725 O O . THR A 1 335 ? -17.578 -6.944 12.606 1.00 98.31 335 THR A O 1
ATOM 2728 N N . VAL A 1 336 ? -18.451 -8.881 13.362 1.00 97.75 336 VAL A N 1
ATOM 2729 C CA . VAL A 1 336 ? -17.167 -9.572 13.491 1.00 97.75 336 VAL A CA 1
ATOM 2730 C C . VAL A 1 336 ? -16.676 -10.054 12.131 1.00 97.75 336 VAL A C 1
ATOM 2732 O O . VAL A 1 336 ? -17.317 -10.887 11.495 1.00 97.75 336 VAL A O 1
ATOM 2735 N N . ILE A 1 337 ? -15.498 -9.582 11.727 1.00 97.12 337 ILE A N 1
ATOM 2736 C CA . ILE A 1 337 ? -14.801 -10.028 10.520 1.00 97.12 337 ILE A CA 1
ATOM 2737 C C . ILE A 1 337 ? -13.470 -10.658 10.925 1.00 97.12 337 ILE A C 1
ATOM 2739 O O . ILE A 1 337 ? -12.565 -9.982 11.406 1.00 97.12 337 ILE A O 1
ATOM 2743 N N . GLN A 1 338 ? -13.335 -11.965 10.688 1.00 95.12 338 GLN A N 1
ATOM 2744 C CA . GLN A 1 338 ? -12.156 -12.749 11.095 1.00 95.12 338 GLN A CA 1
ATOM 2745 C C . GLN A 1 338 ? -10.857 -12.336 10.389 1.00 95.12 338 GLN A C 1
ATOM 2747 O O . GLN A 1 338 ? -9.773 -12.704 10.831 1.00 95.12 338 GLN A O 1
ATOM 2752 N N . ALA A 1 339 ? -10.979 -11.568 9.305 1.00 95.62 339 ALA A N 1
ATOM 2753 C CA . ALA A 1 339 ? -9.880 -11.124 8.464 1.00 95.62 339 ALA A CA 1
ATOM 2754 C C . ALA A 1 339 ? -9.060 -9.953 9.040 1.00 95.62 339 ALA A C 1
ATOM 2756 O O . ALA A 1 339 ? -8.057 -9.572 8.436 1.00 95.62 339 ALA A O 1
ATOM 2757 N N . PHE A 1 340 ? -9.473 -9.370 10.167 1.00 96.88 340 PHE A N 1
ATOM 2758 C CA . PHE A 1 340 ? -8.668 -8.397 10.907 1.00 96.88 340 PHE A CA 1
ATOM 2759 C C . PHE A 1 340 ? -7.763 -9.130 11.899 1.00 96.88 340 PHE A C 1
ATOM 2761 O O . PHE A 1 340 ? -8.245 -10.027 12.583 1.00 96.88 340 PHE A O 1
ATOM 2768 N N . HIS A 1 341 ? -6.483 -8.764 12.005 1.00 94.88 341 HIS A N 1
ATOM 2769 C CA . HIS A 1 341 ? -5.540 -9.469 12.887 1.00 94.88 341 HIS A CA 1
ATOM 2770 C C . HIS A 1 341 ? -4.700 -8.516 13.725 1.00 94.88 341 HIS A C 1
ATOM 2772 O O . HIS A 1 341 ? -3.927 -7.723 13.185 1.00 94.88 341 HIS A O 1
ATOM 2778 N N . SER A 1 342 ? -4.808 -8.636 15.051 1.00 93.69 342 SER A N 1
ATOM 2779 C CA . SER A 1 342 ? -3.950 -7.888 15.979 1.00 93.69 342 SER A CA 1
ATOM 2780 C C . SER A 1 342 ? -2.692 -8.667 16.348 1.00 93.69 342 SER A C 1
ATOM 2782 O O . SER A 1 342 ? -2.635 -9.895 16.277 1.00 93.69 342 SER A O 1
ATOM 2784 N N . HIS A 1 343 ? -1.687 -7.961 16.864 1.00 90.19 343 HIS A N 1
ATOM 2785 C CA . HIS A 1 343 ? -0.503 -8.591 17.443 1.00 90.19 343 HIS A CA 1
ATOM 2786 C C . HIS A 1 343 ? -0.777 -9.312 18.776 1.00 90.19 343 HIS A C 1
ATOM 2788 O O . HIS A 1 343 ? 0.151 -9.869 19.371 1.00 90.19 343 HIS A O 1
ATOM 2794 N N . LEU A 1 344 ? -2.018 -9.299 19.277 1.00 88.56 344 LEU A N 1
ATOM 2795 C CA . LEU A 1 344 ? -2.415 -10.083 20.445 1.00 88.56 344 LEU A CA 1
ATOM 2796 C C . LEU A 1 344 ? -2.641 -11.554 20.073 1.00 88.56 344 LEU A C 1
ATOM 2798 O O . LEU A 1 344 ? -2.426 -12.417 20.920 1.00 88.56 344 LEU A O 1
ATOM 2802 N N . GLU A 1 345 ? -2.902 -11.845 18.798 1.00 89.06 345 GLU A N 1
ATOM 2803 C CA . GLU A 1 345 ? -3.098 -13.192 18.262 1.00 89.06 345 GLU A CA 1
ATOM 2804 C C . GLU A 1 345 ? -1.778 -13.922 17.974 1.00 89.06 345 GLU A C 1
ATOM 2806 O O . GLU A 1 345 ? -0.720 -13.310 17.825 1.00 89.06 345 GLU A O 1
ATOM 2811 N N . GLY A 1 346 ? -1.823 -15.249 17.848 1.00 88.81 346 GLY A N 1
ATOM 2812 C CA . GLY A 1 346 ? -0.688 -16.043 17.373 1.00 88.81 346 GLY A CA 1
ATOM 2813 C C . GLY A 1 346 ? -0.492 -15.900 15.862 1.00 88.81 346 GLY A C 1
ATOM 2814 O O . GLY A 1 346 ? -0.832 -16.814 15.119 1.00 88.81 346 GLY A O 1
ATOM 2815 N N . LEU A 1 347 ? 0.076 -14.784 15.390 1.00 90.56 347 LEU A N 1
ATOM 2816 C CA . LEU A 1 347 ? 0.180 -14.467 13.952 1.00 90.56 347 LEU A CA 1
ATOM 2817 C C . LEU A 1 347 ? 0.977 -15.503 13.143 1.00 90.56 347 LEU A C 1
ATOM 2819 O O . LEU A 1 347 ? 0.769 -15.662 11.942 1.00 90.56 347 LEU A O 1
ATOM 2823 N N . GLN A 1 348 ? 1.865 -16.243 13.806 1.00 87.56 348 GLN A N 1
ATOM 2824 C CA . GLN A 1 348 ? 2.632 -17.337 13.206 1.00 87.56 348 GLN A CA 1
ATOM 2825 C C . GLN A 1 348 ? 1.761 -18.548 12.824 1.00 87.56 348 GLN A C 1
ATOM 2827 O O . GLN A 1 348 ? 2.183 -19.353 11.996 1.00 87.56 348 GLN A O 1
ATOM 2832 N N . LEU A 1 349 ? 0.569 -18.674 13.421 1.00 88.62 349 LEU A N 1
ATOM 2833 C CA . LEU A 1 349 ? -0.385 -19.761 13.184 1.00 88.62 349 LEU A CA 1
ATOM 2834 C C . LEU A 1 349 ? -1.303 -19.491 11.986 1.00 88.62 349 LEU A C 1
ATOM 2836 O O . LEU A 1 349 ? -2.003 -20.396 11.536 1.00 88.62 349 LEU A O 1
ATOM 2840 N N . LEU A 1 350 ? -1.315 -18.260 11.466 1.00 86.44 350 LEU A N 1
ATOM 2841 C CA . LEU A 1 350 ? -2.135 -17.914 10.313 1.00 86.44 350 LEU A CA 1
ATOM 2842 C C . LEU A 1 350 ? -1.640 -18.660 9.069 1.00 86.44 350 LEU A C 1
ATOM 2844 O O . LEU A 1 350 ? -0.445 -18.685 8.769 1.00 86.44 350 LEU A O 1
ATOM 2848 N N . ASN A 1 351 ? -2.580 -19.243 8.327 1.00 83.50 351 ASN A N 1
ATOM 2849 C CA . ASN A 1 351 ? -2.285 -19.994 7.116 1.00 83.50 351 ASN A CA 1
ATOM 2850 C C . ASN A 1 351 ? -1.781 -19.055 6.002 1.00 83.50 351 ASN A C 1
ATOM 2852 O O . ASN A 1 351 ? -2.531 -18.175 5.563 1.00 83.50 351 ASN A O 1
ATOM 2856 N N . PRO A 1 352 ? -0.560 -19.262 5.470 1.00 78.56 352 PRO A N 1
ATOM 2857 C CA . PRO A 1 352 ? -0.017 -18.418 4.410 1.00 78.56 352 PRO A CA 1
ATOM 2858 C C . PRO A 1 352 ? -0.842 -18.391 3.120 1.00 78.56 352 PRO A C 1
ATOM 2860 O O . PRO A 1 352 ? -0.746 -17.433 2.352 1.00 78.56 352 PRO A O 1
ATOM 2863 N N . LEU A 1 353 ? -1.661 -19.417 2.870 1.00 76.25 353 LEU A N 1
ATOM 2864 C CA . LEU A 1 353 ? -2.549 -19.463 1.705 1.00 76.25 353 LEU A CA 1
ATOM 2865 C C . LEU A 1 353 ? -3.711 -18.464 1.813 1.00 76.25 353 LEU A C 1
ATOM 2867 O O . LEU A 1 353 ? -4.199 -17.974 0.794 1.00 76.25 353 LEU A O 1
ATOM 2871 N N . ASP A 1 354 ? -4.100 -18.099 3.035 1.00 83.31 354 ASP A N 1
ATOM 2872 C CA . ASP A 1 354 ? -5.236 -17.215 3.295 1.00 83.31 354 ASP A CA 1
ATOM 2873 C C . ASP A 1 354 ? -4.838 -15.740 3.382 1.00 83.31 354 ASP A C 1
ATOM 2875 O O . ASP A 1 354 ? -5.707 -14.868 3.386 1.00 83.31 354 ASP A O 1
ATOM 2879 N N . PHE A 1 355 ? -3.538 -15.440 3.395 1.00 84.62 355 PHE A N 1
ATOM 2880 C CA . PHE A 1 355 ? -2.974 -14.097 3.549 1.00 84.62 355 PHE A CA 1
ATOM 2881 C C . PHE A 1 355 ? -3.583 -13.054 2.605 1.00 84.62 355 PHE A C 1
ATOM 2883 O O . PHE A 1 355 ? -3.877 -11.940 3.031 1.00 84.62 355 PHE A O 1
ATOM 2890 N N . ARG A 1 356 ? -3.878 -13.428 1.353 1.00 80.50 356 ARG A N 1
ATOM 2891 C CA . ARG A 1 356 ? -4.482 -12.516 0.363 1.00 80.50 356 ARG A CA 1
ATOM 2892 C C . ARG A 1 356 ? -5.901 -12.064 0.730 1.00 80.50 356 ARG A C 1
ATOM 2894 O O . ARG A 1 356 ? -6.352 -11.025 0.260 1.00 80.50 356 ARG A O 1
ATOM 2901 N N . ASN A 1 357 ? -6.617 -12.892 1.488 1.00 87.12 357 ASN A N 1
ATOM 2902 C CA . ASN A 1 357 ? -8.015 -12.674 1.845 1.00 87.12 357 ASN A CA 1
ATOM 2903 C C . ASN A 1 357 ? -8.146 -11.956 3.193 1.00 87.12 357 ASN A C 1
ATOM 2905 O O . ASN A 1 357 ? -9.259 -11.621 3.590 1.00 87.12 357 ASN A O 1
ATOM 2909 N N . GLN A 1 358 ? -7.029 -11.728 3.887 1.00 92.06 358 GLN A N 1
ATOM 2910 C CA . GLN A 1 358 ? -7.018 -10.994 5.142 1.00 92.06 358 GLN A CA 1
ATOM 2911 C C . GLN A 1 358 ? -7.011 -9.484 4.882 1.00 92.06 358 GLN A C 1
ATOM 2913 O O . GLN A 1 358 ? -6.505 -9.018 3.856 1.00 92.06 358 GLN A O 1
ATOM 2918 N N . VAL A 1 359 ? -7.582 -8.733 5.819 1.00 95.19 359 VAL A N 1
ATOM 2919 C CA . VAL A 1 359 ? -7.779 -7.284 5.743 1.00 95.19 359 VAL A CA 1
ATOM 2920 C C . VAL A 1 359 ? -6.645 -6.542 6.442 1.00 95.19 359 VAL A C 1
ATOM 2922 O O . VAL A 1 359 ? -6.114 -5.590 5.870 1.00 95.19 359 VAL A O 1
ATOM 2925 N N . THR A 1 360 ? -6.229 -6.982 7.632 1.00 95.62 360 THR A N 1
ATOM 2926 C CA . THR A 1 360 ? -5.129 -6.353 8.376 1.00 95.62 360 THR A CA 1
ATOM 2927 C C . THR A 1 360 ? -4.171 -7.367 8.981 1.00 95.62 360 THR A C 1
ATOM 2929 O O . THR A 1 360 ? -4.548 -8.503 9.254 1.00 95.62 360 THR A O 1
ATOM 2932 N N . PHE A 1 361 ? -2.932 -6.935 9.212 1.00 92.44 361 PHE A N 1
ATOM 2933 C CA . PHE A 1 361 ? -1.944 -7.656 10.012 1.00 92.44 361 PHE A CA 1
ATOM 2934 C C . PHE A 1 361 ? -1.158 -6.669 10.855 1.00 92.44 361 PHE A C 1
ATOM 2936 O O . PHE A 1 361 ? -0.646 -5.692 10.317 1.00 92.44 361 PHE A O 1
ATOM 2943 N N . SER A 1 362 ? -1.001 -6.943 12.143 1.00 93.56 362 SER A N 1
ATOM 2944 C CA . SER A 1 362 ? -0.093 -6.185 13.007 1.00 93.56 362 SER A CA 1
ATOM 2945 C C . SER A 1 362 ? 1.215 -6.959 13.245 1.00 93.56 362 SER A C 1
ATOM 2947 O O . SER A 1 362 ? 1.421 -8.052 12.712 1.00 93.56 362 SER A O 1
ATOM 2949 N N . TYR A 1 363 ? 2.129 -6.391 14.023 1.00 93.25 363 TYR A N 1
ATOM 2950 C CA . TYR A 1 363 ? 3.303 -7.076 14.548 1.00 93.25 363 TYR A CA 1
ATOM 2951 C C . TYR A 1 363 ? 3.644 -6.545 15.939 1.00 93.25 363 TYR A C 1
ATOM 2953 O O . TYR A 1 363 ? 3.333 -5.410 16.285 1.00 93.25 363 TYR A O 1
ATOM 2961 N N . SER A 1 364 ? 4.320 -7.355 16.752 1.00 90.56 364 SER A N 1
ATOM 2962 C CA . SER A 1 364 ? 4.845 -6.890 18.041 1.00 90.56 364 SER A CA 1
ATOM 2963 C C . SER A 1 364 ? 6.028 -7.732 18.506 1.00 90.56 364 SER A C 1
ATOM 2965 O O . SER A 1 364 ? 6.249 -8.847 18.028 1.00 90.56 364 SER A O 1
ATOM 2967 N N . THR A 1 365 ? 6.798 -7.202 19.451 1.00 86.50 365 THR A N 1
ATOM 2968 C CA . THR A 1 365 ? 7.967 -7.869 20.030 1.00 86.50 365 THR A CA 1
ATOM 2969 C C . THR A 1 365 ? 7.674 -8.271 21.472 1.00 86.50 365 THR A C 1
ATOM 2971 O O . THR A 1 365 ? 7.361 -7.426 22.308 1.00 86.50 365 THR A O 1
ATOM 2974 N N . TYR A 1 366 ? 7.823 -9.560 21.782 1.00 78.44 366 TYR A N 1
ATOM 2975 C CA . TYR A 1 366 ? 7.659 -10.122 23.121 1.00 78.44 366 TYR A CA 1
ATOM 2976 C C . TYR A 1 366 ? 8.977 -10.738 23.592 1.00 78.44 366 TYR A C 1
ATOM 2978 O O . TYR A 1 366 ? 9.341 -11.854 23.212 1.00 78.44 366 TYR A O 1
ATOM 2986 N N . GLY A 1 367 ? 9.711 -9.997 24.426 1.00 79.75 367 GLY A N 1
ATOM 2987 C CA . GLY A 1 367 ? 11.063 -10.383 24.829 1.00 79.75 367 GLY A CA 1
ATOM 2988 C C . GLY A 1 367 ? 11.981 -10.462 23.607 1.00 79.75 367 GLY A C 1
ATOM 2989 O O . GLY A 1 367 ? 12.124 -9.484 22.881 1.00 79.75 367 GLY A O 1
ATOM 2990 N N . SER A 1 368 ? 12.575 -11.631 23.360 1.00 77.50 368 SER A N 1
ATOM 2991 C CA . SER A 1 368 ? 13.423 -11.883 22.186 1.00 77.50 368 SER A CA 1
ATOM 2992 C C . SER A 1 368 ? 12.665 -12.391 20.955 1.00 77.50 368 SER A C 1
ATOM 2994 O O . SER A 1 368 ? 13.266 -12.548 19.894 1.00 77.50 368 SER A O 1
ATOM 2996 N N . ARG A 1 369 ? 11.361 -12.680 21.069 1.00 82.81 369 ARG A N 1
ATOM 2997 C CA . ARG A 1 369 ? 10.563 -13.254 19.977 1.00 82.81 369 ARG A CA 1
ATOM 2998 C C . ARG A 1 369 ? 9.665 -12.203 19.348 1.00 82.81 369 ARG A C 1
ATOM 3000 O O . ARG A 1 369 ? 8.968 -11.469 20.044 1.00 82.81 369 ARG A O 1
ATOM 3007 N N . MET A 1 370 ? 9.633 -12.179 18.022 1.00 87.19 370 MET A N 1
ATOM 3008 C CA . MET A 1 370 ? 8.725 -11.322 17.273 1.00 87.19 370 MET A CA 1
ATOM 3009 C C . MET A 1 370 ? 7.455 -12.093 16.898 1.00 87.19 370 MET A C 1
ATOM 3011 O O . MET A 1 370 ? 7.519 -13.197 16.349 1.00 87.19 370 MET A O 1
ATOM 3015 N N . ASN A 1 371 ? 6.299 -11.516 17.215 1.00 91.38 371 ASN A N 1
ATOM 3016 C CA . ASN A 1 371 ? 5.004 -12.002 16.771 1.00 91.38 371 ASN A CA 1
ATOM 3017 C C . ASN A 1 371 ? 4.670 -11.360 15.424 1.00 91.38 371 ASN A C 1
ATOM 3019 O O . ASN A 1 371 ? 4.316 -10.184 15.369 1.00 91.38 371 ASN A O 1
ATOM 3023 N N . VAL A 1 372 ? 4.841 -12.131 14.355 1.00 90.44 372 VAL A N 1
ATOM 3024 C CA . VAL A 1 372 ? 4.654 -11.728 12.956 1.00 90.44 372 VAL A CA 1
ATOM 3025 C C . VAL A 1 372 ? 4.070 -12.890 12.172 1.00 90.44 372 VAL A C 1
ATOM 3027 O O . VAL A 1 372 ? 4.204 -14.049 12.570 1.00 90.44 372 VAL A O 1
ATOM 3030 N N . VAL A 1 373 ? 3.474 -12.581 11.025 1.00 87.88 373 VAL A N 1
ATOM 3031 C CA . VAL A 1 373 ? 3.027 -13.592 10.065 1.00 87.88 373 VAL A CA 1
ATOM 3032 C C . VAL A 1 373 ? 4.182 -14.456 9.558 1.00 87.88 373 VAL A C 1
ATOM 3034 O O . VAL A 1 373 ? 5.299 -13.983 9.316 1.00 87.88 373 VAL A O 1
ATOM 3037 N N . ASN A 1 374 ? 3.907 -15.746 9.362 1.00 83.62 374 ASN A N 1
ATOM 3038 C CA . ASN A 1 374 ? 4.883 -16.684 8.820 1.00 83.62 374 ASN A CA 1
ATOM 3039 C C . ASN A 1 374 ? 4.941 -16.598 7.288 1.00 83.62 374 ASN A C 1
ATOM 3041 O O . ASN A 1 374 ? 4.317 -17.382 6.574 1.00 83.62 374 ASN A O 1
ATOM 3045 N N . VAL A 1 375 ? 5.695 -15.624 6.782 1.00 73.12 375 VAL A N 1
ATOM 3046 C CA . VAL A 1 375 ? 5.930 -15.450 5.346 1.00 73.12 375 VAL A CA 1
ATOM 3047 C C . VAL A 1 375 ? 7.356 -15.883 4.995 1.00 73.12 375 VAL A C 1
ATOM 3049 O O . VAL A 1 375 ? 8.321 -15.382 5.571 1.00 73.12 375 VAL A O 1
ATOM 3052 N N . LYS A 1 376 ? 7.499 -16.795 4.024 1.00 67.88 376 LYS A N 1
ATOM 3053 C CA . LYS A 1 376 ? 8.799 -17.138 3.421 1.00 67.88 376 LYS A CA 1
ATOM 3054 C C . LYS A 1 376 ? 9.220 -16.022 2.462 1.00 67.88 376 LYS A C 1
ATOM 3056 O O . LYS A 1 376 ? 8.406 -15.597 1.648 1.00 67.88 376 LYS A O 1
ATOM 3061 N N . GLY A 1 377 ? 10.469 -15.565 2.535 1.00 65.56 377 GLY A N 1
ATOM 3062 C CA . GLY A 1 377 ? 10.948 -14.475 1.684 1.00 65.56 377 GLY A CA 1
ATOM 3063 C C . GLY A 1 377 ? 12.232 -13.845 2.200 1.00 65.56 377 GLY A C 1
ATOM 3064 O O . GLY A 1 377 ? 13.261 -14.518 2.265 1.00 65.56 377 GLY A O 1
ATOM 3065 N N . PHE A 1 378 ? 12.161 -12.554 2.531 1.00 61.19 378 PHE A N 1
ATOM 3066 C CA . PHE A 1 378 ? 13.276 -11.793 3.089 1.00 61.19 378 PHE A CA 1
ATOM 3067 C C . PHE A 1 378 ? 13.856 -12.425 4.353 1.00 61.19 378 PHE A C 1
ATOM 3069 O O . PHE A 1 378 ? 13.160 -13.086 5.130 1.00 61.19 378 PHE A O 1
ATOM 3076 N N . ASP A 1 379 ? 15.145 -12.166 4.562 1.00 66.44 379 ASP A N 1
ATOM 3077 C CA . ASP A 1 379 ? 15.779 -12.417 5.846 1.00 66.44 379 ASP A CA 1
ATOM 3078 C C . ASP A 1 379 ? 15.107 -11.546 6.924 1.00 66.44 379 ASP A C 1
ATOM 3080 O O . ASP A 1 379 ? 14.735 -10.395 6.674 1.00 66.44 379 ASP A O 1
ATOM 3084 N N . LYS A 1 380 ? 14.946 -12.079 8.140 1.00 75.81 380 LYS A N 1
ATOM 3085 C CA . LYS A 1 380 ? 14.335 -11.339 9.257 1.00 75.81 380 LYS A CA 1
ATOM 3086 C C . LYS A 1 380 ? 15.161 -10.123 9.690 1.00 75.81 380 LYS A C 1
ATOM 3088 O O . LYS A 1 380 ? 14.631 -9.251 10.368 1.00 75.81 380 LYS A O 1
ATOM 3093 N N . THR A 1 381 ? 16.423 -10.032 9.282 1.00 75.94 381 THR A N 1
ATOM 3094 C CA . THR A 1 381 ? 17.246 -8.824 9.424 1.00 75.94 381 THR A CA 1
ATOM 3095 C C . THR A 1 381 ? 16.819 -7.700 8.471 1.00 75.94 381 THR A C 1
ATOM 3097 O O . THR A 1 381 ? 16.904 -6.531 8.839 1.00 75.94 381 THR A O 1
ATOM 3100 N N . GLU A 1 382 ? 16.308 -8.024 7.278 1.00 71.50 382 GLU A N 1
ATOM 3101 C CA . GLU A 1 382 ? 15.872 -7.046 6.265 1.00 71.50 382 GLU A CA 1
ATOM 3102 C C . GLU A 1 382 ? 14.393 -6.638 6.428 1.00 71.50 382 GLU A C 1
ATOM 3104 O O . GLU A 1 382 ? 14.016 -5.476 6.201 1.00 71.50 382 GLU A O 1
ATOM 3109 N N . ASP A 1 383 ? 13.548 -7.591 6.828 1.00 77.94 383 ASP A N 1
ATOM 3110 C CA . ASP A 1 383 ? 12.121 -7.391 7.095 1.00 77.94 383 ASP A CA 1
ATOM 3111 C C . ASP A 1 383 ? 11.685 -8.104 8.387 1.00 77.94 383 ASP A C 1
ATOM 3113 O O . ASP A 1 383 ? 11.017 -9.144 8.343 1.00 77.94 383 ASP A O 1
ATOM 3117 N N . PRO A 1 384 ? 12.040 -7.553 9.563 1.00 84.75 384 PRO A N 1
ATOM 3118 C CA . PRO A 1 384 ? 11.685 -8.170 10.838 1.00 84.75 384 PRO A CA 1
ATOM 3119 C C . PRO A 1 384 ? 10.164 -8.312 10.988 1.00 84.75 384 PRO A C 1
ATOM 3121 O O . PRO A 1 384 ? 9.668 -9.368 11.380 1.00 84.75 384 PRO A O 1
ATOM 3124 N N . THR A 1 385 ? 9.418 -7.287 10.570 1.00 87.44 385 THR A N 1
ATOM 3125 C CA . THR A 1 385 ? 7.953 -7.199 10.682 1.00 87.44 385 THR A CA 1
ATOM 3126 C C . THR A 1 385 ? 7.193 -8.106 9.713 1.00 87.44 385 THR A C 1
ATOM 3128 O O . THR A 1 385 ? 6.014 -8.371 9.910 1.00 87.44 385 THR A O 1
ATOM 3131 N N . SER A 1 386 ? 7.856 -8.596 8.659 1.00 85.19 386 SER A N 1
ATOM 3132 C CA . SER A 1 386 ? 7.242 -9.320 7.530 1.00 85.19 386 SER A CA 1
ATOM 3133 C C . SER A 1 386 ? 6.241 -8.501 6.700 1.00 85.19 386 SER A C 1
ATOM 3135 O O . SER A 1 386 ? 5.642 -9.042 5.767 1.00 85.19 386 SER A O 1
ATOM 3137 N N . LEU A 1 387 ? 6.055 -7.209 7.005 1.00 83.62 387 LEU A N 1
ATOM 3138 C CA . LEU A 1 387 ? 5.104 -6.349 6.304 1.00 83.62 387 LEU A CA 1
ATOM 3139 C C . LEU A 1 387 ? 5.572 -6.010 4.890 1.00 83.62 387 LEU A C 1
ATOM 3141 O O . LEU A 1 387 ? 4.735 -5.909 3.994 1.00 83.62 387 LEU A O 1
ATOM 3145 N N . LYS A 1 388 ? 6.886 -5.878 4.652 1.00 77.44 388 LYS A N 1
ATOM 3146 C CA . LYS A 1 388 ? 7.398 -5.652 3.289 1.00 77.44 388 LYS A CA 1
ATOM 3147 C C . LYS A 1 388 ? 7.134 -6.878 2.429 1.00 77.44 388 LYS A C 1
ATOM 3149 O O . LYS A 1 388 ? 6.645 -6.750 1.313 1.00 77.44 388 LYS A O 1
ATOM 3154 N N . MET A 1 389 ? 7.418 -8.071 2.950 1.00 75.44 389 MET A N 1
ATOM 3155 C CA . MET A 1 389 ? 7.175 -9.305 2.216 1.00 75.44 389 MET A CA 1
ATOM 3156 C C . MET A 1 389 ? 5.683 -9.515 1.967 1.00 75.44 389 MET A C 1
ATOM 3158 O O . MET A 1 389 ? 5.294 -9.844 0.850 1.00 75.44 389 MET A O 1
ATOM 3162 N N . PHE A 1 390 ? 4.840 -9.283 2.976 1.00 74.50 390 PHE A N 1
ATOM 3163 C CA . PHE A 1 390 ? 3.393 -9.349 2.799 1.00 74.50 390 PHE A CA 1
ATOM 3164 C C . PHE A 1 390 ? 2.925 -8.380 1.710 1.00 74.50 390 PHE A C 1
ATOM 3166 O O . PHE A 1 390 ? 2.188 -8.768 0.807 1.00 74.50 390 PHE A O 1
ATOM 3173 N N . PHE A 1 391 ? 3.405 -7.140 1.749 1.00 76.88 391 PHE A N 1
ATOM 3174 C CA . PHE A 1 391 ? 3.106 -6.157 0.726 1.00 76.88 391 PHE A CA 1
ATOM 3175 C C . PHE A 1 391 ? 3.484 -6.653 -0.676 1.00 76.88 391 PHE A C 1
ATOM 3177 O O . PHE A 1 391 ? 2.644 -6.636 -1.575 1.00 76.88 391 PHE A O 1
ATOM 3184 N N . LEU A 1 392 ? 4.692 -7.193 -0.859 1.00 71.88 392 LEU A N 1
ATOM 3185 C CA . LEU A 1 392 ? 5.100 -7.785 -2.136 1.00 71.88 392 LEU A CA 1
ATOM 3186 C C . LEU A 1 392 ? 4.200 -8.950 -2.561 1.00 71.88 392 LEU A C 1
ATOM 3188 O O . LEU A 1 392 ? 3.926 -9.109 -3.748 1.00 71.88 392 LEU A O 1
ATOM 3192 N N . LEU A 1 393 ? 3.681 -9.739 -1.615 1.00 69.69 393 LEU A N 1
ATOM 3193 C CA . LEU A 1 393 ? 2.724 -10.804 -1.914 1.00 69.69 393 LEU A CA 1
ATOM 3194 C C . LEU A 1 393 ? 1.371 -10.288 -2.418 1.00 69.69 393 LEU A C 1
ATOM 3196 O O . LEU A 1 393 ? 0.644 -11.088 -3.013 1.00 69.69 393 LEU A O 1
ATOM 3200 N N . THR A 1 394 ? 1.025 -9.016 -2.207 1.00 70.75 394 THR A N 1
ATOM 3201 C CA . THR A 1 394 ? -0.187 -8.403 -2.782 1.00 70.75 394 THR A CA 1
ATOM 3202 C C . THR A 1 394 ? 0.010 -7.949 -4.231 1.00 70.75 394 THR A C 1
ATOM 3204 O O . THR A 1 394 ? -0.967 -7.802 -4.968 1.00 70.75 394 THR A O 1
ATOM 3207 N N . LEU A 1 395 ? 1.260 -7.780 -4.676 1.00 78.06 395 LEU A N 1
ATOM 3208 C CA . LEU A 1 395 ? 1.571 -7.368 -6.041 1.00 78.06 395 LEU A CA 1
ATOM 3209 C C 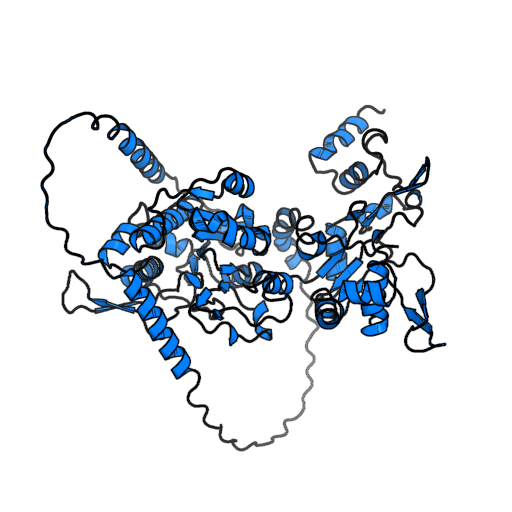. LEU A 1 395 ? 1.399 -8.541 -7.011 1.00 78.06 395 LEU A C 1
ATOM 3211 O O . LEU A 1 395 ? 1.835 -9.664 -6.759 1.00 78.06 395 LEU A O 1
ATOM 3215 N N . ARG A 1 396 ? 0.739 -8.273 -8.142 1.00 84.94 396 ARG A N 1
ATOM 3216 C CA . ARG A 1 396 ? 0.423 -9.283 -9.168 1.00 84.94 396 ARG A CA 1
ATOM 3217 C C . ARG A 1 396 ? 1.526 -9.440 -10.209 1.00 84.94 396 ARG A C 1
ATOM 3219 O O . ARG A 1 396 ? 1.739 -10.535 -10.719 1.00 84.94 396 ARG A O 1
ATOM 3226 N N . TRP A 1 397 ? 2.213 -8.347 -10.508 1.00 87.81 397 TRP A N 1
ATOM 3227 C CA . TRP A 1 397 ? 3.216 -8.262 -11.557 1.00 87.81 397 TRP A CA 1
ATOM 3228 C C . TRP A 1 397 ? 4.424 -7.497 -11.040 1.00 87.81 397 TRP A C 1
ATOM 3230 O O . TRP A 1 397 ? 4.278 -6.454 -10.405 1.00 87.81 397 TRP A O 1
ATOM 3240 N N . PHE A 1 398 ? 5.606 -8.021 -11.329 1.00 89.62 398 PHE A N 1
ATOM 3241 C CA . PHE A 1 398 ? 6.868 -7.314 -11.203 1.00 89.62 398 PHE A CA 1
ATOM 3242 C C . PHE A 1 398 ? 7.299 -6.895 -12.604 1.00 89.62 398 PHE A C 1
ATOM 3244 O O . PHE A 1 398 ? 7.413 -7.762 -13.462 1.00 89.62 398 PHE A O 1
ATOM 3251 N N . CYS A 1 399 ? 7.539 -5.608 -12.847 1.00 94.62 399 CYS A N 1
ATOM 3252 C CA . CYS A 1 399 ? 8.096 -5.140 -14.113 1.00 94.62 399 CYS A CA 1
ATOM 3253 C C . CYS A 1 399 ? 9.380 -4.358 -13.851 1.00 94.62 399 CYS A C 1
ATOM 3255 O O . CYS A 1 399 ? 9.399 -3.456 -13.015 1.00 94.62 399 CYS A O 1
ATOM 3257 N N . HIS A 1 400 ? 10.436 -4.720 -14.567 1.00 93.62 400 HIS A N 1
ATOM 3258 C CA . HIS A 1 400 ? 11.728 -4.055 -14.546 1.00 93.62 400 HIS A CA 1
ATOM 3259 C C . HIS A 1 400 ? 11.873 -3.177 -15.790 1.00 93.62 400 HIS A C 1
ATOM 3261 O O . HIS A 1 400 ? 11.452 -3.587 -16.872 1.00 93.62 400 HIS A O 1
ATOM 3267 N N . VAL A 1 401 ? 12.467 -1.997 -15.614 1.00 92.19 401 VAL A N 1
ATOM 3268 C CA . VAL A 1 401 ? 12.896 -1.068 -16.666 1.00 92.19 401 VAL A CA 1
ATOM 3269 C C . VAL A 1 401 ? 14.150 -0.327 -16.199 1.00 92.19 401 VAL A C 1
ATOM 3271 O O . VAL A 1 401 ? 14.334 -0.149 -14.989 1.00 92.19 401 VAL A O 1
ATOM 3274 N N . ASP A 1 402 ? 14.963 0.127 -17.149 1.00 89.56 402 ASP A N 1
ATOM 3275 C CA . ASP A 1 402 ? 16.132 0.972 -16.893 1.00 89.56 402 ASP A CA 1
ATOM 3276 C C . ASP A 1 402 ? 15.745 2.457 -16.746 1.00 89.56 402 ASP A C 1
ATOM 3278 O O . ASP A 1 402 ? 14.627 2.870 -17.067 1.00 89.56 402 ASP A O 1
ATOM 3282 N N . ASP A 1 403 ? 16.662 3.282 -16.232 1.00 89.75 403 ASP A N 1
ATOM 3283 C CA . ASP A 1 403 ? 16.437 4.721 -16.017 1.00 89.75 403 ASP A CA 1
ATOM 3284 C C . ASP A 1 403 ? 16.384 5.545 -17.318 1.00 89.75 403 ASP A C 1
ATOM 3286 O O . ASP A 1 403 ? 15.921 6.687 -17.313 1.00 89.75 403 ASP A O 1
ATOM 3290 N N . ASP A 1 404 ? 16.781 4.942 -18.438 1.00 92.06 404 ASP A N 1
ATOM 3291 C CA . ASP A 1 404 ? 16.671 5.476 -19.795 1.00 92.06 404 ASP A CA 1
ATOM 3292 C C . ASP A 1 404 ? 15.375 5.052 -20.521 1.00 92.06 404 ASP A C 1
ATOM 3294 O O . ASP A 1 404 ? 15.197 5.329 -21.710 1.00 92.06 404 ASP A O 1
ATOM 3298 N N . THR A 1 405 ? 14.457 4.378 -19.821 1.00 93.56 405 THR A N 1
ATOM 3299 C CA . THR A 1 405 ? 13.263 3.769 -20.412 1.00 93.56 405 THR A CA 1
ATOM 3300 C C . THR A 1 405 ? 11.978 4.484 -19.990 1.00 93.56 405 THR A C 1
ATOM 3302 O O . THR A 1 405 ? 11.661 4.653 -18.814 1.00 93.56 405 THR A O 1
ATOM 3305 N N . TYR A 1 406 ? 11.171 4.868 -20.975 1.00 96.12 406 TYR A N 1
ATOM 3306 C CA . TYR A 1 406 ? 9.811 5.365 -20.815 1.00 96.12 406 TYR A CA 1
ATOM 3307 C C . TYR A 1 406 ? 8.801 4.221 -20.868 1.00 96.12 406 TYR A C 1
ATOM 3309 O O . TYR A 1 406 ? 8.867 3.371 -21.753 1.00 96.12 406 TYR A O 1
ATOM 3317 N N . VAL A 1 407 ? 7.808 4.246 -19.977 1.00 96.69 407 VAL A N 1
ATOM 3318 C CA . VAL A 1 407 ? 6.736 3.244 -19.917 1.00 96.69 407 VAL A CA 1
ATOM 3319 C C . VAL A 1 407 ? 5.389 3.886 -20.233 1.00 96.69 407 VAL A C 1
ATOM 3321 O O . VAL A 1 407 ? 4.921 4.773 -19.518 1.00 96.69 407 VAL A O 1
ATOM 3324 N N . ASN A 1 408 ? 4.717 3.393 -21.271 1.00 95.94 408 ASN A N 1
ATOM 3325 C CA . ASN A 1 408 ? 3.311 3.674 -21.537 1.00 95.94 408 ASN A CA 1
ATOM 3326 C C . ASN A 1 408 ? 2.445 2.820 -20.601 1.00 95.94 408 ASN A C 1
ATOM 3328 O O . ASN A 1 408 ? 1.970 1.735 -20.943 1.00 95.94 408 ASN A O 1
ATOM 3332 N N . VAL A 1 409 ? 2.280 3.311 -19.375 1.00 90.81 409 VAL A N 1
ATOM 3333 C CA . VAL A 1 409 ? 1.660 2.558 -18.282 1.00 90.81 409 VAL A CA 1
ATOM 3334 C C . VAL A 1 409 ? 0.225 2.087 -18.593 1.00 90.81 409 VAL A C 1
ATOM 3336 O O . VAL A 1 409 ? -0.066 0.921 -18.321 1.00 90.81 409 VAL A O 1
ATOM 3339 N N . PRO A 1 410 ? -0.676 2.895 -19.196 1.00 90.62 410 PRO A N 1
ATOM 3340 C CA . PRO A 1 410 ? -1.996 2.408 -19.601 1.00 90.62 410 PRO A CA 1
ATOM 3341 C C . PRO A 1 410 ? -1.927 1.198 -20.535 1.00 90.62 410 PRO A C 1
ATOM 3343 O O . PRO A 1 410 ? -2.650 0.226 -20.323 1.00 90.62 410 PRO A O 1
ATOM 3346 N N . LYS A 1 411 ? -1.015 1.221 -21.517 1.00 95.31 411 LYS A N 1
ATOM 3347 C CA . LYS A 1 411 ? -0.850 0.104 -22.451 1.00 95.31 411 LYS A CA 1
ATOM 3348 C C . LYS A 1 411 ? -0.237 -1.126 -21.787 1.00 95.31 411 LYS A C 1
ATOM 3350 O O . LYS A 1 411 ? -0.656 -2.243 -22.081 1.00 95.31 411 LYS A O 1
ATOM 3355 N N . LEU A 1 412 ? 0.711 -0.933 -20.865 1.00 95.69 412 LEU A N 1
ATOM 3356 C CA . LEU A 1 412 ? 1.262 -2.017 -20.051 1.00 95.69 412 LEU A CA 1
ATOM 3357 C C . LEU A 1 412 ? 0.153 -2.741 -19.274 1.00 95.69 412 LEU A C 1
ATOM 3359 O O . LEU A 1 412 ? 0.095 -3.967 -19.288 1.00 95.69 412 LEU A O 1
ATOM 3363 N N . LEU A 1 413 ? -0.740 -1.995 -18.618 1.00 90.19 413 LEU A N 1
ATOM 3364 C CA . LEU A 1 413 ? -1.845 -2.581 -17.856 1.00 90.19 413 LEU A CA 1
ATOM 3365 C C . LEU A 1 413 ? -2.839 -3.322 -18.752 1.00 90.19 413 LEU A C 1
ATOM 3367 O O . LEU A 1 413 ? -3.182 -4.460 -18.442 1.00 90.19 413 LEU A O 1
ATOM 3371 N N . GLU A 1 414 ? -3.259 -2.706 -19.861 1.00 92.06 414 GLU A N 1
ATOM 3372 C CA . GLU A 1 414 ? -4.129 -3.337 -20.865 1.00 92.06 414 GLU A CA 1
ATOM 3373 C C . GLU A 1 414 ? -3.530 -4.663 -21.357 1.00 92.06 414 GLU A C 1
ATOM 3375 O O . GLU A 1 414 ? -4.216 -5.678 -21.440 1.00 92.06 414 GLU A O 1
ATOM 3380 N N . MET A 1 415 ? -2.221 -4.686 -21.624 1.00 96.00 415 MET A N 1
ATOM 3381 C CA . MET A 1 415 ? -1.518 -5.899 -22.030 1.00 96.00 415 MET A CA 1
ATOM 3382 C C . MET A 1 415 ? -1.519 -6.958 -20.917 1.00 96.00 415 MET A C 1
ATOM 3384 O O . MET A 1 415 ? -1.870 -8.107 -21.182 1.00 96.00 415 MET A O 1
ATOM 3388 N N . LEU A 1 416 ? -1.133 -6.595 -19.687 1.00 94.44 416 LEU A N 1
ATOM 3389 C CA . LEU A 1 416 ? -1.008 -7.528 -18.559 1.00 94.44 416 LEU A CA 1
ATOM 3390 C C . LEU A 1 416 ? -2.348 -8.130 -18.112 1.00 94.44 416 LEU A C 1
ATOM 3392 O O . LEU A 1 416 ? -2.354 -9.218 -17.542 1.00 94.44 416 LEU A O 1
ATOM 3396 N N . GLN A 1 417 ? -3.476 -7.464 -18.377 1.00 92.00 417 GLN A N 1
ATOM 3397 C CA . GLN A 1 417 ? -4.817 -7.995 -18.098 1.00 92.00 417 GLN A CA 1
ATOM 3398 C C . GLN A 1 417 ? -5.137 -9.272 -18.887 1.00 92.00 417 GLN A C 1
ATOM 3400 O O . GLN A 1 417 ? -5.918 -10.093 -18.414 1.00 92.00 417 GLN A O 1
ATOM 3405 N N . ASN A 1 418 ? -4.500 -9.476 -20.043 1.00 95.50 418 ASN A N 1
ATOM 3406 C CA . ASN A 1 418 ? -4.696 -10.675 -20.864 1.00 95.50 418 ASN A CA 1
ATOM 3407 C C . ASN A 1 418 ? -3.984 -11.917 -20.306 1.00 95.50 418 ASN A C 1
ATOM 3409 O O . ASN A 1 418 ? -4.136 -13.008 -20.851 1.00 95.50 418 ASN A O 1
ATOM 3413 N N . TYR A 1 419 ? -3.202 -11.764 -19.234 1.00 94.38 419 TYR A N 1
ATOM 3414 C CA . TYR A 1 419 ? -2.413 -12.834 -18.641 1.00 94.38 419 TYR A CA 1
ATOM 3415 C C . TYR A 1 419 ? -2.824 -13.047 -17.188 1.00 94.38 419 TYR A C 1
ATOM 3417 O O . TYR A 1 419 ? -2.867 -12.121 -16.372 1.00 94.38 419 TYR A O 1
ATOM 3425 N N . ASN A 1 420 ? -3.096 -14.297 -16.825 1.00 92.00 420 ASN A N 1
ATOM 3426 C CA . ASN A 1 420 ? -3.389 -14.619 -15.442 1.00 92.00 420 ASN A CA 1
ATOM 3427 C C . ASN A 1 420 ? -2.097 -14.613 -14.608 1.00 92.00 420 ASN A C 1
ATOM 3429 O O . ASN A 1 420 ? -1.248 -15.490 -14.722 1.00 92.00 420 ASN A O 1
ATOM 3433 N N . HIS A 1 421 ? -1.973 -13.619 -13.732 1.00 85.94 421 HIS A N 1
ATOM 3434 C CA . HIS A 1 421 ? -0.828 -13.410 -12.842 1.00 85.94 421 HIS A CA 1
ATOM 3435 C C . HIS A 1 421 ? -0.509 -14.563 -11.866 1.00 85.94 421 HIS A C 1
ATOM 3437 O O . HIS A 1 421 ? 0.543 -14.526 -11.217 1.00 85.94 421 HIS A O 1
ATOM 3443 N N . THR A 1 422 ? -1.403 -15.545 -11.701 1.00 85.38 422 THR A N 1
ATOM 3444 C CA . THR A 1 422 ? -1.124 -16.754 -10.906 1.00 85.38 422 THR A CA 1
ATOM 3445 C C . THR A 1 422 ? -0.356 -17.820 -11.677 1.00 85.38 422 THR A C 1
ATOM 3447 O O . THR A 1 422 ? 0.238 -18.689 -11.042 1.00 85.38 422 THR A O 1
ATOM 3450 N N . ASP A 1 423 ? -0.365 -17.747 -13.007 1.00 93.88 423 ASP A N 1
ATOM 3451 C CA . ASP A 1 423 ? 0.368 -18.657 -13.884 1.00 93.88 423 ASP A CA 1
ATOM 3452 C C . ASP A 1 423 ? 1.810 -18.164 -14.083 1.00 93.88 423 ASP A C 1
ATOM 3454 O O . ASP A 1 423 ? 2.193 -17.106 -13.578 1.00 93.88 423 ASP A O 1
ATOM 3458 N N . ASP A 1 424 ? 2.621 -18.931 -14.814 1.00 95.69 424 ASP A N 1
ATOM 3459 C CA . ASP A 1 424 ? 4.044 -18.647 -14.994 1.00 95.69 424 ASP A CA 1
ATOM 3460 C C . ASP A 1 424 ? 4.304 -17.815 -16.255 1.00 95.69 424 ASP A C 1
ATOM 3462 O O . ASP A 1 424 ? 4.590 -18.344 -17.328 1.00 95.69 424 ASP A O 1
ATOM 3466 N N . TRP A 1 425 ? 4.247 -16.492 -16.116 1.00 97.75 425 TRP A N 1
ATOM 3467 C CA . TRP A 1 425 ? 4.551 -15.563 -17.206 1.00 97.75 425 TRP A CA 1
ATOM 3468 C C . TRP A 1 425 ? 5.873 -14.831 -16.997 1.00 97.75 425 TRP A C 1
ATOM 3470 O O . TRP A 1 425 ? 6.046 -14.129 -15.995 1.00 97.75 425 TRP A O 1
ATOM 3480 N N . TYR A 1 426 ? 6.753 -14.951 -17.993 1.00 98.12 426 TYR A N 1
ATOM 3481 C CA . TYR A 1 426 ? 7.904 -14.082 -18.234 1.00 98.12 426 TYR A CA 1
ATOM 3482 C C . TYR A 1 426 ? 7.685 -13.375 -19.568 1.00 98.12 426 TYR A C 1
ATOM 3484 O O . TYR A 1 426 ? 7.675 -14.026 -20.609 1.00 98.12 426 TYR A O 1
ATOM 3492 N N . ILE A 1 427 ? 7.442 -12.068 -19.533 1.00 98.38 427 ILE A N 1
ATOM 3493 C CA . ILE A 1 427 ? 7.001 -11.267 -20.677 1.00 98.38 427 ILE A CA 1
ATOM 3494 C C . ILE A 1 427 ? 8.050 -10.204 -20.974 1.00 98.38 427 ILE A C 1
ATOM 3496 O O . ILE A 1 427 ? 8.477 -9.489 -20.073 1.00 98.38 427 ILE A O 1
ATOM 3500 N N . GLY A 1 428 ? 8.437 -10.056 -22.233 1.00 97.00 428 GLY A N 1
ATOM 3501 C CA . GLY A 1 428 ? 9.348 -8.999 -22.662 1.00 97.00 428 GLY A CA 1
ATOM 3502 C C . GLY A 1 428 ? 9.791 -9.212 -24.099 1.00 97.00 428 GLY A C 1
ATOM 3503 O O . GLY A 1 428 ? 9.143 -9.947 -24.845 1.00 97.00 428 GLY A O 1
ATOM 3504 N N . LYS A 1 429 ? 10.907 -8.600 -24.492 1.00 96.88 429 LYS A N 1
ATOM 3505 C CA . LYS A 1 429 ? 11.467 -8.758 -25.838 1.00 96.88 429 LYS A CA 1
ATOM 3506 C C . LYS A 1 429 ? 12.945 -9.146 -25.771 1.00 96.88 429 LYS A C 1
ATOM 3508 O O . LYS A 1 429 ? 13.697 -8.491 -25.050 1.00 96.88 429 LYS A O 1
ATOM 3513 N N . PRO A 1 430 ? 13.376 -10.198 -26.488 1.00 94.50 430 PRO A N 1
ATOM 3514 C CA . PRO A 1 430 ? 14.789 -10.503 -26.634 1.00 94.50 430 PRO A CA 1
ATOM 3515 C C . PRO A 1 430 ? 15.416 -9.567 -27.676 1.00 94.50 430 PRO A C 1
ATOM 3517 O O . PRO A 1 430 ? 14.830 -9.329 -28.731 1.00 94.50 430 PRO A O 1
ATOM 3520 N N . SER A 1 431 ? 16.627 -9.073 -27.422 1.00 81.81 431 SER A N 1
ATOM 3521 C CA . SER A 1 431 ? 17.407 -8.334 -28.430 1.00 81.81 431 SER A CA 1
ATOM 3522 C C . SER A 1 431 ? 18.174 -9.233 -29.406 1.00 81.81 431 SER A C 1
ATOM 3524 O O . SER A 1 431 ? 18.744 -8.731 -30.369 1.00 81.81 431 SER A O 1
ATOM 3526 N N . MET A 1 432 ? 18.195 -10.551 -29.191 1.00 85.38 432 MET A N 1
ATOM 3527 C CA . MET A 1 432 ? 18.852 -11.513 -30.083 1.00 85.38 432 MET A CA 1
ATOM 3528 C C . MET A 1 432 ? 17.823 -12.327 -30.866 1.00 85.38 432 MET A C 1
ATOM 3530 O O . MET A 1 432 ? 16.736 -12.602 -30.369 1.00 85.38 432 MET A O 1
ATOM 3534 N N . GLY A 1 433 ? 18.181 -12.744 -32.084 1.00 87.56 433 GLY A N 1
ATOM 3535 C CA . GLY A 1 433 ? 17.368 -13.646 -32.913 1.00 87.56 433 GLY A CA 1
ATOM 3536 C C . GLY A 1 433 ? 17.549 -15.137 -32.596 1.00 87.56 433 GLY A C 1
ATOM 3537 O O . GLY A 1 433 ? 16.963 -15.977 -33.270 1.00 87.56 433 GLY A O 1
ATOM 3538 N N . HIS A 1 434 ? 18.371 -15.474 -31.602 1.00 91.31 434 HIS A N 1
ATOM 3539 C CA . HIS A 1 434 ? 18.691 -16.836 -31.169 1.00 91.31 434 HIS A CA 1
ATOM 3540 C C . HIS A 1 434 ? 18.856 -16.872 -29.636 1.00 91.31 434 HIS A C 1
ATOM 3542 O O . HIS A 1 434 ? 19.123 -15.823 -29.039 1.00 91.31 434 HIS A O 1
ATOM 3548 N N . PRO A 1 435 ? 18.684 -18.038 -28.980 1.00 92.81 435 PRO A N 1
ATOM 3549 C CA . PRO A 1 435 ? 18.921 -18.160 -27.544 1.00 92.81 435 PRO A CA 1
ATOM 3550 C C . PRO A 1 435 ? 20.399 -17.935 -27.207 1.00 92.81 435 PRO A C 1
ATOM 3552 O O . PRO A 1 435 ? 21.282 -18.244 -28.004 1.00 92.81 435 PRO A O 1
ATOM 3555 N N . LEU A 1 436 ? 20.670 -17.434 -26.003 1.00 92.94 436 LEU A N 1
ATOM 3556 C CA . LEU A 1 436 ? 22.029 -17.332 -25.487 1.00 92.94 436 LEU A CA 1
ATOM 3557 C C . LEU A 1 436 ? 22.557 -18.732 -25.171 1.00 92.94 436 LEU A C 1
ATOM 3559 O O . LEU A 1 436 ? 21.923 -19.457 -24.403 1.00 92.94 436 LEU A O 1
ATOM 3563 N N . GLU A 1 437 ? 23.716 -19.080 -25.723 1.00 92.06 437 GLU A N 1
ATOM 3564 C CA . GLU A 1 437 ? 24.421 -20.326 -25.421 1.00 92.06 437 GLU A CA 1
ATOM 3565 C C . GLU A 1 437 ? 25.605 -20.065 -24.485 1.00 92.06 437 GLU A C 1
ATOM 3567 O O . GLU A 1 437 ? 26.465 -19.233 -24.775 1.00 92.06 437 GLU A O 1
ATOM 3572 N N . ILE A 1 438 ? 25.664 -20.793 -23.370 1.00 89.62 438 ILE A N 1
ATOM 3573 C CA . ILE A 1 438 ? 26.803 -20.792 -22.442 1.00 89.62 438 ILE A CA 1
ATOM 3574 C C . ILE A 1 438 ? 27.265 -22.215 -22.142 1.00 89.62 438 ILE A C 1
ATOM 3576 O O . ILE A 1 438 ? 26.473 -23.154 -22.182 1.00 89.62 438 ILE A O 1
ATOM 3580 N N . GLU A 1 439 ? 28.537 -22.375 -21.794 1.00 84.44 439 GLU A N 1
ATOM 3581 C CA . GLU A 1 439 ? 29.066 -23.650 -21.306 1.00 84.44 439 GLU A CA 1
ATOM 3582 C C . GLU A 1 439 ? 28.844 -23.796 -19.800 1.00 84.44 439 GLU A C 1
ATOM 3584 O O . GLU A 1 439 ? 29.082 -22.873 -19.011 1.00 84.44 439 GLU A O 1
ATOM 3589 N N . GLU A 1 440 ? 28.389 -24.976 -19.391 1.00 75.25 440 GLU A N 1
ATOM 3590 C CA . GLU A 1 440 ? 28.225 -25.303 -17.986 1.00 75.25 440 GLU A CA 1
ATOM 3591 C C . GLU A 1 440 ? 29.590 -25.552 -17.336 1.00 75.25 440 GLU A C 1
ATOM 3593 O O . GLU A 1 440 ? 30.307 -26.488 -17.677 1.00 75.25 440 GLU A O 1
ATOM 3598 N N . LYS A 1 441 ? 29.959 -24.714 -16.361 1.00 69.31 441 LYS A N 1
ATOM 3599 C CA . LYS A 1 441 ? 31.276 -24.800 -15.702 1.00 69.31 441 LYS A CA 1
ATOM 3600 C C . LYS A 1 441 ? 31.526 -26.126 -14.988 1.00 69.31 441 LYS A C 1
ATOM 3602 O O . LYS A 1 441 ? 32.675 -26.538 -14.876 1.00 69.31 441 LYS A O 1
ATOM 3607 N N . ASP A 1 442 ? 30.463 -26.752 -14.495 1.00 69.69 442 ASP A N 1
ATOM 3608 C CA . ASP A 1 442 ? 30.542 -27.980 -13.706 1.00 69.69 442 ASP A CA 1
ATOM 3609 C C . ASP A 1 442 ? 30.564 -29.236 -14.616 1.00 69.69 442 ASP A C 1
ATOM 3611 O O . ASP A 1 442 ? 30.912 -30.324 -14.157 1.00 69.69 442 ASP A O 1
ATOM 3615 N N . HIS A 1 443 ? 30.264 -29.087 -15.918 1.00 72.00 443 HIS A N 1
ATOM 3616 C CA . HIS A 1 443 ? 30.177 -30.175 -16.898 1.00 72.00 443 HIS A CA 1
ATOM 3617 C C . HIS A 1 443 ? 30.779 -29.771 -18.255 1.00 72.00 443 HIS A C 1
ATOM 3619 O O . HIS A 1 443 ? 30.103 -29.223 -19.127 1.00 72.00 443 HIS A O 1
ATOM 3625 N N . ILE A 1 444 ? 32.066 -30.084 -18.445 1.00 69.94 444 ILE A N 1
ATOM 3626 C CA . ILE A 1 444 ? 32.815 -29.793 -19.679 1.00 69.94 444 ILE A CA 1
ATOM 3627 C C . ILE A 1 444 ? 32.094 -30.413 -20.888 1.00 69.94 444 ILE A C 1
ATOM 3629 O O . ILE A 1 444 ? 31.866 -31.620 -20.933 1.00 69.94 444 ILE A O 1
ATOM 3633 N N . GLY A 1 445 ? 31.749 -29.576 -21.871 1.00 69.62 445 GLY A N 1
ATOM 3634 C CA . GLY A 1 445 ? 31.060 -29.976 -23.103 1.00 69.62 445 GLY A CA 1
ATOM 3635 C C . GLY A 1 445 ? 29.531 -29.871 -23.063 1.00 69.62 445 GLY A C 1
ATOM 3636 O O . GLY A 1 445 ? 28.895 -30.020 -24.106 1.00 69.62 445 GLY A O 1
ATOM 3637 N N . HIS A 1 446 ? 28.924 -29.572 -21.909 1.00 79.38 446 HIS A N 1
ATOM 3638 C CA . HIS A 1 446 ? 27.481 -29.368 -21.812 1.00 79.38 446 HIS A CA 1
ATOM 3639 C C . HIS A 1 446 ? 27.120 -27.900 -22.088 1.00 79.38 446 HIS A C 1
ATOM 3641 O O . HIS A 1 446 ? 27.514 -26.988 -21.356 1.00 79.38 446 HIS A O 1
ATOM 3647 N N . LYS A 1 447 ? 26.381 -27.666 -23.178 1.00 85.56 447 LYS A N 1
ATOM 3648 C CA . LYS A 1 447 ? 25.910 -26.334 -23.576 1.00 85.56 447 LYS A CA 1
ATOM 3649 C C . LYS A 1 447 ? 24.502 -26.080 -23.059 1.00 85.56 447 LYS A C 1
ATOM 3651 O O . LYS A 1 447 ? 23.596 -26.893 -23.231 1.00 85.56 447 LYS A O 1
ATOM 3656 N N . ILE A 1 448 ? 24.311 -24.907 -22.476 1.00 89.69 448 ILE A N 1
ATOM 3657 C CA . ILE A 1 448 ? 23.038 -24.417 -21.970 1.00 89.69 448 ILE A CA 1
ATOM 3658 C C . ILE A 1 448 ? 22.545 -23.316 -22.904 1.00 89.69 448 ILE A C 1
ATOM 3660 O O . ILE A 1 448 ? 23.205 -22.292 -23.039 1.00 89.69 448 ILE A O 1
ATOM 3664 N N . ALA A 1 449 ? 21.367 -23.514 -23.499 1.00 92.81 449 ALA A N 1
ATOM 3665 C CA . ALA A 1 449 ? 20.695 -22.524 -24.333 1.00 92.81 449 ALA A CA 1
ATOM 3666 C C . ALA A 1 449 ? 19.432 -21.990 -23.639 1.00 92.81 449 ALA A C 1
ATOM 3668 O O . ALA A 1 449 ? 18.601 -22.775 -23.170 1.00 92.81 449 ALA A O 1
ATOM 3669 N N . PHE A 1 450 ? 19.263 -20.668 -23.576 1.00 94.69 450 PHE A N 1
ATOM 3670 C CA . PHE A 1 450 ? 18.050 -20.043 -23.036 1.00 94.69 450 PHE A CA 1
ATOM 3671 C C . PHE A 1 450 ? 17.768 -18.670 -23.649 1.00 94.69 450 PHE A C 1
ATOM 3673 O O . PHE A 1 450 ? 18.663 -17.948 -24.079 1.00 94.69 450 PHE A O 1
ATOM 3680 N N . TRP A 1 451 ? 16.491 -18.296 -23.659 1.00 96.69 451 TRP A N 1
ATOM 3681 C CA . TRP A 1 451 ? 16.045 -16.954 -24.025 1.00 96.69 451 TRP A CA 1
ATOM 3682 C C . TRP A 1 451 ? 15.999 -16.048 -22.795 1.00 96.69 451 TRP A C 1
ATOM 3684 O O . TRP A 1 451 ? 15.661 -16.501 -21.701 1.00 96.69 451 TRP A O 1
ATOM 3694 N N . PHE A 1 452 ? 16.276 -14.761 -22.986 1.00 95.75 452 PHE A N 1
ATOM 3695 C CA . PHE A 1 452 ? 16.107 -13.737 -21.959 1.00 95.75 452 PHE A CA 1
ATOM 3696 C C . PHE A 1 452 ? 15.454 -12.489 -22.558 1.00 95.75 452 PHE A C 1
ATOM 3698 O O . PHE A 1 452 ? 15.629 -12.193 -23.741 1.00 95.75 452 PHE A O 1
ATOM 3705 N N . ALA A 1 453 ? 14.662 -11.786 -21.751 1.00 96.00 453 ALA A N 1
ATOM 3706 C CA . ALA A 1 453 ? 14.158 -10.466 -22.097 1.00 96.00 453 ALA A CA 1
ATOM 3707 C C . ALA A 1 453 ? 15.232 -9.426 -21.783 1.00 96.00 453 ALA A C 1
ATOM 3709 O O . ALA A 1 453 ? 15.805 -9.449 -20.695 1.00 96.00 453 ALA A O 1
ATOM 3710 N N . THR A 1 454 ? 15.490 -8.520 -22.717 1.00 93.31 454 THR A N 1
ATOM 3711 C CA . THR A 1 454 ? 16.534 -7.504 -22.573 1.00 93.31 454 THR A CA 1
ATOM 3712 C C . THR A 1 454 ? 16.140 -6.450 -21.542 1.00 93.31 454 THR A C 1
ATOM 3714 O O . THR A 1 454 ? 15.067 -5.856 -21.657 1.00 93.31 454 THR A O 1
ATOM 3717 N N . GLY A 1 455 ? 17.021 -6.189 -20.569 1.00 88.12 455 GLY A N 1
ATOM 3718 C CA . GLY A 1 455 ? 16.772 -5.251 -19.462 1.00 88.12 455 GLY A CA 1
ATOM 3719 C C . GLY A 1 455 ? 16.352 -3.859 -19.938 1.00 88.12 455 GLY A C 1
ATOM 3720 O O . GLY A 1 455 ? 15.277 -3.387 -19.575 1.00 88.12 455 GLY A O 1
ATOM 3721 N N . GLY A 1 456 ? 17.101 -3.292 -20.888 1.00 86.81 456 GLY A N 1
ATOM 3722 C CA . GLY A 1 456 ? 16.826 -1.965 -21.455 1.00 86.81 456 GLY A CA 1
ATOM 3723 C C . GLY A 1 456 ? 15.579 -1.857 -22.339 1.00 86.81 456 GLY A C 1
ATOM 3724 O O . GLY A 1 456 ? 15.237 -0.762 -22.768 1.00 86.81 456 GLY A O 1
ATOM 3725 N N . ALA A 1 457 ? 14.894 -2.964 -22.659 1.00 92.69 457 ALA A N 1
ATOM 3726 C CA . ALA A 1 457 ? 13.543 -2.904 -23.237 1.00 92.69 457 ALA A CA 1
ATOM 3727 C C . ALA A 1 457 ? 12.474 -2.874 -22.137 1.00 92.69 457 ALA A C 1
ATOM 3729 O O . ALA A 1 457 ? 11.349 -2.431 -22.364 1.00 92.69 457 ALA A O 1
ATOM 3730 N N . GLY A 1 458 ? 12.818 -3.379 -20.958 1.00 94.75 458 GLY A N 1
ATOM 3731 C CA . GLY A 1 458 ? 11.909 -3.742 -19.894 1.00 94.75 458 GLY A CA 1
ATOM 3732 C C . GLY A 1 458 ? 11.333 -5.149 -20.043 1.00 94.75 458 GLY A C 1
ATOM 3733 O O . GLY A 1 458 ? 11.189 -5.695 -21.140 1.00 94.75 458 GLY A O 1
ATOM 3734 N N . PHE A 1 459 ? 10.970 -5.742 -18.909 1.00 96.56 459 PHE A N 1
ATOM 3735 C CA . PHE A 1 459 ? 10.297 -7.039 -18.853 1.00 96.56 459 PHE A CA 1
ATOM 3736 C C . PHE A 1 459 ? 9.385 -7.141 -17.636 1.00 96.56 459 PHE A C 1
ATOM 3738 O O . PHE A 1 459 ? 9.588 -6.454 -16.637 1.00 96.56 459 PHE A O 1
ATOM 3745 N N . CYS A 1 460 ? 8.407 -8.039 -17.696 1.00 97.31 460 CYS A N 1
ATOM 3746 C CA . CYS A 1 460 ? 7.483 -8.322 -16.608 1.00 97.31 460 CYS A CA 1
ATOM 3747 C C . CYS A 1 460 ? 7.483 -9.805 -16.228 1.00 97.31 460 CYS A C 1
ATOM 3749 O O . CYS A 1 460 ? 7.583 -10.695 -17.070 1.00 97.31 460 CYS A O 1
ATOM 3751 N N . ILE A 1 461 ? 7.339 -10.069 -14.935 1.00 94.31 461 ILE A N 1
ATOM 3752 C CA . ILE A 1 461 ? 7.279 -11.388 -14.319 1.00 94.31 461 ILE A CA 1
ATOM 3753 C C . ILE A 1 461 ? 5.998 -11.439 -13.489 1.00 94.31 461 ILE A C 1
ATOM 3755 O O . ILE A 1 461 ? 5.760 -10.601 -12.615 1.00 94.31 461 ILE A O 1
ATOM 3759 N N . SER A 1 462 ? 5.156 -12.422 -13.779 1.00 89.88 462 SER A N 1
ATOM 3760 C CA . SER A 1 462 ? 3.972 -12.731 -12.971 1.00 89.88 462 SER A CA 1
ATOM 3761 C C . SER A 1 462 ? 4.342 -13.122 -11.542 1.00 89.88 462 SER A C 1
ATOM 3763 O O . SER A 1 462 ? 5.403 -13.691 -11.276 1.00 89.88 462 SER A O 1
ATOM 3765 N N . ARG A 1 463 ? 3.425 -12.895 -10.603 1.00 82.38 463 ARG A N 1
ATOM 3766 C CA . ARG A 1 463 ? 3.581 -13.353 -9.221 1.00 82.38 463 ARG A CA 1
ATOM 3767 C C . ARG A 1 463 ? 3.809 -14.864 -9.126 1.00 82.38 463 ARG A C 1
ATOM 3769 O O . ARG A 1 463 ? 4.655 -15.282 -8.338 1.00 82.38 463 ARG A O 1
ATOM 3776 N N . GLY A 1 464 ? 3.065 -15.666 -9.896 1.00 83.06 464 GLY A N 1
ATOM 3777 C CA . GLY A 1 464 ? 3.211 -17.127 -9.929 1.00 83.06 464 GLY A CA 1
ATOM 3778 C C . GLY A 1 464 ? 4.658 -17.549 -10.188 1.00 83.06 464 GLY A C 1
ATOM 3779 O O . GLY A 1 464 ? 5.262 -18.259 -9.376 1.00 83.06 464 GLY A O 1
ATOM 3780 N N . LEU A 1 465 ? 5.255 -16.986 -11.240 1.00 87.31 465 LEU A N 1
ATOM 3781 C CA . LEU A 1 465 ? 6.652 -17.226 -11.583 1.00 87.31 465 LEU A CA 1
ATOM 3782 C C . LEU A 1 465 ? 7.633 -16.639 -10.557 1.00 87.31 465 LEU A C 1
ATOM 3784 O O . LEU A 1 465 ? 8.578 -17.316 -10.155 1.00 87.31 465 LEU A O 1
ATOM 3788 N N . ALA A 1 466 ? 7.409 -15.412 -10.080 1.00 85.50 466 ALA A N 1
ATOM 3789 C CA . ALA A 1 466 ? 8.294 -14.763 -9.110 1.00 85.50 466 ALA A CA 1
ATOM 3790 C C . ALA A 1 466 ? 8.431 -15.573 -7.806 1.00 85.50 466 ALA A C 1
ATOM 3792 O O . ALA A 1 466 ? 9.523 -15.678 -7.240 1.00 85.50 466 ALA A O 1
ATOM 3793 N N . LEU A 1 467 ? 7.346 -16.208 -7.345 1.00 78.75 467 LEU A N 1
ATOM 3794 C CA . LEU A 1 467 ? 7.382 -17.098 -6.182 1.00 78.75 467 LEU A CA 1
ATOM 3795 C C . LEU A 1 467 ? 8.238 -18.347 -6.431 1.00 78.75 467 LEU A C 1
ATOM 3797 O O . LEU A 1 467 ? 8.991 -18.749 -5.544 1.00 78.75 467 LEU A O 1
ATOM 3801 N N . LYS A 1 468 ? 8.181 -18.924 -7.636 1.00 82.00 468 LYS A N 1
ATOM 3802 C CA . LYS A 1 468 ? 9.037 -20.053 -8.043 1.00 82.00 468 LYS A CA 1
ATOM 3803 C C . LYS A 1 468 ? 10.502 -19.652 -8.207 1.00 82.00 468 LYS A C 1
ATOM 3805 O O . LYS A 1 468 ? 11.387 -20.461 -7.954 1.00 82.00 468 LYS A O 1
ATOM 3810 N N . MET A 1 469 ? 10.777 -18.396 -8.559 1.00 84.81 469 MET A N 1
ATOM 3811 C CA . MET A 1 469 ? 12.141 -17.858 -8.613 1.00 84.81 469 MET A CA 1
ATOM 3812 C C . MET A 1 469 ? 12.765 -17.656 -7.229 1.00 84.81 469 MET A C 1
ATOM 3814 O O . MET A 1 469 ? 13.989 -17.648 -7.114 1.00 84.81 469 MET A O 1
ATOM 3818 N N . MET A 1 470 ? 11.966 -17.497 -6.170 1.00 76.81 470 MET A N 1
ATOM 3819 C CA . MET A 1 470 ? 12.444 -17.118 -4.834 1.00 76.81 470 MET A CA 1
ATOM 3820 C C . MET A 1 470 ? 13.579 -18.007 -4.279 1.00 76.81 470 MET A C 1
ATOM 3822 O O . MET A 1 470 ? 14.556 -17.440 -3.778 1.00 76.81 470 MET A O 1
ATOM 3826 N N . PRO A 1 471 ? 13.547 -19.353 -4.392 1.00 79.44 471 PRO A N 1
ATOM 3827 C CA . PRO A 1 471 ? 14.648 -20.210 -3.939 1.00 79.44 471 PRO A CA 1
ATOM 3828 C C . PRO A 1 471 ? 15.963 -19.997 -4.703 1.00 79.44 471 PRO A C 1
ATOM 3830 O O . PRO A 1 471 ? 17.026 -20.301 -4.167 1.00 79.44 471 PRO A O 1
ATOM 3833 N N . HIS A 1 472 ? 15.909 -19.453 -5.922 1.00 82.75 472 HIS A N 1
ATOM 3834 C CA . HIS A 1 472 ? 17.063 -19.252 -6.806 1.00 82.75 472 HIS A CA 1
ATOM 3835 C C . HIS A 1 472 ? 17.540 -17.794 -6.862 1.00 82.75 472 HIS A C 1
ATOM 3837 O O . HIS A 1 472 ? 18.721 -17.546 -7.079 1.00 82.75 472 HIS A O 1
ATOM 3843 N N . ALA A 1 473 ? 16.646 -16.829 -6.635 1.00 82.44 473 ALA A N 1
ATOM 3844 C CA . ALA A 1 473 ? 16.923 -15.399 -6.777 1.00 82.44 473 ALA A CA 1
ATOM 3845 C C . ALA A 1 473 ? 16.855 -14.619 -5.448 1.00 82.44 473 ALA A C 1
ATOM 3847 O O . ALA A 1 473 ? 17.598 -13.654 -5.258 1.00 82.44 473 ALA A O 1
ATOM 3848 N N . GLY A 1 474 ? 16.004 -15.032 -4.503 1.00 71.88 474 GLY A N 1
ATOM 3849 C CA . GLY A 1 474 ? 15.767 -14.306 -3.249 1.00 71.88 474 GLY A CA 1
ATOM 3850 C C . GLY A 1 474 ? 16.928 -14.396 -2.253 1.00 71.88 474 GLY A C 1
ATOM 3851 O O . GLY A 1 474 ? 17.730 -15.329 -2.312 1.00 71.88 474 GLY A O 1
ATOM 3852 N N . GLY A 1 475 ? 17.013 -13.449 -1.311 1.00 67.31 475 GLY A N 1
ATOM 3853 C CA . GLY A 1 475 ? 18.020 -13.454 -0.234 1.00 67.31 475 GLY A CA 1
ATOM 3854 C C . GLY A 1 475 ? 19.467 -13.339 -0.735 1.00 67.31 475 GLY A C 1
ATOM 3855 O O . GLY A 1 475 ? 20.350 -14.051 -0.263 1.00 67.31 475 GLY A O 1
ATOM 3856 N N . GLY A 1 476 ? 19.698 -12.524 -1.770 1.00 73.38 476 GLY A N 1
ATOM 3857 C CA . GLY A 1 476 ? 21.017 -12.330 -2.387 1.00 73.38 476 GLY A CA 1
ATOM 3858 C C . GLY A 1 476 ? 21.468 -13.455 -3.330 1.00 73.38 476 GLY A C 1
ATOM 3859 O O . GLY A 1 476 ? 22.563 -13.377 -3.887 1.00 73.38 476 GLY A O 1
ATOM 3860 N N . ARG A 1 477 ? 20.650 -14.494 -3.550 1.00 80.31 477 ARG A N 1
ATOM 3861 C CA . ARG A 1 477 ? 20.999 -15.615 -4.442 1.00 80.31 477 ARG A CA 1
ATOM 3862 C C . ARG A 1 477 ? 21.084 -15.212 -5.913 1.00 80.31 477 ARG A C 1
ATOM 3864 O O . ARG A 1 477 ? 21.911 -15.778 -6.617 1.00 80.31 477 ARG A O 1
ATOM 3871 N N . LEU A 1 478 ? 20.331 -14.197 -6.349 1.00 84.94 478 LEU A N 1
ATOM 3872 C CA . LEU A 1 478 ? 20.450 -13.657 -7.708 1.00 84.94 478 LEU A CA 1
ATOM 3873 C C . LEU A 1 478 ? 21.878 -13.172 -8.001 1.00 84.94 478 LEU A C 1
ATOM 3875 O O . LEU A 1 478 ? 22.431 -13.502 -9.045 1.00 84.94 478 LEU A O 1
ATOM 3879 N N . ASN A 1 479 ? 22.513 -12.479 -7.050 1.00 78.94 479 ASN A N 1
ATOM 3880 C CA . ASN A 1 479 ? 23.905 -12.042 -7.195 1.00 78.94 479 ASN A CA 1
ATOM 3881 C C . ASN A 1 479 ? 24.862 -13.237 -7.280 1.00 78.94 479 ASN A C 1
ATOM 3883 O O . ASN A 1 479 ? 25.749 -13.251 -8.125 1.00 78.94 479 ASN A O 1
ATOM 3887 N N . ARG A 1 480 ? 24.647 -14.281 -6.468 1.00 83.62 480 ARG A N 1
ATOM 3888 C CA . ARG A 1 480 ? 25.458 -15.510 -6.545 1.00 83.62 480 ARG A CA 1
ATOM 3889 C C . ARG A 1 480 ? 25.292 -16.215 -7.891 1.00 83.62 480 ARG A C 1
ATOM 3891 O O . ARG A 1 480 ? 26.270 -16.711 -8.439 1.00 83.62 480 ARG A O 1
ATOM 3898 N N . ALA A 1 481 ? 24.072 -16.258 -8.429 1.00 85.25 481 ALA A N 1
ATOM 3899 C CA . ALA A 1 481 ? 23.807 -16.808 -9.754 1.00 85.25 481 ALA A CA 1
ATOM 3900 C C . ALA A 1 481 ? 24.528 -15.992 -10.840 1.00 85.25 481 ALA A C 1
ATOM 3902 O O . ALA A 1 481 ? 25.231 -16.581 -11.659 1.00 85.25 481 ALA A O 1
ATOM 3903 N N . CYS A 1 482 ? 24.438 -14.659 -10.773 1.00 85.69 482 CYS A N 1
ATOM 3904 C CA . CYS A 1 482 ? 25.139 -13.712 -11.648 1.00 85.69 482 CYS A CA 1
ATOM 3905 C C . CYS A 1 482 ? 26.656 -13.966 -11.645 1.00 85.69 482 CYS A C 1
ATOM 3907 O O . CYS A 1 482 ? 27.276 -14.125 -12.694 1.00 85.69 482 CYS A O 1
ATOM 3909 N N . GLU A 1 483 ? 27.260 -14.105 -10.461 1.00 87.56 483 GLU A N 1
ATOM 3910 C CA . GLU A 1 483 ? 28.687 -14.410 -10.301 1.00 87.56 483 GLU A CA 1
ATOM 3911 C C . GLU A 1 483 ? 29.056 -15.813 -10.810 1.00 87.56 483 GLU A C 1
ATOM 3913 O O . GLU A 1 483 ? 30.110 -15.988 -11.437 1.00 87.56 483 GLU A O 1
ATOM 3918 N N . LYS A 1 484 ? 28.184 -16.809 -10.591 1.00 87.31 484 LYS A N 1
ATOM 3919 C CA . LYS A 1 484 ? 28.392 -18.189 -11.053 1.00 87.31 484 LYS A CA 1
ATOM 3920 C C . LYS A 1 484 ? 28.463 -18.242 -12.578 1.00 87.31 484 LYS A C 1
ATOM 3922 O O . LYS A 1 484 ? 29.448 -18.760 -13.114 1.00 87.31 484 LYS A O 1
ATOM 3927 N N . ILE A 1 485 ? 27.470 -17.686 -13.271 1.00 88.31 485 ILE A N 1
ATOM 3928 C CA . ILE A 1 485 ? 27.372 -17.762 -14.739 1.00 88.31 485 ILE A CA 1
ATOM 3929 C C . ILE A 1 485 ? 28.148 -16.645 -15.455 1.00 88.31 485 ILE A C 1
ATOM 3931 O O . ILE A 1 485 ? 28.436 -16.775 -16.638 1.00 88.31 485 ILE A O 1
ATOM 3935 N N . ARG A 1 486 ? 28.558 -15.587 -14.736 1.00 88.69 486 ARG A N 1
ATOM 3936 C CA . ARG A 1 486 ? 29.295 -14.413 -15.249 1.00 88.69 486 ARG A CA 1
ATOM 3937 C C . ARG A 1 486 ? 28.576 -13.673 -16.382 1.00 88.69 486 ARG A C 1
ATOM 3939 O O . ARG A 1 486 ? 29.223 -13.151 -17.289 1.00 88.69 486 ARG A O 1
ATOM 3946 N N . LEU A 1 487 ? 27.253 -13.603 -16.300 1.00 88.50 487 LEU A N 1
ATOM 3947 C CA . LEU A 1 487 ? 26.414 -12.851 -17.229 1.00 88.50 487 LEU A CA 1
ATOM 3948 C C . LEU A 1 487 ? 25.804 -11.620 -16.543 1.00 88.50 487 LEU A C 1
ATOM 3950 O O . LEU A 1 487 ? 25.783 -11.568 -15.311 1.00 88.50 487 LEU A O 1
ATOM 3954 N N . PRO A 1 488 ? 25.311 -10.635 -17.314 1.00 87.94 488 PRO A N 1
ATOM 3955 C CA . PRO A 1 488 ? 24.508 -9.535 -16.785 1.00 87.94 488 PRO A CA 1
ATOM 3956 C C . PRO A 1 488 ? 23.245 -10.009 -16.047 1.00 87.94 488 PRO A C 1
ATOM 3958 O O . PRO A 1 488 ? 22.883 -11.189 -16.056 1.00 87.94 488 PRO A O 1
ATOM 3961 N N . ASP A 1 489 ? 22.581 -9.080 -15.374 1.00 88.00 489 ASP A N 1
ATOM 3962 C CA . ASP A 1 489 ? 21.390 -9.333 -14.566 1.00 88.00 489 ASP A CA 1
ATOM 3963 C C . ASP A 1 489 ? 20.193 -9.818 -15.390 1.00 88.00 489 ASP A C 1
ATOM 3965 O O . ASP A 1 489 ? 19.586 -10.823 -15.019 1.00 88.00 489 ASP A O 1
ATOM 3969 N N . ASP A 1 490 ? 19.899 -9.192 -16.528 1.00 90.50 490 ASP A N 1
ATOM 3970 C CA . ASP A 1 490 ? 18.832 -9.618 -17.443 1.00 90.50 490 ASP A CA 1
ATOM 3971 C C . ASP A 1 490 ? 19.041 -11.053 -17.969 1.00 90.50 490 ASP A C 1
ATOM 3973 O O . ASP A 1 490 ? 18.137 -11.895 -17.924 1.00 90.50 490 ASP A O 1
ATOM 3977 N N . CYS A 1 491 ? 20.275 -11.382 -18.343 1.00 92.94 491 CYS A N 1
ATOM 3978 C CA . CYS A 1 491 ? 20.699 -12.716 -18.740 1.00 92.94 491 CYS A CA 1
ATOM 3979 C C . CYS A 1 491 ? 20.598 -13.711 -17.575 1.00 92.94 491 CYS A C 1
ATOM 3981 O O . CYS A 1 491 ? 20.199 -14.855 -17.773 1.00 92.94 491 CYS A O 1
ATOM 3983 N N . THR A 1 492 ? 20.926 -13.295 -16.348 1.00 92.56 492 THR A N 1
ATOM 3984 C CA . THR A 1 492 ? 20.816 -14.139 -15.146 1.00 92.56 492 THR A CA 1
ATOM 3985 C C . THR A 1 492 ? 19.359 -14.432 -14.798 1.00 92.56 492 THR A C 1
ATOM 3987 O O . THR A 1 492 ? 19.022 -15.566 -14.449 1.00 92.56 492 THR A O 1
ATOM 3990 N N . VAL A 1 493 ? 18.474 -13.444 -14.937 1.00 94.62 493 VAL A N 1
ATOM 3991 C CA . VAL A 1 493 ? 17.024 -13.631 -14.808 1.00 94.62 493 VAL A CA 1
ATOM 3992 C C . VAL A 1 493 ? 16.532 -14.628 -15.859 1.00 94.62 493 VAL A C 1
ATOM 3994 O O . VAL A 1 493 ? 15.863 -15.599 -15.504 1.00 94.62 493 VAL A O 1
ATOM 3997 N N . GLY A 1 494 ? 16.931 -14.457 -17.123 1.00 95.38 494 GLY A N 1
ATOM 3998 C CA . GLY A 1 494 ? 16.616 -15.400 -18.197 1.00 95.38 494 GLY A CA 1
ATOM 3999 C C . GLY A 1 494 ? 17.177 -16.806 -17.967 1.00 95.38 494 GLY A C 1
ATOM 4000 O O . GLY A 1 494 ? 16.488 -17.786 -18.232 1.00 95.38 494 GLY A O 1
ATOM 4001 N N . TYR A 1 495 ? 18.376 -16.934 -17.398 1.00 94.56 495 TYR A N 1
ATOM 4002 C CA . TYR A 1 495 ? 18.961 -18.221 -17.019 1.00 94.56 495 TYR A CA 1
ATOM 4003 C C . TYR A 1 495 ? 18.123 -18.921 -15.940 1.00 94.56 495 TYR A C 1
ATOM 4005 O O . TYR A 1 495 ? 17.750 -20.085 -16.091 1.00 94.56 495 TYR A O 1
ATOM 4013 N N . ILE A 1 496 ? 17.754 -18.216 -14.867 1.00 93.38 496 ILE A N 1
ATOM 4014 C CA . ILE A 1 496 ? 16.920 -18.792 -13.804 1.00 93.38 496 ILE A CA 1
ATOM 4015 C C . ILE A 1 496 ? 15.552 -19.204 -14.363 1.00 93.38 496 ILE A C 1
ATOM 4017 O O . ILE A 1 496 ? 15.098 -20.320 -14.132 1.00 93.38 496 ILE A O 1
ATOM 4021 N N . ILE A 1 497 ? 14.893 -18.333 -15.121 1.00 96.06 497 ILE A N 1
ATOM 4022 C CA . ILE A 1 497 ? 13.538 -18.593 -15.617 1.00 96.06 497 ILE A CA 1
ATOM 4023 C C . ILE A 1 497 ? 13.540 -19.646 -16.734 1.00 96.06 497 ILE A C 1
ATOM 4025 O O . ILE A 1 497 ? 12.831 -20.650 -16.656 1.00 96.06 497 ILE A O 1
ATOM 4029 N N . GLY A 1 498 ? 14.338 -19.422 -17.774 1.00 94.88 498 GLY A N 1
ATOM 4030 C CA . GLY A 1 498 ? 14.358 -20.223 -18.992 1.00 94.88 498 GLY A CA 1
ATOM 4031 C C . GLY A 1 498 ? 15.088 -21.549 -18.834 1.00 94.88 498 GLY A C 1
ATOM 4032 O O . GLY A 1 498 ? 14.618 -22.570 -19.337 1.00 94.88 498 GLY A O 1
ATOM 4033 N N . HIS A 1 499 ? 16.212 -21.567 -18.113 1.00 94.00 499 HIS A N 1
ATOM 4034 C CA . HIS A 1 499 ? 17.002 -22.783 -17.943 1.00 94.00 499 HIS A CA 1
ATOM 4035 C C . HIS A 1 499 ? 16.671 -23.548 -16.656 1.00 94.00 499 HIS A C 1
ATOM 4037 O O . HIS A 1 499 ? 16.455 -24.756 -16.744 1.00 94.00 499 HIS A O 1
ATOM 4043 N N . ILE A 1 500 ? 16.609 -22.900 -15.487 1.00 94.00 500 ILE A N 1
ATOM 4044 C CA . ILE A 1 500 ? 16.347 -23.611 -14.219 1.00 94.00 500 ILE A CA 1
ATOM 4045 C C . ILE A 1 500 ? 14.859 -23.956 -14.083 1.00 94.00 500 ILE A C 1
ATOM 4047 O O . ILE A 1 500 ? 14.515 -25.115 -13.865 1.00 94.00 500 ILE A O 1
ATOM 4051 N N . LEU A 1 501 ? 13.971 -22.972 -14.251 1.00 94.25 501 LEU A N 1
ATOM 4052 C CA . LEU A 1 501 ? 12.521 -23.144 -14.080 1.00 94.25 501 LEU A CA 1
ATOM 4053 C C . LEU A 1 501 ? 11.794 -23.612 -15.350 1.00 94.25 501 LEU A C 1
ATOM 4055 O O . LEU A 1 501 ? 10.584 -23.824 -15.313 1.00 94.25 501 LEU A O 1
ATOM 4059 N N . LYS A 1 502 ? 12.510 -23.762 -16.473 1.00 96.94 502 LYS A N 1
ATOM 4060 C CA . LYS A 1 502 ? 11.979 -24.228 -17.769 1.00 96.94 502 LYS A CA 1
ATOM 4061 C C . LYS A 1 502 ? 10.761 -23.437 -18.274 1.00 96.94 502 LYS A C 1
ATOM 4063 O O . LYS A 1 502 ? 9.933 -23.966 -19.013 1.00 96.94 502 LYS A O 1
ATOM 4068 N N . THR A 1 503 ? 10.655 -22.162 -17.906 1.00 96.50 503 THR A N 1
ATOM 4069 C CA . THR A 1 503 ? 9.562 -21.279 -18.332 1.00 96.50 503 THR A CA 1
ATOM 4070 C C . THR A 1 503 ? 9.975 -20.493 -19.575 1.00 96.50 503 THR A C 1
ATOM 4072 O O . THR A 1 503 ? 11.041 -19.882 -19.612 1.00 96.50 503 THR A O 1
ATOM 4075 N N . LYS A 1 504 ? 9.138 -20.503 -20.617 1.00 96.50 504 LYS A N 1
ATOM 4076 C CA . LYS A 1 504 ? 9.440 -19.821 -21.884 1.00 96.50 504 LYS A CA 1
ATOM 4077 C C . LYS A 1 504 ? 9.241 -18.308 -21.766 1.00 96.50 504 LYS A C 1
ATOM 4079 O O . LYS A 1 504 ? 8.295 -17.847 -21.132 1.00 96.50 504 LYS A O 1
ATOM 4084 N N . LEU A 1 505 ? 10.097 -17.545 -22.448 1.00 97.69 505 LEU A N 1
ATOM 4085 C CA . LEU A 1 505 ? 9.880 -16.117 -22.662 1.00 97.69 505 LEU A CA 1
ATOM 4086 C C . LEU A 1 505 ? 8.680 -15.913 -23.597 1.00 97.69 505 LEU A C 1
ATOM 4088 O O . LEU A 1 505 ? 8.674 -16.387 -24.732 1.00 97.69 505 LEU A O 1
ATOM 4092 N N . THR A 1 506 ? 7.682 -15.178 -23.121 1.00 98.00 506 THR A N 1
ATOM 4093 C CA . THR A 1 506 ? 6.557 -14.686 -23.916 1.00 98.00 506 THR A CA 1
ATOM 4094 C C . THR A 1 506 ? 6.980 -13.387 -24.586 1.00 98.00 506 THR A C 1
ATOM 4096 O O . THR A 1 506 ? 7.110 -12.348 -23.935 1.00 98.00 506 THR A O 1
ATOM 4099 N N . VAL A 1 507 ? 7.242 -13.465 -25.889 1.00 97.62 507 VAL A N 1
ATOM 4100 C CA . VAL A 1 507 ? 7.773 -12.337 -26.655 1.00 97.62 507 VAL A CA 1
ATOM 4101 C C . VAL A 1 507 ? 6.659 -11.359 -27.007 1.00 97.62 507 VAL A C 1
ATOM 4103 O O . VAL A 1 507 ? 5.725 -11.712 -27.724 1.00 97.62 507 VAL A O 1
ATOM 4106 N N . ILE A 1 508 ? 6.794 -10.112 -26.558 1.00 97.19 508 ILE A N 1
ATOM 4107 C CA . ILE A 1 508 ? 5.899 -9.012 -26.917 1.00 97.19 508 ILE A CA 1
ATOM 4108 C C . ILE A 1 508 ? 6.692 -7.936 -27.649 1.00 97.19 50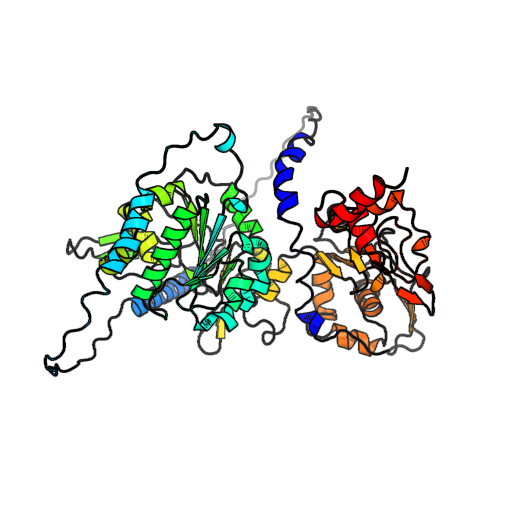8 ILE A C 1
ATOM 4110 O O . ILE A 1 508 ? 7.601 -7.323 -27.095 1.00 97.19 508 ILE A O 1
ATOM 4114 N N . GLN A 1 509 ? 6.316 -7.683 -28.904 1.00 96.00 509 GLN A N 1
ATOM 4115 C CA . GLN A 1 509 ? 7.039 -6.762 -29.791 1.00 96.00 509 GLN A CA 1
ATOM 4116 C C . GLN A 1 509 ? 6.981 -5.296 -29.350 1.00 96.00 509 GLN A C 1
ATOM 4118 O O . GLN A 1 509 ? 7.830 -4.516 -29.770 1.00 96.00 509 GLN A O 1
ATOM 4123 N N . ALA A 1 510 ? 6.017 -4.962 -28.488 1.00 96.88 510 ALA A N 1
ATOM 4124 C CA . ALA A 1 510 ? 5.753 -3.619 -27.987 1.00 96.88 510 ALA A CA 1
ATOM 4125 C C . ALA A 1 510 ? 6.739 -3.118 -26.914 1.00 96.88 510 ALA A C 1
ATOM 4127 O O . ALA A 1 510 ? 6.598 -1.990 -26.438 1.00 96.88 510 ALA A O 1
ATOM 4128 N N . PHE A 1 511 ? 7.696 -3.948 -26.493 1.00 97.38 511 PHE A N 1
ATOM 4129 C CA . PHE A 1 511 ? 8.811 -3.519 -25.650 1.00 97.38 511 PHE A CA 1
ATOM 4130 C C . PHE A 1 511 ? 9.983 -3.086 -26.532 1.00 97.38 511 PHE A C 1
ATOM 4132 O O . PHE A 1 511 ? 10.331 -3.796 -27.473 1.00 97.38 511 PHE A O 1
ATOM 4139 N N . HIS A 1 512 ? 10.601 -1.948 -26.230 1.00 96.69 512 HIS A N 1
ATOM 4140 C CA . HIS A 1 512 ? 11.584 -1.321 -27.110 1.00 96.69 512 HIS A CA 1
ATOM 4141 C C . HIS A 1 512 ? 12.830 -0.867 -26.350 1.00 96.69 512 HIS A C 1
ATOM 4143 O O . HIS A 1 512 ? 12.747 0.027 -25.506 1.00 96.69 512 HIS A O 1
ATOM 4149 N N . SER A 1 513 ? 13.985 -1.467 -26.660 1.00 94.44 513 SER A N 1
ATOM 4150 C CA . SER A 1 513 ? 15.284 -1.053 -26.113 1.00 94.44 513 SER A CA 1
ATOM 4151 C C . SER A 1 513 ? 16.032 -0.146 -27.072 1.00 94.44 513 SER A C 1
ATOM 4153 O O . SER A 1 513 ? 15.834 -0.175 -28.283 1.00 94.44 513 SER A O 1
ATOM 4155 N N . HIS A 1 514 ? 17.000 0.598 -26.553 1.00 91.62 514 HIS A N 1
ATOM 4156 C CA . HIS A 1 514 ? 17.903 1.384 -27.384 1.00 91.62 514 HIS A CA 1
ATOM 4157 C C . HIS A 1 514 ? 18.877 0.532 -28.229 1.00 91.62 514 HIS A C 1
ATOM 4159 O O . HIS A 1 514 ? 19.697 1.098 -28.950 1.00 91.62 514 HIS A O 1
ATOM 4165 N N . LEU A 1 515 ? 18.805 -0.805 -28.160 1.00 90.50 515 LEU A N 1
ATOM 4166 C CA . LEU A 1 515 ? 19.567 -1.722 -29.017 1.00 90.50 515 LEU A CA 1
ATOM 4167 C C . LEU A 1 515 ? 18.894 -1.966 -30.379 1.00 90.50 515 LEU A C 1
ATOM 4169 O O . LEU A 1 515 ? 19.445 -2.680 -31.213 1.00 90.50 515 LEU A O 1
ATOM 4173 N N . GLU A 1 516 ? 17.717 -1.384 -30.626 1.00 91.19 516 GLU A N 1
ATOM 4174 C CA . GLU A 1 516 ? 17.034 -1.427 -31.922 1.00 91.19 516 GLU A CA 1
ATOM 4175 C C . GLU A 1 516 ? 16.954 -0.034 -32.567 1.00 91.19 516 GLU A C 1
ATOM 4177 O O . GLU A 1 516 ? 17.154 0.981 -31.907 1.00 91.19 516 GLU A O 1
ATOM 4182 N N . GLY A 1 517 ? 16.652 0.048 -33.864 1.00 92.81 517 GLY A N 1
ATOM 4183 C CA . GLY A 1 517 ? 16.500 1.335 -34.550 1.00 92.81 517 GLY A CA 1
ATOM 4184 C C . GLY A 1 517 ? 15.201 2.049 -34.168 1.00 92.81 517 GLY A C 1
ATOM 4185 O O . GLY A 1 517 ? 14.221 1.949 -34.903 1.00 92.81 517 GLY A O 1
ATOM 4186 N N . LEU A 1 518 ? 15.188 2.801 -33.063 1.00 94.69 518 LEU A N 1
ATOM 4187 C CA . LEU A 1 518 ? 13.984 3.447 -32.517 1.00 94.69 518 LEU A CA 1
ATOM 4188 C C . LEU A 1 518 ? 13.371 4.487 -33.466 1.00 94.69 518 LEU A C 1
ATOM 4190 O O . LEU A 1 518 ? 12.163 4.727 -33.450 1.00 94.69 518 LEU A O 1
ATOM 4194 N N . GLN A 1 519 ? 14.182 5.068 -34.350 1.00 93.00 519 GLN A N 1
ATOM 4195 C CA . GLN A 1 519 ? 13.728 5.966 -35.410 1.00 93.00 519 GLN A CA 1
ATOM 4196 C C . GLN A 1 519 ? 12.824 5.286 -36.452 1.00 93.00 519 GLN A C 1
ATOM 4198 O O . GLN A 1 519 ? 12.128 5.985 -37.187 1.00 93.00 519 GLN A O 1
ATOM 4203 N N . LEU A 1 520 ? 12.859 3.950 -36.539 1.00 94.31 520 LEU A N 1
ATOM 4204 C CA . LEU A 1 520 ? 12.069 3.153 -37.482 1.00 94.31 520 LEU A CA 1
ATOM 4205 C C . LEU A 1 520 ? 10.672 2.819 -36.946 1.00 94.31 520 LEU A C 1
ATOM 4207 O O . LEU A 1 520 ? 9.838 2.320 -37.700 1.00 94.31 520 LEU A O 1
ATOM 4211 N N . LEU A 1 521 ? 10.404 3.081 -35.663 1.00 94.44 521 LEU A N 1
ATOM 4212 C CA . LEU A 1 521 ? 9.089 2.843 -35.080 1.00 94.44 521 LEU A CA 1
ATOM 4213 C C . LEU A 1 521 ? 8.051 3.772 -35.714 1.00 94.44 521 LEU A C 1
ATOM 4215 O O . LEU A 1 521 ? 8.257 4.983 -35.820 1.00 94.44 521 LEU A O 1
ATOM 4219 N N . ASN A 1 522 ? 6.918 3.196 -36.112 1.00 94.19 522 ASN A N 1
ATOM 4220 C CA . ASN A 1 522 ? 5.832 3.934 -36.738 1.00 94.19 522 ASN A CA 1
ATOM 4221 C C . ASN A 1 522 ? 5.144 4.856 -35.713 1.00 94.19 522 ASN A C 1
ATOM 4223 O O . ASN A 1 522 ? 4.564 4.356 -34.743 1.00 94.19 522 ASN A O 1
ATOM 4227 N N . PRO A 1 523 ? 5.117 6.185 -35.935 1.00 92.50 523 PRO A N 1
ATOM 4228 C CA . PRO A 1 523 ? 4.481 7.112 -35.005 1.00 92.50 523 PRO A CA 1
ATOM 4229 C C . PRO A 1 523 ? 2.983 6.884 -34.795 1.00 92.50 523 PRO A C 1
ATOM 4231 O O . PRO A 1 523 ? 2.446 7.282 -33.764 1.00 92.50 523 PRO A O 1
ATOM 4234 N N . LEU A 1 524 ? 2.300 6.249 -35.754 1.00 91.38 524 LEU A N 1
ATOM 4235 C CA . LEU A 1 524 ? 0.880 5.911 -35.623 1.00 91.38 524 LEU A CA 1
ATOM 4236 C C . LEU A 1 524 ? 0.635 4.806 -34.586 1.00 91.38 524 LEU A C 1
ATOM 4238 O O . LEU A 1 524 ? -0.434 4.765 -33.980 1.00 91.38 524 LEU A O 1
ATOM 4242 N N . ASP A 1 525 ? 1.640 3.969 -34.325 1.00 94.50 525 ASP A N 1
ATOM 4243 C CA . ASP A 1 525 ? 1.531 2.821 -33.427 1.00 94.50 525 ASP A CA 1
ATOM 4244 C C . ASP A 1 525 ? 2.030 3.116 -32.010 1.00 94.50 525 ASP A C 1
ATOM 4246 O O . ASP A 1 525 ? 1.954 2.246 -31.145 1.00 94.50 525 ASP A O 1
ATOM 4250 N N . PHE A 1 526 ? 2.509 4.333 -31.725 1.00 96.25 526 PHE A N 1
ATOM 4251 C CA . PHE A 1 526 ? 3.087 4.682 -30.422 1.00 96.25 526 PHE A CA 1
ATOM 4252 C C . PHE A 1 526 ? 2.146 4.422 -29.242 1.00 96.25 526 PHE A C 1
ATOM 4254 O O . PHE A 1 526 ? 2.586 3.970 -28.188 1.00 96.25 526 PHE A O 1
ATOM 4261 N N . ARG A 1 527 ? 0.839 4.632 -29.422 1.00 94.94 527 ARG A N 1
ATOM 4262 C CA . ARG A 1 527 ? -0.167 4.347 -28.383 1.00 94.94 527 ARG A CA 1
ATOM 4263 C C . ARG A 1 527 ? -0.276 2.865 -28.034 1.00 94.94 527 ARG A C 1
ATOM 4265 O O . ARG A 1 527 ? -0.692 2.539 -26.927 1.00 94.94 527 ARG A O 1
ATOM 4272 N N . ASN A 1 528 ? 0.106 1.996 -28.966 1.00 96.25 528 ASN A N 1
ATOM 4273 C CA . ASN A 1 528 ? 0.071 0.548 -28.813 1.00 96.25 528 ASN A CA 1
ATOM 4274 C C . ASN A 1 528 ? 1.397 -0.030 -28.305 1.00 96.25 528 ASN A C 1
ATOM 4276 O O . ASN A 1 528 ? 1.435 -1.221 -27.998 1.00 96.25 528 ASN A O 1
ATOM 4280 N N . GLN A 1 529 ? 2.451 0.784 -28.186 1.00 97.38 529 GLN A N 1
ATOM 4281 C CA . GLN A 1 529 ? 3.725 0.340 -27.630 1.00 97.38 529 GLN A CA 1
ATOM 4282 C C . GLN A 1 529 ? 3.739 0.472 -26.104 1.00 97.38 529 GLN A C 1
ATOM 4284 O O . GLN A 1 529 ? 3.066 1.339 -25.537 1.00 97.38 529 GLN A O 1
ATOM 4289 N N . VAL A 1 530 ? 4.501 -0.401 -25.446 1.00 97.31 530 VAL A N 1
ATOM 4290 C CA . VAL A 1 530 ? 4.578 -0.520 -23.984 1.00 97.31 530 VAL A CA 1
ATOM 4291 C C . VAL A 1 530 ? 5.756 0.271 -23.431 1.00 97.31 530 VAL A C 1
ATOM 4293 O O . VAL A 1 530 ? 5.579 1.008 -22.462 1.00 97.31 530 VAL A O 1
ATOM 4296 N N . THR A 1 531 ? 6.936 0.161 -24.038 1.00 97.56 531 THR A N 1
ATOM 4297 C CA . THR A 1 531 ? 8.125 0.910 -23.611 1.00 97.56 531 THR A CA 1
ATOM 4298 C C . THR A 1 531 ? 8.798 1.614 -24.777 1.00 97.56 531 THR A C 1
ATOM 4300 O O . THR A 1 531 ? 8.571 1.267 -25.930 1.00 97.56 531 THR A O 1
ATOM 4303 N N . PHE A 1 532 ? 9.609 2.622 -24.472 1.00 96.62 532 PHE A N 1
ATOM 4304 C CA . PHE A 1 532 ? 10.528 3.268 -25.404 1.00 96.62 532 PHE A CA 1
ATOM 4305 C C . PHE A 1 532 ? 11.799 3.625 -24.642 1.00 96.62 532 PHE A C 1
ATOM 4307 O O . PHE A 1 532 ? 11.697 4.187 -23.559 1.00 96.62 532 PHE A O 1
ATOM 4314 N N . SER A 1 533 ? 12.977 3.358 -25.191 1.00 95.44 533 SER A N 1
ATOM 4315 C CA . SER A 1 533 ? 14.251 3.732 -24.559 1.00 95.44 533 SER A CA 1
ATOM 4316 C C . SER A 1 533 ? 14.941 4.856 -25.346 1.00 95.44 533 SER A C 1
ATOM 4318 O O . SER A 1 533 ? 14.382 5.395 -26.307 1.00 95.44 533 SER A O 1
ATOM 4320 N N . TYR A 1 534 ? 16.144 5.244 -24.938 1.00 95.56 534 TYR A N 1
ATOM 4321 C CA . TYR A 1 534 ? 17.056 6.059 -25.732 1.00 95.56 534 TYR A CA 1
ATOM 4322 C C . TYR A 1 534 ? 18.504 5.718 -25.384 1.00 95.56 534 TYR A C 1
ATOM 4324 O O . TYR A 1 534 ? 18.802 5.276 -24.283 1.00 95.56 534 TYR A O 1
ATOM 4332 N N . SER A 1 535 ? 19.432 5.955 -26.310 1.00 93.88 535 SER A N 1
ATOM 4333 C CA . SER A 1 535 ? 20.864 5.895 -25.998 1.00 93.88 535 SER A CA 1
ATOM 4334 C C . SER A 1 535 ? 21.682 6.757 -26.948 1.00 93.88 535 SER A C 1
ATOM 4336 O O . SER A 1 535 ? 21.229 7.133 -28.033 1.00 93.88 535 SER A O 1
ATOM 4338 N N . THR A 1 536 ? 22.898 7.089 -26.530 1.00 91.25 536 THR A N 1
ATOM 4339 C CA . THR A 1 536 ? 23.834 7.903 -27.306 1.00 91.25 536 THR A CA 1
ATOM 4340 C C . THR A 1 536 ? 24.955 7.021 -27.842 1.00 91.25 536 THR A C 1
ATOM 4342 O O . THR A 1 536 ? 25.720 6.441 -27.075 1.00 91.25 536 THR A O 1
ATOM 4345 N N . TYR A 1 537 ? 25.092 6.971 -29.167 1.00 85.94 537 TYR A N 1
ATOM 4346 C CA . TYR A 1 537 ? 26.158 6.261 -29.871 1.00 85.94 537 TYR A CA 1
ATOM 4347 C C . TYR A 1 537 ? 27.061 7.270 -30.586 1.00 85.94 537 TYR A C 1
ATOM 4349 O O . TYR A 1 537 ? 26.778 7.721 -31.701 1.00 85.94 537 TYR A O 1
ATOM 4357 N N . GLY A 1 538 ? 28.158 7.652 -29.929 1.00 84.94 538 GLY A N 1
ATOM 4358 C CA . GLY A 1 538 ? 29.045 8.706 -30.424 1.00 84.94 538 GLY A CA 1
ATOM 4359 C C . GLY A 1 538 ? 28.306 10.044 -30.524 1.00 84.94 538 GLY A C 1
ATOM 4360 O O . GLY A 1 538 ? 27.815 10.552 -29.523 1.00 84.94 538 GLY A O 1
ATOM 4361 N N . SER A 1 539 ? 28.208 10.610 -31.730 1.00 81.69 539 SER A N 1
ATOM 4362 C CA . SER A 1 539 ? 27.484 11.866 -31.990 1.00 81.69 539 SER A CA 1
ATOM 4363 C C . SER A 1 539 ? 26.003 11.684 -32.345 1.00 81.69 539 SER A C 1
ATOM 4365 O O . SER A 1 539 ? 25.287 12.671 -32.511 1.00 81.69 539 SER A O 1
ATOM 4367 N N . ARG A 1 540 ? 25.527 10.441 -32.499 1.00 86.75 540 ARG A N 1
ATOM 4368 C CA . ARG A 1 540 ? 24.141 10.141 -32.878 1.00 86.75 540 ARG A CA 1
ATOM 4369 C C . ARG A 1 540 ? 23.356 9.658 -31.668 1.00 86.75 540 ARG A C 1
ATOM 4371 O O . ARG A 1 540 ? 23.817 8.798 -30.925 1.00 86.75 540 ARG A O 1
ATOM 4378 N N . MET A 1 541 ? 22.144 10.176 -31.507 1.00 91.00 541 MET A N 1
ATOM 4379 C CA . MET A 1 541 ? 21.211 9.696 -30.494 1.00 91.00 541 MET A CA 1
ATOM 4380 C C . MET A 1 541 ? 20.204 8.743 -31.136 1.00 91.00 541 MET A C 1
ATOM 4382 O O . MET A 1 541 ? 19.567 9.096 -32.132 1.00 91.00 541 MET A O 1
ATOM 4386 N N . ASN A 1 542 ? 20.084 7.541 -30.581 1.00 95.38 542 ASN A N 1
ATOM 4387 C CA . ASN A 1 542 ? 19.046 6.589 -30.941 1.00 95.38 542 ASN A CA 1
ATOM 4388 C C . ASN A 1 542 ? 17.791 6.904 -30.122 1.00 95.38 542 ASN A C 1
ATOM 4390 O O . ASN A 1 542 ? 17.778 6.702 -28.909 1.00 95.38 542 ASN A O 1
ATOM 4394 N N . VAL A 1 543 ? 16.775 7.455 -30.783 1.00 95.94 543 VAL A N 1
ATOM 4395 C CA . VAL A 1 543 ? 15.534 7.942 -30.167 1.00 95.94 543 VAL A CA 1
ATOM 4396 C C . VAL A 1 543 ? 14.353 7.714 -31.096 1.00 95.94 543 VAL A C 1
ATOM 4398 O O . VAL A 1 543 ? 14.504 7.618 -32.316 1.00 95.94 543 VAL A O 1
ATOM 4401 N N . VAL A 1 544 ? 13.155 7.711 -30.521 1.00 95.69 544 VAL A N 1
ATOM 4402 C CA . VAL A 1 544 ? 11.905 7.633 -31.279 1.00 95.69 544 VAL A CA 1
ATOM 4403 C C . VAL A 1 544 ? 11.679 8.862 -32.164 1.00 95.69 544 VAL A C 1
ATOM 4405 O O . VAL A 1 544 ? 11.893 10.010 -31.759 1.00 95.69 544 VAL A O 1
ATOM 4408 N N . ASN A 1 545 ? 11.181 8.638 -33.382 1.00 94.25 545 ASN A N 1
ATOM 4409 C CA . ASN A 1 545 ? 10.862 9.713 -34.322 1.00 94.25 545 ASN A CA 1
ATOM 4410 C C . ASN A 1 545 ? 9.482 10.335 -34.032 1.00 94.25 545 ASN A C 1
ATOM 4412 O O . ASN A 1 545 ? 8.502 10.110 -34.740 1.00 94.25 545 ASN A O 1
ATOM 4416 N N . VAL A 1 546 ? 9.398 11.120 -32.957 1.00 93.69 546 VAL A N 1
ATOM 4417 C CA . VAL A 1 546 ? 8.165 11.788 -32.512 1.00 93.69 546 VAL A CA 1
ATOM 4418 C C . VAL A 1 546 ? 8.238 13.300 -32.729 1.00 93.69 546 VAL A C 1
ATOM 4420 O O . VAL A 1 546 ? 9.245 13.936 -32.419 1.00 93.69 546 VAL A O 1
ATOM 4423 N N . LYS A 1 547 ? 7.157 13.911 -33.227 1.00 90.75 547 LYS A N 1
ATOM 4424 C CA . LYS A 1 547 ? 7.013 15.379 -33.284 1.00 90.75 547 LYS A CA 1
ATOM 4425 C C . LYS A 1 547 ? 6.717 15.931 -31.884 1.00 90.75 547 LYS A C 1
ATOM 4427 O O . LYS A 1 547 ? 5.909 15.349 -31.169 1.00 90.75 547 LYS A O 1
ATOM 4432 N N . GLY A 1 548 ? 7.309 17.063 -31.508 1.00 89.31 548 GLY A N 1
ATOM 4433 C CA . GLY A 1 548 ? 7.116 17.640 -30.174 1.00 89.31 548 GLY A CA 1
ATOM 4434 C C . GLY A 1 548 ? 8.069 18.794 -29.887 1.00 89.31 548 GLY A C 1
ATOM 4435 O O . GLY A 1 548 ? 8.244 19.667 -30.735 1.00 89.31 548 GLY A O 1
ATOM 4436 N N . PHE A 1 549 ? 8.675 18.780 -28.703 1.00 91.12 549 PHE A N 1
ATOM 4437 C CA . PHE A 1 549 ? 9.660 19.769 -28.267 1.00 91.12 549 PHE A CA 1
ATOM 4438 C C . PHE A 1 549 ? 10.895 19.778 -29.176 1.00 91.12 549 PHE A C 1
ATOM 4440 O O . PHE A 1 549 ? 11.144 18.818 -29.916 1.00 91.12 549 PHE A O 1
ATOM 4447 N N . ASP A 1 550 ? 11.661 20.867 -29.122 1.00 90.94 550 ASP A N 1
ATOM 4448 C CA . ASP A 1 550 ? 12.932 20.958 -29.841 1.00 90.94 550 ASP A CA 1
ATOM 4449 C C . ASP A 1 550 ? 13.949 19.951 -29.274 1.00 90.94 550 ASP A C 1
ATOM 4451 O O . ASP A 1 550 ? 13.883 19.599 -28.097 1.00 90.94 550 ASP A O 1
ATOM 4455 N N . LYS A 1 551 ? 14.889 19.464 -30.093 1.00 90.25 551 LYS A N 1
ATOM 4456 C CA . LYS A 1 551 ? 15.893 18.480 -29.645 1.00 90.25 551 LYS A CA 1
ATOM 4457 C C . LYS A 1 551 ? 16.889 19.048 -28.628 1.00 90.25 551 LYS A C 1
ATOM 4459 O O . LYS A 1 551 ? 17.501 18.269 -27.910 1.00 90.25 551 LYS A O 1
ATOM 4464 N N . THR A 1 552 ? 17.051 20.367 -28.555 1.00 91.06 552 THR A N 1
ATOM 4465 C CA . THR A 1 552 ? 17.843 21.019 -27.499 1.00 91.06 552 THR A CA 1
ATOM 4466 C C . THR A 1 552 ? 17.136 20.972 -26.141 1.00 91.06 552 THR A C 1
ATOM 4468 O O . THR A 1 552 ? 17.795 20.842 -25.115 1.00 91.06 552 THR A O 1
ATOM 4471 N N . GLU A 1 553 ? 15.800 21.021 -26.132 1.00 90.75 553 GLU A N 1
ATOM 4472 C CA . GLU A 1 553 ? 14.968 20.962 -24.922 1.00 90.75 553 GLU A CA 1
ATOM 4473 C C . GLU A 1 553 ? 14.660 19.516 -24.497 1.00 90.75 553 GLU A C 1
ATOM 4475 O O . GLU A 1 553 ? 14.597 19.204 -23.311 1.00 90.75 553 GLU A O 1
ATOM 4480 N N . ASP A 1 554 ? 14.454 18.630 -25.470 1.00 94.25 554 ASP A N 1
ATOM 4481 C CA . ASP A 1 554 ? 14.080 17.229 -25.277 1.00 94.25 554 ASP A CA 1
ATOM 4482 C C . ASP A 1 554 ? 14.916 16.331 -26.204 1.00 94.25 554 ASP A C 1
ATOM 4484 O O . ASP A 1 554 ? 14.412 15.845 -27.229 1.00 94.25 554 ASP A O 1
ATOM 4488 N N . PRO A 1 555 ? 16.211 16.141 -25.890 1.00 93.81 555 PRO A N 1
ATOM 4489 C CA . PRO A 1 555 ? 17.108 15.337 -26.713 1.00 93.81 555 PRO A CA 1
ATOM 4490 C C . PRO A 1 555 ? 16.693 13.861 -26.732 1.00 93.81 555 PRO A C 1
ATOM 4492 O O . PRO A 1 555 ? 16.685 13.250 -27.797 1.00 93.81 555 PRO A O 1
ATOM 4495 N N . THR A 1 556 ? 16.256 13.321 -25.589 1.00 95.25 556 THR A N 1
ATOM 4496 C CA . THR A 1 556 ? 15.846 11.913 -25.416 1.00 95.25 556 THR A CA 1
ATOM 4497 C C . THR A 1 556 ? 14.504 11.587 -26.069 1.00 95.25 556 THR A C 1
ATOM 4499 O O . THR A 1 556 ? 14.161 10.420 -26.240 1.00 95.25 556 THR A O 1
ATOM 4502 N N . ARG A 1 557 ? 13.733 12.618 -26.440 1.00 95.62 557 ARG A N 1
ATOM 4503 C CA . ARG A 1 557 ? 12.363 12.534 -26.970 1.00 95.62 557 ARG A CA 1
ATOM 4504 C C . ARG A 1 557 ? 11.324 12.018 -25.973 1.00 95.62 557 ARG A C 1
ATOM 4506 O O . ARG A 1 557 ? 10.158 11.870 -26.354 1.00 95.62 557 ARG A O 1
ATOM 4513 N N . LEU A 1 558 ? 11.696 11.784 -24.710 1.00 95.12 558 LEU A N 1
ATOM 4514 C CA . LEU A 1 558 ? 10.784 11.249 -23.698 1.00 95.12 558 LEU A CA 1
ATOM 4515 C C . LEU A 1 558 ? 9.684 12.253 -23.316 1.00 95.12 558 LEU A C 1
ATOM 4517 O O . LEU A 1 558 ? 8.538 11.865 -23.082 1.00 95.12 558 LEU A O 1
ATOM 4521 N N . LYS A 1 559 ? 9.978 13.560 -23.323 1.00 93.38 559 LYS A N 1
ATOM 4522 C CA . LYS A 1 559 ? 8.959 14.595 -23.069 1.00 93.38 559 LYS A CA 1
ATOM 4523 C C . LYS A 1 559 ? 7.968 14.681 -24.235 1.00 93.38 559 LYS A C 1
ATOM 4525 O O . LYS A 1 559 ? 6.757 14.794 -24.045 1.00 93.38 559 LYS A O 1
ATOM 4530 N N . SER A 1 560 ? 8.478 14.583 -25.460 1.00 94.94 560 SER A N 1
ATOM 4531 C CA . SER A 1 560 ? 7.683 14.631 -26.685 1.00 94.94 560 SER A CA 1
ATOM 4532 C C . SER A 1 560 ? 6.775 13.413 -26.831 1.00 94.94 560 SER A C 1
ATOM 4534 O O . SER A 1 560 ? 5.601 13.586 -27.157 1.00 94.94 560 SER A O 1
ATOM 4536 N N . ILE A 1 561 ? 7.268 12.199 -26.551 1.00 95.38 561 ILE A N 1
ATOM 4537 C CA . ILE A 1 561 ? 6.420 10.997 -26.566 1.00 95.38 561 ILE A CA 1
ATOM 4538 C C . ILE A 1 561 ? 5.365 11.052 -25.458 1.00 95.38 561 ILE A C 1
ATOM 4540 O O . ILE A 1 561 ? 4.203 10.751 -25.724 1.00 95.38 561 ILE A O 1
ATOM 4544 N N . HIS A 1 562 ? 5.709 11.550 -24.264 1.00 94.69 562 HIS A N 1
ATOM 4545 C CA . HIS A 1 562 ? 4.742 11.733 -23.182 1.00 94.69 562 HIS A CA 1
ATOM 4546 C C . HIS A 1 562 ? 3.566 12.613 -23.614 1.00 94.69 562 HIS A C 1
ATOM 4548 O O . HIS A 1 562 ? 2.407 12.231 -23.466 1.00 94.69 562 HIS A O 1
ATOM 4554 N N . CYS A 1 563 ? 3.853 13.756 -24.233 1.00 93.62 563 CYS A N 1
ATOM 4555 C CA . CYS A 1 563 ? 2.811 14.659 -24.707 1.00 93.62 563 CYS A CA 1
ATOM 4556 C C . CYS A 1 563 ? 2.090 14.186 -25.972 1.00 93.62 563 CYS A C 1
ATOM 4558 O O . CYS A 1 563 ? 0.957 14.598 -26.222 1.00 93.62 563 CYS A O 1
ATOM 4560 N N . HIS A 1 564 ? 2.707 13.308 -26.762 1.00 93.06 564 HIS A N 1
ATOM 4561 C CA . HIS A 1 564 ? 2.029 12.626 -27.858 1.00 93.06 564 HIS A CA 1
ATOM 4562 C C . HIS A 1 564 ? 0.963 11.643 -27.339 1.00 93.06 564 HIS A C 1
ATOM 4564 O O . HIS A 1 564 ? -0.146 11.587 -27.878 1.00 93.06 564 HIS A O 1
ATOM 4570 N N . LEU A 1 565 ? 1.288 10.889 -26.285 1.00 92.50 565 LEU A N 1
ATOM 4571 C CA . LEU A 1 565 ? 0.390 9.912 -25.664 1.00 92.50 565 LEU A CA 1
ATOM 4572 C C . LEU A 1 565 ? -0.689 10.581 -24.799 1.00 92.50 565 LEU A C 1
ATOM 4574 O O . LEU A 1 565 ? -1.850 10.173 -24.848 1.00 92.50 565 LEU A O 1
ATOM 4578 N N . PHE A 1 566 ? -0.335 11.648 -24.077 1.00 92.31 566 PHE A N 1
ATOM 4579 C CA . PHE A 1 566 ? -1.202 12.324 -23.106 1.00 92.31 566 PHE A CA 1
ATOM 4580 C C . PHE A 1 566 ? -1.363 13.827 -23.398 1.00 92.31 566 PHE A C 1
ATOM 4582 O O . PHE A 1 566 ? -1.036 14.674 -22.565 1.00 92.31 566 PHE A O 1
ATOM 4589 N N . PRO A 1 567 ? -1.918 14.205 -24.566 1.00 89.81 567 PRO A N 1
ATOM 4590 C CA . PRO A 1 567 ? -1.993 15.606 -24.992 1.00 89.81 567 PRO A CA 1
ATOM 4591 C C . PRO A 1 567 ? -2.926 16.475 -24.129 1.00 89.81 567 PRO A C 1
ATOM 4593 O O . PRO A 1 567 ? -2.966 17.693 -24.290 1.00 89.81 567 PRO A O 1
ATOM 4596 N N . TYR A 1 568 ? -3.722 15.872 -23.246 1.00 87.06 568 TYR A N 1
ATOM 4597 C CA . TYR A 1 568 ? -4.666 16.561 -22.364 1.00 87.06 568 TYR A CA 1
ATOM 4598 C C . TYR A 1 568 ? -4.029 17.072 -21.061 1.00 87.06 568 TYR A C 1
ATOM 4600 O O . TYR A 1 568 ? -4.681 17.814 -20.329 1.00 87.06 568 TYR A O 1
ATOM 4608 N N . LEU A 1 569 ? -2.787 16.687 -20.753 1.00 87.38 569 LEU A N 1
ATOM 4609 C CA . LEU A 1 569 ? -2.076 17.170 -19.569 1.00 87.38 569 LEU A CA 1
ATOM 4610 C C . LEU A 1 569 ? -1.626 18.623 -19.763 1.00 87.38 569 LEU A C 1
ATOM 4612 O O . LEU A 1 569 ? -1.165 18.993 -20.842 1.00 87.38 569 LEU A O 1
ATOM 4616 N N . LYS A 1 570 ? -1.732 19.434 -18.703 1.00 85.62 570 LYS A N 1
ATOM 4617 C CA . LYS A 1 570 ? -1.401 20.872 -18.737 1.00 85.62 570 LYS A CA 1
ATOM 4618 C C . LYS A 1 570 ? 0.047 21.133 -19.160 1.00 85.62 570 LYS A C 1
ATOM 4620 O O . LYS A 1 570 ? 0.311 22.020 -19.963 1.00 85.62 570 LYS A O 1
ATOM 4625 N N . ASP A 1 571 ? 0.978 20.296 -18.707 1.00 82.25 571 ASP A N 1
ATOM 4626 C CA . ASP A 1 571 ? 2.408 20.423 -19.032 1.00 82.25 571 ASP A CA 1
ATOM 4627 C C . ASP A 1 571 ? 2.712 20.217 -20.531 1.00 82.25 571 ASP A C 1
ATOM 4629 O O . ASP A 1 571 ? 3.788 20.569 -21.017 1.00 82.25 571 ASP A O 1
ATOM 4633 N N . CYS A 1 572 ? 1.746 19.694 -21.293 1.00 87.06 572 CYS A N 1
ATOM 4634 C CA . CYS A 1 572 ? 1.837 19.486 -22.735 1.00 87.06 572 CYS A CA 1
ATOM 4635 C C . CYS A 1 572 ? 1.230 20.627 -23.568 1.00 87.06 572 CYS A C 1
ATOM 4637 O O . CYS A 1 572 ? 1.301 20.594 -24.801 1.00 87.06 572 CYS A O 1
ATOM 4639 N N . ASP A 1 573 ? 0.674 21.664 -22.935 1.00 77.50 573 ASP A N 1
ATOM 4640 C CA . ASP A 1 573 ? 0.051 22.795 -23.630 1.00 77.50 573 ASP A CA 1
ATOM 4641 C C . ASP A 1 573 ? 1.061 23.623 -24.446 1.00 77.50 573 ASP A C 1
ATOM 4643 O O . ASP A 1 573 ? 0.709 24.178 -25.491 1.00 77.50 573 ASP A O 1
ATOM 4647 N N . ALA A 1 574 ? 2.346 23.610 -24.070 1.00 68.50 574 ALA A N 1
ATOM 4648 C CA . ALA A 1 574 ? 3.430 24.238 -24.833 1.00 68.50 574 ALA A CA 1
ATOM 4649 C C . ALA A 1 574 ? 3.558 23.692 -26.273 1.00 68.50 574 ALA A C 1
ATOM 4651 O O . ALA A 1 574 ? 3.958 24.420 -27.184 1.00 68.50 574 ALA A O 1
ATOM 4652 N N . ILE A 1 575 ? 3.164 22.433 -26.512 1.00 67.62 575 ILE A N 1
ATOM 4653 C CA . ILE A 1 575 ? 3.119 21.840 -27.859 1.00 67.62 575 ILE A CA 1
ATOM 4654 C C . ILE A 1 575 ? 1.872 22.302 -28.633 1.00 67.62 575 ILE A C 1
ATOM 4656 O O . ILE A 1 575 ? 1.922 22.424 -29.860 1.00 67.62 575 ILE A O 1
ATOM 4660 N N . LYS A 1 576 ? 0.757 22.598 -27.948 1.00 56.91 576 LYS A N 1
ATOM 4661 C CA . LYS A 1 576 ? -0.477 23.098 -28.582 1.00 56.91 576 LYS A CA 1
ATOM 4662 C C . LYS A 1 576 ? -0.303 24.523 -29.105 1.00 56.91 576 LYS A C 1
ATOM 4664 O O . LYS A 1 576 ? -0.706 24.795 -30.233 1.00 56.91 576 LYS A O 1
ATOM 4669 N N . GLY A 1 577 ? 0.360 25.395 -28.339 1.00 52.38 577 GLY A N 1
ATOM 4670 C CA . GLY A 1 577 ? 0.623 26.786 -28.736 1.00 52.38 577 GLY A CA 1
ATOM 4671 C C . GLY A 1 577 ? 1.462 26.912 -30.014 1.00 52.38 577 GLY A C 1
ATOM 4672 O O . GLY A 1 577 ? 1.175 27.751 -30.862 1.00 52.38 577 GLY A O 1
ATOM 4673 N N . ARG A 1 578 ? 2.433 26.011 -30.230 1.00 52.06 578 ARG A N 1
ATOM 4674 C CA . ARG A 1 578 ? 3.277 26.014 -31.442 1.00 52.06 578 ARG A CA 1
ATOM 4675 C C . ARG A 1 578 ? 2.569 25.507 -32.708 1.00 52.06 578 ARG A C 1
ATOM 4677 O O . ARG A 1 578 ? 3.047 25.783 -33.802 1.00 52.06 578 ARG A O 1
ATOM 4684 N N . ARG A 1 579 ? 1.421 24.816 -32.606 1.00 49.19 579 ARG A N 1
ATOM 4685 C CA . ARG A 1 579 ? 0.604 24.447 -33.786 1.00 49.19 579 ARG A CA 1
ATOM 4686 C C . ARG A 1 579 ? -0.205 25.619 -34.356 1.00 49.19 579 ARG A C 1
ATOM 4688 O O . ARG A 1 579 ? -0.620 25.537 -35.504 1.00 49.19 579 ARG A O 1
ATOM 4695 N N . LEU A 1 580 ? -0.423 26.687 -33.584 1.00 41.47 580 LEU A N 1
ATOM 4696 C CA . LEU A 1 580 ? -1.214 27.854 -34.000 1.00 41.47 580 LEU A CA 1
ATOM 4697 C C . LEU A 1 580 ? -0.376 28.985 -34.621 1.00 41.47 580 LEU A C 1
ATOM 4699 O O . LEU A 1 580 ? -0.945 29.971 -35.071 1.00 41.47 580 LEU A O 1
ATOM 4703 N N . HIS A 1 581 ? 0.955 28.872 -34.650 1.00 39.94 581 HIS A N 1
ATOM 4704 C CA . HIS A 1 581 ? 1.859 29.883 -35.235 1.00 39.94 581 HIS A CA 1
ATOM 4705 C C . HIS A 1 581 ? 2.669 29.356 -36.430 1.00 39.94 581 HIS A C 1
ATOM 4707 O O . HIS A 1 581 ? 3.608 30.001 -36.881 1.00 39.94 581 HIS A O 1
ATOM 4713 N N . GLY A 1 582 ? 2.306 28.180 -36.945 1.00 42.59 582 GLY A N 1
ATOM 4714 C CA . GLY A 1 582 ? 2.858 27.605 -38.171 1.00 42.59 582 GLY A CA 1
ATOM 4715 C C . GLY A 1 582 ? 1.757 27.385 -39.204 1.00 42.59 582 GLY A C 1
ATOM 4716 O O . GLY A 1 582 ? 1.403 26.239 -39.482 1.00 42.59 582 GLY A O 1
ATOM 4717 N N . ARG A 1 583 ? 1.181 28.475 -39.712 1.00 33.47 583 ARG A N 1
ATOM 4718 C CA . ARG A 1 583 ? 0.441 28.526 -40.975 1.00 33.47 583 ARG A CA 1
ATOM 4719 C C . ARG A 1 583 ? 0.834 29.783 -41.720 1.00 33.47 583 ARG A C 1
ATOM 4721 O O . ARG A 1 583 ? 0.893 30.832 -41.045 1.00 33.47 583 ARG A O 1
#

Secondary structure (DSSP, 8-state):
------GGGGTSTTSSSSTTSHHHHTTTHHHHGGG-PPP-PPP------------PPPPPP---SSHHHHHHHHHHHHHHHHHHHH-------------------SSHHHHHHHHHHHHHHHHT--------GGGSSPPP-GGGEEEEEE--GGGIIIIIHHHHTTGGGGSGGGEEEEESS--HHHHHHTTT-EEE--PPSSS-HHHHHHHHHHHHHHHHHHT-SEEEEEETT-EE-HHHHHHHHTTS-TTS--EEE--SSSSPEEEE-TTSTT-EEEE----GGG-EEEEHHHHHHHHHHHTTTHHHHHHHHH---HHHHHHIIIIIIS-PPEEE-TT---TTS-GGGS-TTTGGG-SEE--EEETTEEE-----SS-TTT-TTSHHHHHHHH-SEEEE--TT-EE-HHHHHHHHTTS-TTS--EEE--SSSSPEEEE-TTSTT-EEEE----GGG-EEEEHHHHHHHHHHHTTTHHHHHHHHHT--HHHHHHIIIIIIS-PPEEE-TT---TTS-GGGS-GGGGGG-SEE--EEETTEEE-----SS-TTT-TTSHHHHHHHH-TTSGGGHHHHHHHSS--

Sequence (583 aa):
MRCSLKRSAQLAMLTLVVFSLHLIYWRNDAFLEEKYKPQSLGEQHGDKKLANFRQEPVQSPKTVRTSDIDQRVNDLRVKREVEKIALPHRKNLQYIPVDNRSPQLQEETHHRKTNLSKFSKRVYKSRATTLSMNSVFRKTDLTDVFFSVKTTGAFHSSRLSLLLNTWVMFVKDQTYFFTDKEDPDLNRKLNGHLINTQCQSGHTRSALCCKMAVEYDVFMESQKRWFCHVDDDTYVNVPKLLEMLQNYNHTDDWYIGKPSMGHPLEIEEKDHIGHKIAFWFATGGAGFCISRGLALKMLPHAGGGRLNRACEKIRLPDDCTVGYIIGHILKTKLTVIQAFHSHLEGLQLLNPLDFRNQVTFSYSTYGSRMNVVNVKGFDKTEDPTSLKMFFLLTLRWFCHVDDDTYVNVPKLLEMLQNYNHTDDWYIGKPSMGHPLEIEEKDHIGHKIAFWFATGGAGFCISRGLALKMMPHAGGGRLNRACEKIRLPDDCTVGYIIGHILKTKLTVIQAFHSHLEGLQLLNPLDFRNQVTFSYSTYGSRMNVVNVKGFDKTEDPTRLKSIHCHLFPYLKDCDAIKGRRLHGR